Protein 8U12 (pdb70)

InterPro domains:
  IPR002145 Ribbon-helix-helix protein, CopG [PF01402] (5-42)

Sequence (384 aa):
TKEKISVTVDAAVLAAIDADARAAGLNRSEIEQALRRNEHLRVALRDYTTKEKISVTVDAAVLAAIDADARAAGLNRSEIEQALRRNEHLRVALRRDYTTTKEKISVTVDAAVLAAIDADARRAAGLNRSEIEQALRRNEHLRVALRRDYTTTKEKISVTVDAAVLAAIDADARAAGLNRSEIEQALRRNEHLRVALRDYTTKEKISVTVDAAVLAAIDADARAAGLNRSEIEQALRRNEHLRVALRRDYTTKEKISVTVDAAVLAAIDADARAAGLNRSEIEQALRRNEHLRVALRDYTTKEKISVTVDAAVLAAIDADARAAGLNRSEIEQALRRNEHLRVALRDYTTKEKISVTVDAAVLAAIDADARAAGLNRSEIEQALRRNEHLRVALRRDYTT

Nearest PDB structures (foldseek):
  5x3t-assembly1_G  TM=7.445E-01  e=2.206E+00  Mycobacterium tuberculosis H37Rv
  2bsq-assembly1_E  TM=6.549E-01  e=2.206E+00  Neisseria gonorrhoeae
  6gts-assembly1_C-2  TM=6.121E-01  e=2.206E+00  Escherichia coli
  2bsq-assembly1_F  TM=6.072E-01  e=2.760E+00  Neisseria gonorrhoeae
  5x3t-assembly1_G  TM=7.439E-01  e=2.206E+00  Mycobacterium tuberculosis H37Rv

GO terms:
  GO:0045927 positive regulation of growth (P, IMP)

Organism: Mycobacterium tuberculosis (strain ATCC 25618 / H37Rv) (NCBI:txid83332)

Secondary structure (DSSP, 8-state):
-EEEEEEEEEHHHHHHHHHHHHHHT--S---HHHHHHHHHHHHHHH--/-EEEEEEEEEHHHHHHHHHHHHHHT--S---HHHHHHHHHHTT-----/-EEEEEEEEEHHHHHHHHHHHHHHT--S---HHHHHHHHHHTT-----/-EEEEEEEEEHHHHHHHHHHHHHHT--S---HHHHHHHHHHHHHHH--/-EEEEEEEEEHHHHHHHHHHHHHHT--S---HHHHHHHHHHTT-----/-EEEEEEEEEHHHHHHHHHHHHHHT--S---HHHHHHHHHHHHHHH--/-EEEEEEEEEHHHHHHHHHHHHHHT--S---HHHHHHHHHHHHHHH--/-EEEEEEEEEHHHHHHHHHHHHHHT--S---HHHHHHHHHHTT-----

B-factor: mean 27.21, std 13.11, range [11.88, 118.66]

Structure (mmCIF, N/CA/C/O backbone):
data_8U12
#
_entry.id   8U12
#
_cell.length_a   141.237
_cell.length_b   141.237
_cell.length_c   86.677
_cell.angle_alpha   90.000
_cell.angle_beta   90.000
_cell.angle_gamma   120.000
#
_symmetry.space_group_name_H-M   'H 3'
#
loop_
_entity.id
_entity.type
_entity.pdbx_description
1 polymer 'Antitoxin Rv0298'
2 non-polymer 'SULFATE ION'
3 water water
#
loop_
_atom_site.group_PDB
_atom_site.id
_atom_site.type_symbol
_atom_site.label_atom_id
_atom_site.label_alt_id
_atom_site.label_comp_id
_atom_site.label_asym_id
_atom_site.label_entity_id
_atom_site.label_seq_id
_atom_site.pdbx_PDB_ins_code
_atom_site.Cartn_x
_atom_site.Cartn_y
_atom_site.Cartn_z
_atom_site.occupancy
_atom_site.B_iso_or_equiv
_atom_site.auth_seq_id
_atom_site.auth_comp_id
_atom_site.auth_asym_id
_atom_site.auth_atom_id
_atom_site.pdbx_PDB_model_num
ATOM 9 N N . THR A 1 2 ? -12.12306 46.32560 26.77530 1.000 43.49856 2 THR A N 1
ATOM 10 C CA . THR A 1 2 ? -12.45183 45.48492 27.91890 1.000 37.17631 2 THR A CA 1
ATOM 11 C C . THR A 1 2 ? -11.54325 44.27157 28.04724 1.000 36.14367 2 THR A C 1
ATOM 12 O O . THR A 1 2 ? -11.02280 43.74218 27.06164 1.000 41.40247 2 THR A O 1
ATOM 16 N N . LYS A 1 3 ? -11.31258 43.85610 29.29256 1.000 34.66436 3 LYS A N 1
ATOM 17 C CA . LYS A 1 3 ? -10.45220 42.73190 29.60140 1.000 30.03063 3 LYS A CA 1
ATOM 18 C C . LYS A 1 3 ? -11.25914 41.64523 30.30395 1.000 35.54079 3 LYS A C 1
ATOM 19 O O . LYS A 1 3 ? -12.38113 41.86282 30.76710 1.000 40.41959 3 LYS A O 1
ATOM 25 N N . GLU A 1 4 ? -10.68955 40.45334 30.33253 1.000 29.09272 4 GLU A N 1
ATOM 26 C CA . GLU A 1 4 ? -11.30778 39.28170 30.93334 1.000 32.10843 4 GLU A CA 1
ATOM 27 C C . GLU A 1 4 ? -10.24146 38.61091 31.79183 1.000 30.36409 4 GLU A C 1
ATOM 28 O O . GLU A 1 4 ? -9.08040 38.52250 31.37747 1.000 31.07887 4 GLU A O 1
ATOM 34 N N . LYS A 1 5 ? -10.61044 38.19791 33.00953 1.000 33.29884 5 LYS A N 1
ATOM 35 C CA . LYS A 1 5 ? -9.67543 37.47338 33.86577 1.000 31.40535 5 LYS A CA 1
ATOM 36 C C . LYS A 1 5 ? -9.88266 35.98211 33.66287 1.000 32.45536 5 LYS A C 1
ATOM 37 O O . LYS A 1 5 ? -11.01681 35.50145 33.75388 1.000 38.19453 5 LYS A O 1
ATOM 43 N N . ILE A 1 6 ? -8.79304 35.24834 33.39139 1.000 29.36864 6 ILE A N 1
ATOM 44 C CA . ILE A 1 6 ? -8.89836 33.83714 33.03763 1.000 28.92423 6 ILE A CA 1
ATOM 45 C C . ILE A 1 6 ? -7.85491 33.04662 33.80200 1.000 25.39681 6 ILE A C 1
ATOM 46 O O . ILE A 1 6 ? -6.84556 33.57639 34.24505 1.000 27.20650 6 ILE A O 1
ATOM 51 N N . SER A 1 7 ? -8.11699 31.75594 33.91243 1.000 28.47008 7 SER A N 1
ATOM 52 C CA . SER A 1 7 ? -7.20646 30.80577 34.52531 1.000 32.99695 7 SER A CA 1
ATOM 53 C C . SER A 1 7 ? -6.66877 29.90701 33.42667 1.000 26.76433 7 SER A C 1
ATOM 54 O O . SER A 1 7 ? -7.45572 29.33487 32.66259 1.000 39.57640 7 SER A O 1
ATOM 57 N N . VAL A 1 8 ? -5.33596 29.76849 33.33896 1.000 26.83333 8 VAL A N 1
ATOM 58 C CA . VAL A 1 8 ? -4.75531 28.86386 32.36202 1.000 27.95942 8 VAL A CA 1
ATOM 59 C C . VAL A 1 8 ? -3.61224 28.07598 32.96840 1.000 29.25312 8 VAL A C 1
ATOM 60 O O . VAL A 1 8 ? -2.95165 28.51670 33.90390 1.000 29.08950 8 VAL A O 1
ATOM 64 N N . THR A 1 9 ? -3.33447 26.93997 32.33292 1.000 32.46719 9 THR A N 1
ATOM 65 C CA . THR A 1 9 ? -2.27105 26.04205 32.73482 1.000 32.85770 9 THR A CA 1
ATOM 66 C C . THR A 1 9 ? -1.19501 26.06028 31.66650 1.000 30.16795 9 THR A C 1
ATOM 67 O O . THR A 1 9 ? -1.45873 25.69245 30.52201 1.000 35.50740 9 THR A O 1
ATOM 71 N N . VAL A 1 10 ? 0.02066 26.40745 32.05526 1.000 28.11005 10 VAL A N 1
ATOM 72 C CA . VAL A 1 10 ? 1.12255 26.62328 31.12068 1.000 28.33364 10 VAL A CA 1
ATOM 73 C C . VAL A 1 10 ? 2.36491 25.90031 31.64272 1.000 26.74260 10 VAL A C 1
ATOM 74 O O . VAL A 1 10 ? 2.64104 25.89515 32.84411 1.000 29.83298 10 VAL A O 1
ATOM 78 N N . ASP A 1 11 ? 3.08683 25.27679 30.72419 1.000 27.24136 11 ASP A N 1
ATOM 79 C CA . ASP A 1 11 ? 4.39886 24.69856 31.02386 1.000 25.46950 11 ASP A CA 1
ATOM 80 C C . ASP A 1 11 ? 5.29197 25.67783 31.80118 1.000 24.28353 11 ASP A C 1
ATOM 81 O O . ASP A 1 11 ? 5.38698 26.85264 31.46467 1.000 23.72809 11 ASP A O 1
ATOM 86 N N . ALA A 1 12 ? 5.91854 25.17552 32.87864 1.000 25.33335 12 ALA A N 1
ATOM 87 C CA . ALA A 1 12 ? 6.66374 26.04690 33.78597 1.000 25.32204 12 ALA A CA 1
ATOM 88 C C . ALA A 1 12 ? 7.86177 26.68563 33.08968 1.000 25.82056 12 ALA A C 1
ATOM 89 O O . ALA A 1 12 ? 8.22177 27.82999 33.39316 1.000 24.65078 12 ALA A O 1
ATOM 91 N N . ALA A 1 13 ? 8.52360 25.95195 32.18631 1.000 23.85853 13 ALA A N 1
ATOM 92 C CA . ALA A 1 13 ? 9.68290 26.55810 31.53263 1.000 21.89737 13 ALA A CA 1
ATOM 93 C C . ALA A 1 13 ? 9.25380 27.61056 30.52313 1.000 20.40308 13 ALA A C 1
ATOM 94 O O . ALA A 1 13 ? 9.91250 28.64805 30.37410 1.000 22.94319 13 ALA A O 1
ATOM 96 N N . VAL A 1 14 ? 8.15336 27.35012 29.81742 1.000 19.82229 14 VAL A N 1
ATOM 97 C CA . VAL A 1 14 ? 7.61192 28.36569 28.89695 1.000 18.17682 14 VAL A CA 1
ATOM 98 C C . VAL A 1 14 ? 7.24765 29.63729 29.65423 1.000 22.13597 14 VAL A C 1
ATOM 99 O O . VAL A 1 14 ? 7.52842 30.75798 29.20355 1.000 19.71768 14 VAL A O 1
ATOM 103 N N . LEU A 1 15 ? 6.60614 29.48850 30.80960 1.000 19.50489 15 LEU A N 1
ATOM 104 C CA . LEU A 1 15 ? 6.20188 30.65188 31.60457 1.000 21.19155 15 LEU A CA 1
ATOM 105 C C . LEU A 1 15 ? 7.41833 31.39678 32.14456 1.000 18.56246 15 LEU A C 1
ATOM 106 O O . LEU A 1 15 ? 7.46436 32.63141 32.10901 1.000 18.82594 15 LEU A O 1
ATOM 111 N N . ALA A 1 16 ? 8.40529 30.65801 32.65283 1.000 20.14472 16 ALA A N 1
ATOM 112 C CA . ALA A 1 16 ? 9.57974 31.31698 33.20279 1.000 19.82524 16 ALA A CA 1
ATOM 113 C C . ALA A 1 16 ? 10.27127 32.13751 32.12102 1.000 21.34911 16 ALA A C 1
ATOM 114 O O . ALA A 1 16 ? 10.73797 33.23937 32.38403 1.000 18.17547 16 ALA A O 1
ATOM 116 N N . ALA A 1 17 ? 10.32392 31.61858 30.89447 1.000 16.61713 17 ALA A N 1
ATOM 117 C CA . ALA A 1 17 ? 11.01782 32.33794 29.82244 1.000 17.45260 17 ALA A CA 1
ATOM 118 C C . ALA A 1 17 ? 10.26889 33.59617 29.44446 1.000 18.72462 17 ALA A C 1
ATOM 119 O O . ALA A 1 17 ? 10.87727 34.64644 29.24936 1.000 18.45532 17 ALA A O 1
ATOM 121 N N . ILE A 1 18 ? 8.94506 33.51693 29.33694 1.000 18.56346 18 ILE A N 1
ATOM 122 C CA . ILE A 1 18 ? 8.24744 34.72728 28.90908 1.000 18.47362 18 ILE A CA 1
ATOM 123 C C . ILE A 1 18 ? 8.15820 35.72213 30.06449 1.000 18.28834 18 ILE A C 1
ATOM 124 O O . ILE A 1 18 ? 8.11576 36.93319 29.83114 1.000 18.22563 18 ILE A O 1
ATOM 129 N N . ASP A 1 19 ? 8.19683 35.24966 31.32086 1.000 16.20627 19 ASP A N 1
ATOM 130 C CA . ASP A 1 19 ? 8.31320 36.17521 32.44332 1.000 17.42429 19 ASP A CA 1
ATOM 131 C C . ASP A 1 19 ? 9.64361 36.91142 32.38891 1.000 18.01002 19 ASP A C 1
ATOM 132 O O . ASP A 1 19 ? 9.71095 38.11187 32.69286 1.000 16.78735 19 ASP A O 1
ATOM 137 N N . ALA A 1 20 ? 10.72389 36.20103 32.02441 1.000 15.74575 20 ALA A N 1
ATOM 138 C CA . ALA A 1 20 ? 12.01163 36.89162 31.92347 1.000 16.94573 20 ALA A CA 1
ATOM 139 C C . ALA A 1 20 ? 11.98914 37.91252 30.79851 1.000 14.41794 20 ALA A C 1
ATOM 140 O O . ALA A 1 20 ? 12.53179 39.01265 30.95714 1.000 17.09015 20 ALA A O 1
ATOM 142 N N . ASP A 1 21 ? 11.29347 37.59280 29.69328 1.000 13.89826 21 ASP A N 1
ATOM 143 C CA . ASP A 1 21 ? 11.16701 38.58207 28.60714 1.000 13.89271 21 ASP A CA 1
ATOM 144 C C . ASP A 1 21 ? 10.34629 39.78219 29.05019 1.000 16.14569 21 ASP A C 1
ATOM 145 O O . ASP A 1 21 ? 10.64240 40.92054 28.65492 1.000 17.19866 21 ASP A O 1
ATOM 150 N N . ALA A 1 22 ? 9.26706 39.54068 29.80116 1.000 17.66807 22 ALA A N 1
ATOM 151 C CA . ALA A 1 22 ? 8.45191 40.63282 30.32213 1.000 18.13161 22 ALA A CA 1
ATOM 152 C C . ALA A 1 22 ? 9.29505 41.56931 31.17170 1.000 17.31049 22 ALA A C 1
ATOM 153 O O . ALA A 1 22 ? 9.24839 42.79777 31.02165 1.000 18.03635 22 ALA A O 1
ATOM 155 N N . ARG A 1 23 ? 10.10974 41.00237 32.06838 1.000 16.29102 23 ARG A N 1
ATOM 156 C CA . ARG A 1 23 ? 10.95607 41.87129 32.88218 1.000 16.94688 23 ARG A CA 1
ATOM 157 C C . ARG A 1 23 ? 11.89909 42.71703 32.02539 1.000 18.38606 23 ARG A C 1
ATOM 158 O O . ARG A 1 23 ? 12.10381 43.90383 32.30687 1.000 22.59716 23 ARG A O 1
ATOM 166 N N . ALA A 1 24 ? 12.50478 42.11385 31.00034 1.000 16.71828 24 ALA A N 1
ATOM 167 C CA . ALA A 1 24 ? 13.41836 42.85366 30.13054 1.000 18.12972 24 ALA A CA 1
ATOM 168 C C . ALA A 1 24 ? 12.69924 43.97331 29.38825 1.000 22.68584 24 ALA A C 1
ATOM 169 O O . ALA A 1 24 ? 13.30720 45.00413 29.05216 1.000 21.21073 24 ALA A O 1
ATOM 171 N N . ALA A 1 25 ? 11.42854 43.75919 29.07721 1.000 18.68287 25 ALA A N 1
ATOM 172 C CA . ALA A 1 25 ? 10.64629 44.72474 28.30447 1.000 19.27145 25 ALA A CA 1
ATOM 173 C C . ALA A 1 25 ? 9.94174 45.74336 29.17933 1.000 24.84275 25 ALA A C 1
ATOM 174 O O . ALA A 1 25 ? 9.26685 46.64102 28.64434 1.000 26.87768 25 ALA A O 1
ATOM 176 N N . GLY A 1 26 ? 10.03942 45.61098 30.49669 1.000 22.86075 26 GLY A N 1
ATOM 177 C CA . GLY A 1 26 ? 9.29223 46.49006 31.38241 1.000 23.01031 26 GLY A CA 1
ATOM 178 C C . GLY A 1 26 ? 7.79924 46.24365 31.41513 1.000 25.25972 26 GLY A C 1
ATOM 179 O O . GLY A 1 26 ? 7.03196 47.18501 31.67227 1.000 28.20876 26 GLY A O 1
ATOM 180 N N . LEU A 1 27 ? 7.35156 45.02180 31.11091 1.000 21.10260 27 LEU A N 1
ATOM 181 C CA . LEU A 1 27 ? 5.92242 44.68798 31.07121 1.000 21.05396 27 LEU A CA 1
ATOM 182 C C . LEU A 1 27 ? 5.57458 43.80946 32.25697 1.000 24.35697 27 LEU A C 1
ATOM 183 O O . LEU A 1 27 ? 6.41894 43.05647 32.73764 1.000 22.01572 27 LEU A O 1
ATOM 188 N N . ASN A 1 28 ? 4.32879 43.88089 32.72726 1.000 20.60587 28 ASN A N 1
ATOM 189 C CA . ASN A 1 28 ? 3.94126 42.86116 33.68201 1.000 21.70708 28 ASN A CA 1
ATOM 190 C C . ASN A 1 28 ? 3.53080 41.58627 32.93115 1.000 25.08573 28 ASN A C 1
ATOM 191 O O . ASN A 1 28 ? 3.50836 41.53335 31.69274 1.000 23.51778 28 ASN A O 1
ATOM 196 N N . ARG A 1 29 ? 3.21166 40.53902 33.68903 1.000 23.65061 29 ARG A N 1
ATOM 197 C CA . ARG A 1 29 ? 2.92913 39.25805 33.05383 1.000 22.63422 29 ARG A CA 1
ATOM 198 C C . ARG A 1 29 ? 1.73019 39.34963 32.11207 1.000 21.73343 29 ARG A C 1
ATOM 199 O O . ARG A 1 29 ? 1.78119 38.83025 30.98207 1.000 23.17631 29 ARG A O 1
ATOM 207 N N . SER A 1 30 ? 0.62711 39.94672 32.56750 1.000 23.10589 30 SER A N 1
ATOM 208 C CA . SER A 1 30 ? -0.55199 39.98991 31.70432 1.000 23.25666 30 SER A CA 1
ATOM 209 C C . SER A 1 30 ? -0.28450 40.80578 30.44717 1.000 23.24482 30 SER A C 1
ATOM 210 O O . SER A 1 30 ? -0.77044 40.45431 29.36123 1.000 22.69608 30 SER A O 1
ATOM 213 N N . GLU A 1 31 ? 0.51483 41.88042 30.56473 1.000 21.71938 31 GLU A N 1
ATOM 214 C CA . GLU A 1 31 ? 0.80896 42.68552 29.37991 1.000 21.59817 31 GLU A CA 1
ATOM 215 C C . GLU A 1 31 ? 1.61727 41.89902 28.37484 1.000 20.11142 31 GLU A C 1
ATOM 216 O O . GLU A 1 31 ? 1.39877 42.00310 27.15634 1.000 18.66756 31 GLU A O 1
ATOM 230 N N . ILE A 1 33 ? 1.67100 38.58712 28.14555 1.000 16.93410 33 ILE A N 1
ATOM 231 C CA . ILE A 1 33 ? 0.87136 37.51994 27.55479 1.000 16.54895 33 ILE A CA 1
ATOM 232 C C . ILE A 1 33 ? -0.03589 38.09198 26.46988 1.000 18.73789 33 ILE A C 1
ATOM 233 O O . ILE A 1 33 ? -0.18093 37.49056 25.39952 1.000 17.54654 33 ILE A O 1
ATOM 238 N N . GLU A 1 34 ? -0.60850 39.28121 26.70135 1.000 20.31017 34 GLU A N 1
ATOM 239 C CA . GLU A 1 34 ? -1.45876 39.87244 25.67316 1.000 19.97050 34 GLU A CA 1
ATOM 240 C C . GLU A 1 34 ? -0.66556 40.12284 24.39629 1.000 18.78065 34 GLU A C 1
ATOM 241 O O . GLU A 1 34 ? -1.15321 39.86220 23.28132 1.000 19.62824 34 GLU A O 1
ATOM 247 N N . GLN A 1 35 ? 0.58750 40.61392 24.53440 1.000 15.81316 35 GLN A N 1
ATOM 248 C CA . GLN A 1 35 ? 1.41993 40.84611 23.36903 1.000 15.87649 35 GLN A CA 1
ATOM 249 C C . GLN A 1 35 ? 1.63271 39.53469 22.60888 1.000 17.02441 35 GLN A C 1
ATOM 250 O O . GLN A 1 35 ? 1.55318 39.48970 21.37050 1.000 16.52790 35 GLN A O 1
ATOM 256 N N . ALA A 1 36 ? 1.96483 38.46904 23.34716 1.000 15.27574 36 ALA A N 1
ATOM 257 C CA . ALA A 1 36 ? 2.16856 37.16906 22.72422 1.000 14.50743 36 ALA A CA 1
ATOM 258 C C . ALA A 1 36 ? 0.94335 36.68850 21.96387 1.000 15.07653 36 ALA A C 1
ATOM 259 O O . ALA A 1 36 ? 1.06158 36.14225 20.85625 1.000 15.45760 36 ALA A O 1
ATOM 261 N N . LEU A 1 37 ? -0.24393 36.88740 22.54403 1.000 14.83589 37 LEU A N 1
ATOM 262 C CA . LEU A 1 37 ? -1.47065 36.38905 21.91230 1.000 13.44525 37 LEU A CA 1
ATOM 263 C C . LEU A 1 37 ? -1.79205 37.20228 20.66868 1.000 15.91242 37 LEU A C 1
ATOM 264 O O . LEU A 1 37 ? -2.22030 36.63430 19.65698 1.000 15.74967 37 LEU A O 1
ATOM 269 N N A ARG A 1 38 ? -1.59379 38.51927 20.73931 0.437 15.63638 38 ARG A N 1
ATOM 270 N N B ARG A 1 38 ? -1.61503 38.52979 20.72034 0.563 15.68336 38 ARG A N 1
ATOM 271 C CA A ARG A 1 38 ? -1.80293 39.38966 19.58412 0.437 16.65826 38 ARG A CA 1
ATOM 272 C CA B ARG A 1 38 ? -1.84964 39.34004 19.51890 0.563 16.54146 38 ARG A CA 1
ATOM 273 C C A ARG A 1 38 ? -0.90696 38.97271 18.42925 0.437 17.98993 38 ARG A C 1
ATOM 274 C C B ARG A 1 38 ? -0.91665 38.90486 18.40156 0.563 18.19504 38 ARG A C 1
ATOM 275 O O A ARG A 1 38 ? -1.35157 38.85726 17.27769 0.437 16.95348 38 ARG A O 1
ATOM 276 O O B ARG A 1 38 ? -1.34044 38.70630 17.25096 0.563 16.46654 38 ARG A O 1
ATOM 291 N N . ASN A 1 39 ? 0.37515 38.73504 18.72193 1.000 15.53204 39 ASN A N 1
ATOM 292 C CA . ASN A 1 39 ? 1.29507 38.36281 17.66489 1.000 15.32055 39 ASN A CA 1
ATOM 293 C C . ASN A 1 39 ? 1.01646 36.95293 17.14098 1.000 13.95775 39 ASN A C 1
ATOM 294 O O . ASN A 1 39 ? 1.30796 36.67053 15.96184 1.000 16.83012 39 ASN A O 1
ATOM 299 N N . GLU A 1 40 ? 0.57630 36.04422 18.01190 1.000 12.78073 40 GLU A N 1
ATOM 300 C CA . GLU A 1 40 ? 0.28841 34.70061 17.55024 1.000 13.11688 40 GLU A CA 1
ATOM 301 C C . GLU A 1 40 ? -0.93725 34.71570 16.65168 1.000 16.33511 40 GLU A C 1
ATOM 302 O O . GLU A 1 40 ? -0.97907 33.97757 15.67431 1.000 16.64904 40 GLU A O 1
ATOM 308 N N . HIS A 1 41 ? -1.95728 35.50571 17.00476 1.000 13.67344 41 HIS A N 1
ATOM 309 C CA . HIS A 1 41 ? -3.11034 35.58635 16.09354 1.000 13.68998 41 HIS A CA 1
ATOM 310 C C . HIS A 1 41 ? -2.66341 36.05269 14.70863 1.000 16.26904 41 HIS A C 1
ATOM 311 O O . HIS A 1 41 ? -3.14005 35.54084 13.68020 1.000 17.95757 41 HIS A O 1
ATOM 318 N N . LEU A 1 42 ? -1.78061 37.04581 14.65870 1.000 15.27152 42 LEU A N 1
ATOM 319 C CA . LEU A 1 42 ? -1.29646 37.50967 13.35971 1.000 15.97269 42 LEU A CA 1
ATOM 320 C C . LEU A 1 42 ? -0.52295 36.41159 12.63788 1.000 16.29829 42 LEU A C 1
ATOM 321 O O . LEU A 1 42 ? -0.68195 36.22789 11.42873 1.000 19.51900 42 LEU A O 1
ATOM 326 N N . ARG A 1 43 ? 0.30869 35.65788 13.36971 1.000 16.46433 43 ARG A N 1
ATOM 327 C CA . ARG A 1 43 ? 1.01344 34.53079 12.76501 1.000 17.86317 43 ARG A CA 1
ATOM 328 C C . ARG A 1 43 ? 0.02815 33.59510 12.08343 1.000 15.63259 43 ARG A C 1
ATOM 329 O O . ARG A 1 43 ? 0.23588 33.18030 10.93879 1.000 19.59418 43 ARG A O 1
ATOM 337 N N . VAL A 1 44 ? -1.04697 33.22292 12.80454 1.000 14.83639 44 VAL A N 1
ATOM 338 C CA . VAL A 1 44 ? -2.00808 32.27432 12.25023 1.000 17.18728 44 VAL A CA 1
ATOM 339 C C . VAL A 1 44 ? -2.77249 32.90237 11.08632 1.000 18.70909 44 VAL A C 1
ATOM 340 O O . VAL A 1 44 ? -3.01627 32.24709 10.05500 1.000 20.44891 44 VAL A O 1
ATOM 344 N N . ALA A 1 45 ? -3.14870 34.17090 11.20453 1.000 16.32183 45 ALA A N 1
ATOM 345 C CA . ALA A 1 45 ? -3.88102 34.78721 10.09138 1.000 19.02697 45 ALA A CA 1
ATOM 346 C C . ALA A 1 45 ? -3.02849 34.83117 8.81834 1.000 19.71863 45 ALA A C 1
ATOM 347 O O . ALA A 1 45 ? -3.53003 34.57726 7.71521 1.000 23.37371 45 ALA A O 1
ATOM 349 N N . LEU A 1 46 ? -1.75121 35.22681 8.93834 1.000 19.09609 46 LEU A N 1
ATOM 350 C CA . LEU A 1 46 ? -0.91229 35.30097 7.74137 1.000 21.72154 46 LEU A CA 1
ATOM 351 C C . LEU A 1 46 ? -0.65605 33.92455 7.15109 1.000 23.54956 46 LEU A C 1
ATOM 352 O O . LEU A 1 46 ? -0.43731 33.79897 5.94266 1.000 28.67879 46 LEU A O 1
ATOM 357 N N . ARG A 1 47 ? -0.57390 32.89778 8.00532 1.000 19.33740 47 ARG A N 1
ATOM 358 C CA . ARG A 1 47 ? -0.34528 31.55264 7.50861 1.000 19.77757 47 ARG A CA 1
ATOM 359 C C . ARG A 1 47 ? -1.56477 31.01374 6.78572 1.000 20.20823 47 ARG A C 1
ATOM 360 O O . ARG A 1 47 ? -1.45344 30.37757 5.71373 1.000 22.33776 47 ARG A O 1
ATOM 368 N N . ASP A 1 48 ? -2.75378 31.22716 7.36301 1.000 19.92460 48 ASP A N 1
ATOM 369 C CA . ASP A 1 48 ? -3.92937 30.49546 6.90879 1.000 19.68258 48 ASP A CA 1
ATOM 370 C C . ASP A 1 48 ? -4.88812 31.31735 6.04736 1.000 21.35030 48 ASP A C 1
ATOM 371 O O . ASP A 1 48 ? -5.79417 30.72890 5.44723 1.000 25.37024 48 ASP A O 1
ATOM 376 N N . TYR A 1 49 ? -4.74940 32.64930 6.00507 1.000 20.41902 49 TYR A N 1
ATOM 377 C CA . TYR A 1 49 ? -5.75100 33.50171 5.35926 1.000 21.60446 49 TYR A CA 1
ATOM 378 C C . TYR A 1 49 ? -5.17230 34.34994 4.23839 1.000 29.97193 49 TYR A C 1
ATOM 379 O O . TYR A 1 49 ? -5.82883 35.30111 3.78628 1.000 29.45123 49 TYR A O 1
ATOM 388 N N . THR A 1 50 ? -3.99492 33.98542 3.72292 1.000 24.83378 50 THR A N 1
ATOM 389 C CA . THR A 1 50 ? -3.40080 34.74186 2.60953 1.000 26.45608 50 THR A CA 1
ATOM 390 C C . THR A 1 50 ? -3.36172 33.99981 1.26742 1.000 38.54152 50 THR A C 1
ATOM 391 O O . THR A 1 50 ? -3.54219 32.79817 1.23861 1.000 40.06404 50 THR A O 1
ATOM 395 N N . THR B 1 2 ? 5.54722 20.90584 36.98810 1.000 70.17176 2 THR B N 1
ATOM 396 C CA . THR B 1 2 ? 5.80206 20.81259 35.55010 1.000 64.07646 2 THR B CA 1
ATOM 397 C C . THR B 1 2 ? 4.92330 21.76702 34.71495 1.000 71.04800 2 THR B C 1
ATOM 398 O O . THR B 1 2 ? 5.41530 22.43639 33.79854 1.000 56.32273 2 THR B O 1
ATOM 402 N N . LYS B 1 3 ? 3.62606 21.81376 35.01404 1.000 65.08710 3 LYS B N 1
ATOM 403 C CA . LYS B 1 3 ? 2.72735 22.82779 34.47863 1.000 51.49429 3 LYS B CA 1
ATOM 404 C C . LYS B 1 3 ? 2.20819 23.65510 35.64264 1.000 51.76610 3 LYS B C 1
ATOM 405 O O . LYS B 1 3 ? 1.99172 23.12983 36.73500 1.000 58.93299 3 LYS B O 1
ATOM 411 N N . GLU B 1 4 ? 2.02407 24.95088 35.41298 1.000 46.50307 4 GLU B N 1
ATOM 412 C CA . GLU B 1 4 ? 1.62115 25.90204 36.44244 1.000 44.60124 4 GLU B CA 1
ATOM 413 C C . GLU B 1 4 ? 0.27498 26.51236 36.06697 1.000 42.67468 4 GLU B C 1
ATOM 414 O O . GLU B 1 4 ? 0.07979 26.92613 34.91971 1.000 41.88193 4 GLU B O 1
ATOM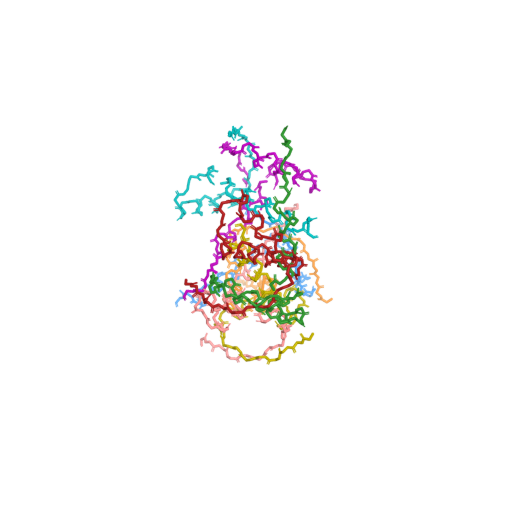 420 N N . LYS B 1 5 ? -0.64988 26.56174 37.02384 1.000 42.30943 5 LYS B N 1
ATOM 421 C CA . LYS B 1 5 ? -1.94268 27.20021 36.80599 1.000 42.64134 5 LYS B CA 1
ATOM 422 C C . LYS B 1 5 ? -1.87693 28.64824 37.28098 1.000 42.45651 5 LYS B C 1
ATOM 423 O O . LYS B 1 5 ? -1.55324 28.90137 38.44184 1.000 47.86221 5 LYS B O 1
ATOM 429 N N . ILE B 1 6 ? -2.18725 29.59749 36.38762 1.000 37.79120 6 ILE B N 1
ATOM 430 C CA . ILE B 1 6 ? -2.05179 31.01896 36.68146 1.000 37.00045 6 ILE B CA 1
ATOM 431 C C . ILE B 1 6 ? -3.31147 31.76949 36.26643 1.000 35.49004 6 ILE B C 1
ATOM 432 O O . ILE B 1 6 ? -4.07612 31.32685 35.40384 1.000 34.69206 6 ILE B O 1
ATOM 437 N N . SER B 1 7 ? -3.47726 32.94931 36.85287 1.000 35.49495 7 SER B N 1
ATOM 438 C CA . SER B 1 7 ? -4.55435 33.86477 36.50876 1.000 34.31735 7 SER B CA 1
ATOM 439 C C . SER B 1 7 ? -3.96887 35.08884 35.83407 1.000 33.56742 7 SER B C 1
ATOM 440 O O . SER B 1 7 ? -2.98177 35.65198 36.31390 1.000 35.69628 7 SER B O 1
ATOM 443 N N . VAL B 1 8 ? -4.56114 35.48265 34.71445 1.000 31.78464 8 VAL B N 1
ATOM 444 C CA . VAL B 1 8 ? -4.11009 36.64418 33.96763 1.000 31.29865 8 VAL B CA 1
ATOM 445 C C . VAL B 1 8 ? -5.32826 37.35748 33.41355 1.000 31.60226 8 VAL B C 1
ATOM 446 O O . VAL B 1 8 ? -6.41360 36.78423 33.28127 1.000 30.55625 8 VAL B O 1
ATOM 450 N N . THR B 1 9 ? -5.13867 38.63517 33.12223 1.000 29.73019 9 THR B N 1
ATOM 451 C CA . THR B 1 9 ? -6.20307 39.49839 32.64083 1.000 28.39526 9 THR B CA 1
ATOM 452 C C . THR B 1 9 ? -5.84073 39.96982 31.24609 1.000 29.26727 9 THR B C 1
ATOM 453 O O . THR B 1 9 ? -4.81239 40.62294 31.05877 1.000 35.05867 9 THR B O 1
ATOM 457 N N . VAL B 1 10 ? -6.66252 39.63721 30.26599 1.000 25.25427 10 VAL B N 1
ATOM 458 C CA . VAL B 1 10 ? -6.27359 39.90820 28.89333 1.000 24.57958 10 VAL B CA 1
ATOM 459 C C . VAL B 1 10 ? -7.44375 40.50997 28.14107 1.000 25.93685 10 VAL B C 1
ATOM 460 O O . VAL B 1 10 ? -8.61100 40.25618 28.44162 1.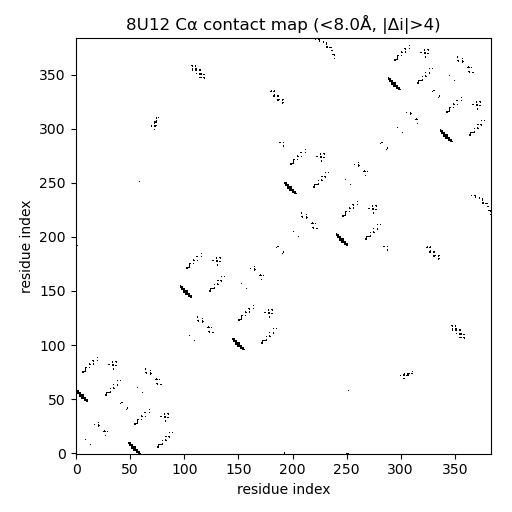000 29.11626 10 VAL B O 1
ATOM 464 N N . ASP B 1 11 ? -7.10876 41.30404 27.14959 1.000 23.66292 11 ASP B N 1
ATOM 465 C CA . ASP B 1 11 ? -8.11784 41.92440 26.30107 1.000 22.78135 11 ASP B CA 1
ATOM 466 C C . ASP B 1 11 ? -9.15002 40.91286 25.81288 1.000 20.96572 11 ASP B C 1
ATOM 467 O O . ASP B 1 11 ? -8.80038 39.87499 25.25684 1.000 22.99463 11 ASP B O 1
ATOM 472 N N . ALA B 1 12 ? -10.43171 41.26806 25.94137 1.000 22.05387 12 ALA B N 1
ATOM 473 C CA . ALA B 1 12 ? -11.47999 40.31188 25.56867 1.000 23.68088 12 ALA B CA 1
ATOM 474 C C . ALA B 1 12 ? -11.51300 40.02214 24.06907 1.000 24.25839 12 ALA B C 1
ATOM 475 O O . ALA B 1 12 ? -11.86217 38.90037 23.66924 1.000 23.79568 12 ALA B O 1
ATOM 477 N N . ALA B 1 13 ? -11.18862 40.99898 23.21951 1.000 21.81505 13 ALA B N 1
ATOM 478 C CA . ALA B 1 13 ? -11.25198 40.71974 21.78459 1.000 22.17198 13 ALA B CA 1
ATOM 479 C C . ALA B 1 13 ? -10.12439 39.77514 21.38689 1.000 25.39203 13 ALA B C 1
ATOM 480 O O . ALA B 1 13 ? -10.31463 38.87130 20.55771 1.000 22.41821 13 ALA B O 1
ATOM 482 N N . VAL B 1 14 ? -8.94044 39.98495 21.97034 1.000 21.59942 14 VAL B N 1
ATOM 483 C CA . VAL B 1 14 ? -7.79359 39.11534 21.68529 1.000 20.81219 14 VAL B CA 1
ATOM 484 C C . VAL B 1 14 ? -8.07725 37.69067 22.16601 1.000 21.42711 14 VAL B C 1
ATOM 485 O O . VAL B 1 14 ? -7.81052 36.69660 21.47262 1.000 20.73347 14 VAL B O 1
ATOM 489 N N . LEU B 1 15 ? -8.71311 37.57559 23.31581 1.000 19.00974 15 LEU B N 1
ATOM 490 C CA . LEU B 1 15 ? -9.03327 36.24807 23.82489 1.000 18.25905 15 LEU B CA 1
ATOM 491 C C . LEU B 1 15 ? -9.99365 35.52229 22.89212 1.000 19.85488 15 LEU B C 1
ATOM 492 O O . LEU B 1 15 ? -9.83162 34.32858 22.62332 1.000 21.05924 15 LEU B O 1
ATOM 497 N N . ALA B 1 16 ? -11.01433 36.22097 22.38868 1.000 19.17604 16 ALA B N 1
ATOM 498 C CA . ALA B 1 16 ? -11.95778 35.57081 21.49397 1.000 20.83283 16 ALA B CA 1
ATOM 499 C C . ALA B 1 16 ? -11.26056 35.11605 20.23525 1.000 21.12173 16 ALA B C 1
ATOM 500 O O . ALA B 1 16 ? -11.56642 34.04712 19.70786 1.000 20.58655 16 ALA B O 1
ATOM 502 N N . ALA B 1 17 ? -10.32017 35.92975 19.73417 1.000 19.69313 17 ALA B N 1
ATOM 503 C CA . ALA B 1 17 ? -9.59672 35.55935 18.50839 1.000 20.60503 17 ALA B CA 1
ATOM 504 C C . ALA B 1 17 ? -8.74736 34.31308 18.72862 1.000 24.01905 17 ALA B C 1
ATOM 505 O O . ALA B 1 17 ? -8.74434 33.39034 17.90208 1.000 19.17190 17 ALA B O 1
ATOM 507 N N . ILE B 1 18 ? -8.05623 34.26444 19.86703 1.000 19.85861 18 ILE B N 1
ATOM 508 C CA . ILE B 1 18 ? -7.20697 33.12508 20.21317 1.000 17.35323 18 ILE B CA 1
ATOM 509 C C . ILE B 1 18 ? -8.03931 31.86234 20.44940 1.000 17.36174 18 ILE B C 1
ATOM 510 O O . ILE B 1 18 ? -7.63060 30.75284 20.06075 1.000 19.45893 18 ILE B O 1
ATOM 515 N N . ASP B 1 19 ? -9.22758 32.01261 21.06118 1.000 19.37253 19 ASP B N 1
ATOM 516 C CA . ASP B 1 19 ? -10.13263 30.87097 21.20266 1.000 19.00671 19 ASP B CA 1
ATOM 517 C C . ASP B 1 19 ? -10.53001 30.30226 19.83969 1.000 20.22555 19 ASP B C 1
ATOM 518 O O . ASP B 1 19 ? -10.64794 29.07921 19.69089 1.000 19.53224 19 ASP B O 1
ATOM 523 N N . ALA B 1 20 ? -10.77057 31.17102 18.84046 1.000 18.94126 20 ALA B N 1
ATOM 524 C CA . ALA B 1 20 ? -11.15550 30.64669 17.53895 1.000 20.05134 20 ALA B CA 1
ATOM 525 C C . ALA B 1 20 ? -9.95995 29.99978 16.83749 1.000 20.44507 20 ALA B C 1
ATOM 526 O O . ALA B 1 20 ? -10.12383 29.01690 16.11175 1.000 22.54474 20 ALA B O 1
ATOM 528 N N . ASP B 1 21 ? -8.75880 30.57393 17.00705 1.000 19.00059 21 ASP B N 1
ATOM 529 C CA . ASP B 1 21 ? -7.57045 29.94502 16.44888 1.000 20.17565 21 ASP B CA 1
ATOM 530 C C . ASP B 1 21 ? -7.33468 28.58335 17.09797 1.000 18.08498 21 ASP B C 1
ATOM 531 O O . ASP B 1 21 ? -6.91710 27.62435 16.43320 1.000 19.16174 21 ASP B O 1
ATOM 536 N N . ALA B 1 22 ? -7.57710 28.49811 18.40440 1.000 18.05647 22 ALA B N 1
ATOM 537 C CA . ALA B 1 22 ? -7.44571 27.20666 19.09466 1.000 18.35902 22 ALA B CA 1
ATOM 538 C C . ALA B 1 22 ? -8.41152 26.18594 18.51438 1.000 19.73108 22 ALA B C 1
ATOM 539 O O . ALA B 1 22 ? -8.02633 25.03724 18.22675 1.000 19.16680 22 ALA B O 1
ATOM 541 N N . ARG B 1 23 ? -9.67304 26.59322 18.32307 1.000 18.87299 23 ARG B N 1
ATOM 542 C CA . ARG B 1 23 ? -10.62769 25.63485 17.77942 1.000 20.29672 23 ARG B CA 1
ATOM 543 C C . ARG B 1 23 ? -10.16254 25.14323 16.41793 1.000 21.50124 23 ARG B C 1
ATOM 544 O O . ARG B 1 23 ? -10.24968 23.94420 16.11370 1.000 24.14253 23 ARG B O 1
ATOM 552 N N . ALA B 1 24 ? -9.68753 26.06060 15.56812 1.000 22.08329 24 ALA B N 1
ATOM 553 C CA . ALA B 1 24 ? -9.26145 25.65878 14.23426 1.000 21.92284 24 ALA B CA 1
ATOM 554 C C . ALA B 1 24 ? -8.13671 24.63812 14.29289 1.000 24.88439 24 ALA B C 1
ATOM 555 O O . ALA B 1 24 ? -8.03924 23.74350 13.43435 1.000 27.51614 24 ALA B O 1
ATOM 557 N N . ALA B 1 25 ? -7.29429 24.75731 15.29920 1.000 19.64568 25 ALA B N 1
ATOM 558 C CA . ALA B 1 25 ? -6.11945 23.90422 15.45250 1.000 18.93912 25 ALA B CA 1
ATOM 559 C C . ALA B 1 25 ? -6.42015 22.63098 16.24855 1.000 21.73735 25 ALA B C 1
ATOM 560 O O . ALA B 1 25 ? -5.50993 21.81568 16.46604 1.000 22.60323 25 ALA B O 1
ATOM 562 N N . GLY B 1 26 ? -7.65141 22.46742 16.73183 1.000 19.77811 26 GLY B N 1
ATOM 563 C CA . GLY B 1 26 ? -7.93174 21.31332 17.57361 1.000 20.20264 26 GLY B CA 1
ATOM 564 C C . GLY B 1 26 ? -7.30923 21.42073 18.94794 1.000 19.00744 26 GLY B C 1
ATOM 565 O O . GLY B 1 26 ? -7.12073 20.39410 19.61300 1.000 19.33129 26 GLY B O 1
ATOM 566 N N 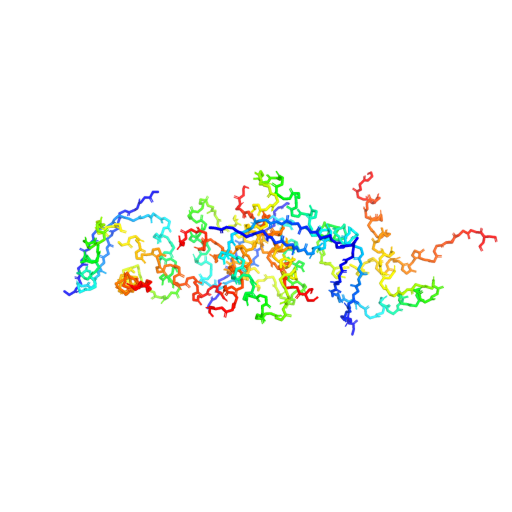. LEU B 1 27 ? -7.05771 22.63236 19.42224 1.000 17.97500 27 LEU B N 1
ATOM 567 C CA . LEU B 1 27 ? -6.44620 22.87853 20.71940 1.000 17.12554 27 LEU B CA 1
ATOM 568 C C . LEU B 1 27 ? -7.44358 23.49691 21.67340 1.000 17.31577 27 LEU B C 1
ATOM 569 O O . LEU B 1 27 ? -8.46434 24.06870 21.24866 1.000 17.79628 27 LEU B O 1
ATOM 574 N N . ASN B 1 28 ? -7.17130 23.34294 22.97171 1.000 17.16937 28 ASN B N 1
ATOM 575 C CA . ASN B 1 28 ? -7.90209 24.12926 23.94241 1.000 17.27525 28 ASN B CA 1
ATOM 576 C C . ASN B 1 28 ? -7.14489 25.44115 24.23917 1.000 16.64447 28 ASN B C 1
ATOM 577 O O . ASN B 1 28 ? -6.06428 25.69583 23.71446 1.000 16.33071 28 ASN B O 1
ATOM 582 N N . ARG B 1 29 ? -7.80804 26.31696 25.00093 1.000 16.56547 29 ARG B N 1
ATOM 583 C CA . ARG B 1 29 ? -7.24872 27.65203 25.26125 1.000 16.15889 29 ARG B CA 1
ATOM 584 C C . ARG B 1 29 ? -5.84243 27.55930 25.84488 1.000 16.51550 29 ARG B C 1
ATOM 585 O O . ARG B 1 29 ? -4.92760 28.28696 25.41616 1.000 18.11471 29 ARG B O 1
ATOM 593 N N . SER B 1 30 ? -5.65997 26.69414 26.85942 1.000 17.43217 30 SER B N 1
ATOM 594 C CA . SER B 1 30 ? -4.34663 26.65458 27.49939 1.000 16.41517 30 SER B CA 1
ATOM 595 C C . SER B 1 30 ? -3.26464 26.24881 26.50330 1.000 15.23528 30 SER B C 1
ATOM 596 O O . SER B 1 30 ? -2.14165 26.78722 26.54627 1.000 18.15086 30 SER B O 1
ATOM 599 N N . GLU B 1 31 ? -3.55986 25.27718 25.63405 1.000 14.94576 31 GLU B N 1
ATOM 600 C CA . GLU B 1 31 ? -2.55748 24.82872 24.65580 1.000 14.46260 31 GLU B CA 1
ATOM 601 C C . GLU B 1 31 ? -2.21286 25.92792 23.66079 1.000 15.62529 31 GLU B C 1
ATOM 602 O O . GLU B 1 31 ? -1.04072 26.12733 23.31700 1.000 16.11950 31 GLU B O 1
ATOM 616 N N . ILE B 1 33 ? -2.54107 29.15480 24.18215 1.000 15.28419 33 ILE B N 1
ATOM 617 C CA . ILE B 1 33 ? -1.74457 30.17013 24.87955 1.000 16.32486 33 ILE B CA 1
ATOM 618 C C . ILE B 1 33 ? -0.29814 29.69973 25.02139 1.000 19.68987 33 ILE B C 1
ATOM 619 O O . ILE B 1 33 ? 0.64288 30.47225 24.78625 1.000 17.36323 33 ILE B O 1
ATOM 624 N N . GLU B 1 34 ? -0.07737 28.42297 25.34123 1.000 16.62222 34 GLU B N 1
ATOM 625 C CA . GLU B 1 34 ? 1.30152 27.93348 25.39298 1.000 15.47985 34 GLU B CA 1
ATOM 626 C C . GLU B 1 34 ? 2.01383 28.08940 24.04298 1.000 17.54835 34 GLU B C 1
ATOM 627 O O . GLU B 1 34 ? 3.18601 28.49516 23.99125 1.000 16.42709 34 GLU B O 1
ATOM 633 N N . GLN B 1 35 ? 1.31861 27.78302 22.93843 1.000 15.58173 35 GLN B N 1
ATOM 634 C CA . GLN B 1 35 ? 1.91664 27.96852 21.61776 1.000 14.69326 35 GLN B CA 1
ATOM 635 C C . GLN B 1 35 ? 2.37352 29.41586 21.45430 1.000 14.04799 35 GLN B C 1
ATOM 636 O O . GLN B 1 35 ? 3.48645 29.69469 20.96288 1.000 14.31814 35 GLN B O 1
ATOM 642 N N . ALA B 1 36 ? 1.48647 30.35236 21.80052 1.000 13.75388 36 ALA B N 1
ATOM 643 C CA . ALA B 1 36 ? 1.80187 31.77995 21.64959 1.000 13.49216 36 ALA B CA 1
ATOM 644 C C . ALA B 1 36 ? 2.98423 32.18510 22.51141 1.000 14.90918 36 ALA B C 1
ATOM 645 O O . ALA B 1 36 ? 3.83029 32.96309 22.06817 1.000 14.91511 36 ALA B O 1
ATOM 647 N N . LEU B 1 37 ? 3.03110 31.70498 23.76256 1.000 12.81229 37 LEU B N 1
ATOM 648 C CA . LEU B 1 37 ? 4.12095 32.15107 24.66058 1.000 12.50664 37 LEU B CA 1
ATOM 649 C C . LEU B 1 37 ? 5.45816 31.56953 24.24670 1.000 15.60475 37 LEU B C 1
ATOM 650 O O . LEU B 1 37 ? 6.50585 32.23176 24.40232 1.000 15.01952 37 LEU B O 1
ATOM 655 N N A ARG B 1 38 ? 5.47536 30.32307 23.78168 0.529 13.39667 38 ARG B N 1
ATOM 656 N N B ARG B 1 38 ? 5.48194 30.30474 23.80623 0.471 13.36917 38 ARG B N 1
ATOM 657 C CA A ARG B 1 38 ? 6.73323 29.75246 23.29746 0.529 14.06252 38 ARG B CA 1
ATOM 658 C CA B ARG B 1 38 ? 6.72495 29.73247 23.27179 0.471 14.12249 38 ARG B CA 1
ATOM 659 C C A ARG B 1 38 ? 7.23626 30.50496 22.06818 0.529 14.15264 38 ARG B C 1
ATOM 660 C C B ARG B 1 38 ? 7.22394 30.55096 22.08828 0.471 14.10614 38 ARG B C 1
ATOM 661 O O A ARG B 1 38 ? 8.44094 30.78048 21.93872 0.529 15.66497 38 ARG B O 1
ATOM 662 O O B ARG B 1 38 ? 8.41112 30.90373 22.00021 0.471 15.65945 38 ARG B O 1
ATOM 677 N N . ASN B 1 39 ? 6.32973 30.83205 21.14421 1.000 12.71688 39 ASN B N 1
ATOM 678 C CA . ASN B 1 39 ? 6.75547 31.56466 19.95267 1.000 12.78905 39 ASN B CA 1
ATOM 679 C C . ASN B 1 39 ? 7.11692 33.00025 20.27554 1.000 14.79507 39 ASN B C 1
ATOM 680 O O . ASN B 1 39 ? 8.00778 33.57570 19.63095 1.000 15.13049 39 ASN B O 1
ATOM 685 N N . GLU B 1 40 ? 6.47143 33.60547 21.27666 1.000 12.20638 40 GLU B N 1
ATOM 686 C CA . GLU B 1 40 ? 6.81660 35.00721 21.53105 1.000 12.34641 40 GLU B CA 1
ATOM 687 C C . GLU B 1 40 ? 8.22882 35.13547 22.07564 1.000 15.61799 40 GLU B C 1
ATOM 688 O O . GLU B 1 40 ? 8.87395 36.17567 21.88088 1.000 14.14734 40 GLU B O 1
ATOM 694 N N . HIS B 1 41 ? 8.71019 34.12562 22.80351 1.000 13.65639 41 HIS B N 1
ATOM 695 C CA . HIS B 1 41 ? 10.08922 34.16957 23.30648 1.000 13.69378 41 HIS B CA 1
ATOM 696 C C . HIS B 1 41 ? 11.07741 34.29555 22.14699 1.000 15.38837 41 HIS B C 1
ATOM 697 O O . HIS B 1 41 ? 12.16226 34.89707 22.29205 1.000 18.19661 41 HIS B O 1
ATOM 704 N N . LEU B 1 42 ? 10.70247 33.74184 20.98118 1.000 13.41032 42 LEU B N 1
ATOM 705 C CA . LEU B 1 42 ? 11.54935 33.85028 19.78459 1.000 15.51395 42 LEU B CA 1
ATOM 706 C C . LEU B 1 42 ? 11.34009 35.20232 19.12887 1.000 15.34891 42 LEU B C 1
ATOM 707 O O . LEU B 1 42 ? 12.29599 35.86344 18.73200 1.000 16.25558 42 LEU B O 1
ATOM 712 N N . ARG B 1 43 ? 10.09023 35.62979 18.98013 1.000 12.37352 43 ARG B N 1
ATOM 713 C CA . ARG B 1 43 ? 9.83623 36.89452 18.29131 1.000 13.16187 43 ARG B CA 1
ATOM 714 C C . ARG B 1 43 ? 10.47350 38.10521 18.99877 1.000 13.86073 43 ARG B C 1
ATOM 715 O O . ARG B 1 43 ? 10.86785 39.09155 18.33136 1.000 15.85619 43 ARG B O 1
ATOM 723 N N . VAL B 1 44 ? 10.49167 38.11092 20.33808 1.000 13.64017 44 VAL B N 1
ATOM 724 C CA . VAL B 1 44 ? 11.05875 39.30865 20.98368 1.000 15.30435 44 VAL B CA 1
ATOM 725 C C . VAL B 1 44 ? 12.54475 39.44765 20.68429 1.000 13.99726 44 VAL B C 1
ATOM 726 O O . VAL B 1 44 ? 13.11536 40.52713 20.89473 1.000 17.26289 44 VAL B O 1
ATOM 730 N N . ALA B 1 45 ? 13.18052 38.39116 20.20839 1.000 14.47139 45 ALA B N 1
ATOM 731 C CA . ALA B 1 45 ? 14.59471 38.41359 19.88208 1.000 14.37260 45 ALA B CA 1
ATOM 732 C C . ALA B 1 45 ? 14.87017 38.83159 18.44267 1.000 14.36023 45 ALA B C 1
ATOM 733 O O . ALA B 1 45 ? 16.04187 39.04387 18.09466 1.000 15.97579 45 ALA B O 1
ATOM 735 N N . LEU B 1 46 ? 13.82601 39.02169 17.61855 1.000 13.23393 46 LEU B N 1
ATOM 736 C CA . LEU B 1 46 ? 14.04221 39.52253 16.25976 1.000 13.15555 46 LEU B CA 1
ATOM 737 C C . LEU B 1 46 ? 14.57594 40.94674 16.35562 1.000 16.70997 46 LEU B C 1
ATOM 738 O O . LEU B 1 46 ? 14.20891 41.69641 17.26008 1.000 18.16335 46 LEU B O 1
ATOM 743 N N A ARG B 1 47 ? 15.47406 41.30995 15.42545 0.553 14.60691 47 ARG B N 1
ATOM 744 N N B ARG B 1 47 ? 15.41907 41.34448 15.40707 0.447 14.67703 47 ARG B N 1
ATOM 745 C CA A ARG B 1 47 ? 16.20617 42.57064 15.52231 0.553 18.72184 47 ARG B CA 1
ATOM 746 C CA B ARG B 1 47 ? 15.94422 42.69376 15.55289 0.447 16.90720 47 ARG B CA 1
ATOM 747 C C A ARG B 1 47 ? 16.35825 43.20587 14.14267 0.553 15.98991 47 ARG B C 1
ATOM 748 C C B ARG B 1 47 ? 16.45147 43.19574 14.21540 0.447 16.05565 47 ARG B C 1
ATOM 749 O O A ARG B 1 47 ? 16.30248 42.53058 13.11163 0.553 17.49195 47 ARG B O 1
ATOM 750 O O B ARG B 1 47 ? 16.74060 42.41565 13.30075 0.447 15.79226 47 ARG B O 1
ATOM 765 N N . ASP B 1 48 ? 16.57463 44.51709 14.13986 1.000 17.63186 48 ASP B N 1
ATOM 766 C CA . ASP B 1 48 ? 17.18066 45.17023 12.98437 1.000 18.76024 48 ASP B CA 1
ATOM 767 C C . ASP B 1 48 ? 18.70662 45.10764 13.09736 1.000 23.38601 48 ASP B C 1
ATOM 768 O O . ASP B 1 48 ? 19.26325 45.02915 14.19331 1.000 26.05698 48 ASP B O 1
ATOM 773 N N . TYR B 1 49 ? 19.38771 45.18712 11.96227 1.000 20.54409 49 TYR B N 1
ATOM 774 C CA . TYR B 1 49 ? 20.84144 45.38190 11.97560 1.000 22.69486 49 TYR B CA 1
ATOM 775 C C . TYR B 1 49 ? 21.16315 46.80601 12.43053 1.000 34.13312 49 TYR B C 1
ATOM 776 O O . TYR B 1 49 ? 20.52996 47.75759 11.95493 1.000 44.66633 49 TYR B O 1
ATOM 785 N N A THR B 1 50 ? 22.13893 46.96311 13.34406 0.518 49.67955 50 THR B N 1
ATOM 786 N N B THR B 1 50 ? 22.19765 46.98077 13.24336 0.482 49.70936 50 THR B N 1
ATOM 787 C CA A THR B 1 50 ? 22.84133 45.88265 14.07165 0.518 27.96379 50 THR B CA 1
ATOM 788 C CA B THR B 1 50 ? 22.67825 48.35413 13.47810 0.482 35.23857 50 THR B CA 1
ATOM 789 C C A THR B 1 50 ? 22.11804 45.58978 15.37135 0.518 57.56062 50 THR B C 1
ATOM 790 C C B THR B 1 50 ? 24.16278 48.54114 13.13742 0.482 35.38545 50 THR B C 1
ATOM 791 O O A THR B 1 50 ? 22.61583 45.95297 16.44059 0.518 46.70608 50 THR B O 1
ATOM 792 O O B THR B 1 50 ? 25.03523 47.91269 13.73584 0.482 46.11635 50 THR B O 1
ATOM 799 N N . THR C 1 2 ? -57.12833 -8.72543 39.36408 1.000 75.67525 2 THR C N 1
ATOM 800 C CA . THR C 1 2 ? -55.97614 -8.14104 40.05201 1.000 65.47355 2 THR C CA 1
ATOM 801 C C . THR C 1 2 ? -55.15720 -7.19048 39.16105 1.000 67.46261 2 THR C C 1
ATOM 802 O O . THR C 1 2 ? -54.88265 -6.04717 39.55001 1.000 53.05800 2 THR C O 1
ATOM 806 N N . LYS C 1 3 ? -54.73901 -7.67251 37.98930 1.000 64.73911 3 LYS C N 1
ATOM 807 C CA . LYS C 1 3 ? -54.16130 -6.83224 36.94610 1.000 48.49280 3 LYS C CA 1
ATOM 808 C C . LYS C 1 3 ? -55.06322 -6.90523 35.72355 1.000 50.91757 3 LYS C C 1
ATOM 809 O O . LYS C 1 3 ? -55.58425 -7.97470 35.39466 1.000 55.89438 3 LYS C O 1
ATOM 815 N N . GLU C 1 4 ? -55.24978 -5.76685 35.05410 1.000 44.32519 4 GLU C N 1
ATOM 816 C CA . GLU C 1 4 ? -56.14730 -5.64241 33.91124 1.000 42.98835 4 GLU C CA 1
ATOM 817 C C . GLU C 1 4 ? -55.34632 -5.31894 32.65540 1.000 40.62428 4 GLU C C 1
ATOM 818 O O . GLU C 1 4 ? -54.44979 -4.47342 32.69524 1.000 40.89963 4 GLU C O 1
ATOM 824 N N . LYS C 1 5 ? -55.66878 -5.99731 31.54825 1.000 40.32173 5 LYS C N 1
ATOM 825 C CA . LYS C 1 5 ? -55.03381 -5.72903 30.25972 1.000 38.48810 5 LYS C CA 1
ATOM 826 C C . LYS C 1 5 ? -55.87260 -4.70905 29.50095 1.000 42.47999 5 LYS C C 1
ATOM 827 O O . LYS C 1 5 ? -57.06357 -4.93063 29.28086 1.000 48.95395 5 LYS C O 1
ATOM 833 N N . ILE C 1 6 ? -55.25904 -3.58356 29.11761 1.000 35.65919 6 ILE C N 1
ATOM 834 C CA . ILE C 1 6 ? -55.98279 -2.50511 28.46234 1.000 35.05782 6 ILE C CA 1
ATOM 835 C C . ILE C 1 6 ? -55.23377 -2.05307 27.21525 1.000 35.29880 6 ILE C C 1
ATOM 836 O O . ILE C 1 6 ? -54.02252 -2.25027 27.06709 1.000 32.49044 6 ILE C O 1
ATOM 841 N N . SER C 1 7 ? -55.97188 -1.38102 26.34703 1.000 33.50366 7 SER C N 1
ATOM 842 C CA . SER C 1 7 ? -55.45601 -0.85504 25.10033 1.000 32.43249 7 SER C CA 1
ATOM 843 C C . SER C 1 7 ? -55.53084 0.66396 25.17379 1.000 36.70316 7 SER C C 1
ATOM 844 O O . SER C 1 7 ? -56.58844 1.21423 25.49460 1.000 35.90203 7 SER C O 1
ATOM 847 N N . VAL C 1 8 ? -54.39887 1.34151 24.94465 1.000 30.33489 8 VAL C N 1
ATOM 848 C CA . VAL C 1 8 ? -54.36175 2.79755 24.98749 1.000 30.91756 8 VAL C CA 1
ATOM 849 C C . VAL C 1 8 ? -53.50894 3.32882 23.84590 1.000 34.27888 8 VAL C C 1
ATOM 850 O O . VAL C 1 8 ? -52.65904 2.63158 23.28956 1.000 29.64494 8 VAL C O 1
ATOM 854 N N . THR C 1 9 ? -53.75013 4.58809 23.50552 1.000 28.77484 9 THR C N 1
ATOM 855 C CA . THR C 1 9 ? -53.07612 5.25124 22.39509 1.000 28.01290 9 THR C CA 1
ATOM 856 C C . THR C 1 9 ? -52.24643 6.40029 22.94323 1.000 31.45779 9 THR C C 1
ATOM 857 O O . THR C 1 9 ? -52.79064 7.31903 23.55815 1.000 36.73703 9 THR C O 1
ATOM 861 N N . VAL C 1 10 ? -50.93531 6.35481 22.74314 1.000 25.41617 10 VAL C N 1
ATOM 862 C CA . VAL C 1 10 ? -50.07677 7.35394 23.35876 1.000 24.58193 10 VAL C CA 1
ATOM 863 C C . VAL C 1 10 ? -49.04698 7.87169 22.36524 1.000 28.01344 10 VAL C C 1
ATOM 864 O O . VAL C 1 10 ? -48.65431 7.19407 21.41196 1.000 29.35763 10 VAL C O 1
ATOM 868 N N . ASP C 1 11 ? -48.64218 9.09797 22.59575 1.000 23.34453 11 ASP C N 1
ATOM 869 C CA . ASP C 1 11 ? -47.63540 9.74568 21.76524 1.000 22.51343 11 ASP C CA 1
ATOM 870 C C . ASP C 1 11 ? -46.42793 8.83630 21.55471 1.000 23.62804 11 ASP C C 1
ATOM 871 O O . ASP C 1 11 ? -45.84483 8.34947 22.51515 1.000 23.95681 11 ASP C O 1
ATOM 876 N N . ALA C 1 12 ? -46.01353 8.66719 20.29794 1.000 22.95723 12 ALA C N 1
ATOM 877 C CA . ALA C 1 12 ? -44.89785 7.75028 20.02234 1.000 26.02474 12 ALA C CA 1
ATOM 878 C C . ALA C 1 12 ? -43.57903 8.19871 20.64382 1.000 25.22045 12 ALA C C 1
ATOM 879 O O . ALA C 1 12 ? -42.75158 7.34134 21.00541 1.000 23.40133 12 ALA C O 1
ATOM 881 N N . ALA C 1 13 ? -43.32223 9.50939 20.74201 1.000 20.66193 13 ALA C N 1
ATOM 882 C CA . ALA C 1 13 ? -42.03416 9.93544 21.29412 1.000 19.01407 13 ALA C CA 1
ATOM 883 C C . ALA C 1 13 ? -41.99936 9.66945 22.79639 1.000 21.67002 13 ALA C C 1
ATOM 884 O O . ALA C 1 13 ? -40.96943 9.24547 23.34152 1.000 22.24398 13 ALA C O 1
ATOM 886 N N . VAL C 1 14 ? -43.12755 9.91942 23.46861 1.000 21.23246 14 VAL C N 1
ATOM 887 C CA . VAL C 1 14 ? -43.21304 9.66195 24.90701 1.000 19.45920 14 VAL C CA 1
ATOM 888 C C . VAL C 1 14 ? -43.04815 8.17478 25.18029 1.000 20.23256 14 VAL C C 1
ATOM 889 O O . VAL C 1 14 ? -42.36907 7.75862 26.12499 1.000 20.25370 14 VAL C O 1
ATOM 893 N N . LEU C 1 15 ? -43.62207 7.34816 24.32490 1.000 17.35420 15 LEU C N 1
ATOM 894 C CA . LEU C 1 15 ? -43.50820 5.91264 24.54567 1.000 16.99871 15 LEU C CA 1
ATOM 895 C C . LEU C 1 15 ? -42.06653 5.44971 24.38961 1.000 18.27566 15 LEU C C 1
ATOM 896 O O . LEU C 1 15 ? -41.59235 4.60592 25.16338 1.000 21.05563 15 LEU C O 1
ATOM 901 N N . ALA C 1 16 ? -41.34124 5.98840 23.40384 1.000 19.49507 16 ALA C N 1
ATOM 902 C CA . ALA C 1 16 ? -39.95365 5.58552 23.23602 1.000 21.82868 16 ALA C CA 1
ATOM 903 C C . 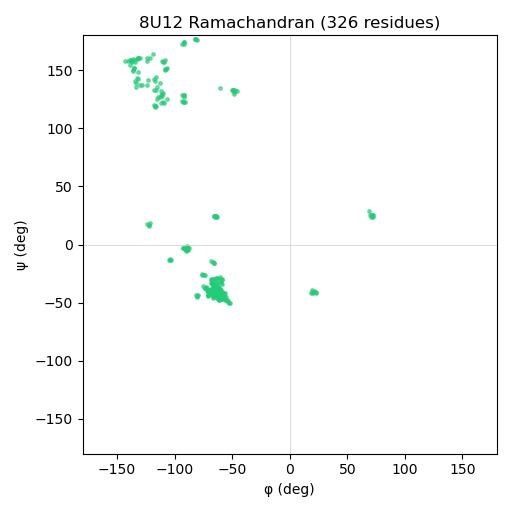ALA C 1 16 ? -39.12511 6.00706 24.43454 1.000 18.10059 16 ALA C C 1
ATOM 904 O O . ALA C 1 16 ? -38.25769 5.25567 24.88060 1.000 20.21825 16 ALA C O 1
ATOM 906 N N . ALA C 1 17 ? -39.41109 7.19410 24.99209 1.000 18.40660 17 ALA C N 1
ATOM 907 C CA . ALA C 1 17 ? -38.67951 7.66738 26.17121 1.000 20.04250 17 ALA C CA 1
ATOM 908 C C . ALA C 1 17 ? -38.94398 6.77709 27.38668 1.000 22.48915 17 ALA C C 1
ATOM 909 O O . ALA C 1 17 ? -38.01290 6.40777 28.12066 1.000 20.26893 17 ALA C O 1
ATOM 911 N N . ILE C 1 18 ? -40.21061 6.40549 27.59184 1.000 19.65327 18 ILE C N 1
ATOM 912 C CA . ILE C 1 18 ? -40.57782 5.53321 28.70867 1.000 15.82391 18 ILE C CA 1
ATOM 913 C C . ILE C 1 18 ? -39.98903 4.12942 28.54305 1.000 17.71092 18 ILE C C 1
ATOM 914 O O . ILE C 1 18 ? -39.56103 3.50854 29.53626 1.000 19.78182 18 ILE C O 1
ATOM 919 N N . ASP C 1 19 ? -39.93840 3.61222 27.29771 1.000 18.38540 19 ASP C N 1
ATOM 920 C CA . ASP C 1 19 ? -39.28356 2.32734 27.03940 1.000 18.73478 19 ASP C CA 1
ATOM 921 C C . ASP C 1 19 ? -37.80853 2.37823 27.42084 1.000 20.16960 19 ASP C C 1
ATOM 922 O O . ASP C 1 19 ? -37.27334 1.40815 27.96716 1.000 20.14198 19 ASP C O 1
ATOM 927 N N . ALA C 1 20 ? -37.13788 3.51385 27.15848 1.000 18.50074 20 ALA C N 1
ATOM 928 C CA . ALA C 1 20 ? -35.73247 3.58717 27.52973 1.000 19.23992 20 ALA C CA 1
ATOM 929 C C . ALA C 1 20 ? -35.57336 3.72185 29.04914 1.000 22.27179 20 ALA C C 1
ATOM 930 O O . ALA C 1 20 ? -34.63242 3.16750 29.63358 1.000 21.95388 20 ALA C O 1
ATOM 932 N N . ASP C 1 21 ? -36.46961 4.47868 29.70199 1.000 18.06385 21 ASP C N 1
ATOM 933 C CA . ASP C 1 21 ? -36.40365 4.55728 31.15424 1.000 17.73477 21 ASP C CA 1
ATOM 934 C C . ASP C 1 21 ? -36.65314 3.17685 31.77176 1.000 17.14006 21 ASP C C 1
ATOM 935 O O . ASP C 1 21 ? -36.05004 2.81578 32.78958 1.000 19.05551 21 ASP C O 1
ATOM 940 N N . ALA C 1 22 ? -37.58508 2.41656 31.19109 1.000 17.38638 22 ALA C N 1
ATOM 941 C CA . ALA C 1 22 ? -37.83045 1.06000 31.68513 1.000 18.00687 22 ALA C CA 1
ATOM 942 C C . ALA C 1 22 ? -36.58330 0.20422 31.56606 1.000 19.17364 22 ALA C C 1
ATOM 943 O O . ALA C 1 22 ? -36.21517 -0.51351 32.51195 1.000 19.10262 22 ALA C O 1
ATOM 945 N N A ARG C 1 23 ? -35.90481 0.25611 30.41267 0.605 18.51723 23 ARG C N 1
ATOM 946 N N B ARG C 1 23 ? -35.91685 0.27643 30.41413 0.395 18.49399 23 ARG C N 1
ATOM 947 C CA A ARG C 1 23 ? -34.70738 -0.57442 30.29246 0.605 19.31721 23 ARG C CA 1
ATOM 948 C CA B ARG C 1 23 ? -34.70527 -0.50867 30.22708 0.395 19.37995 23 ARG C CA 1
ATOM 949 C C A ARG C 1 23 ? -33.68454 -0.18993 31.35236 0.605 21.88671 23 ARG C C 1
ATOM 950 C C B ARG C 1 23 ? -33.67239 -0.17479 31.29498 0.395 21.99620 23 ARG C C 1
ATOM 951 O O A ARG C 1 23 ? -33.06906 -1.06699 31.97435 0.605 23.96847 23 ARG C O 1
ATOM 952 O O B ARG C 1 23 ? -33.04760 -1.07433 31.87320 0.395 24.01928 23 ARG C O 1
ATOM 967 N N . ALA C 1 24 ? -33.48917 1.11709 31.57679 1.000 21.35659 24 ALA C N 1
ATOM 968 C CA . ALA C 1 24 ? -32.49383 1.53041 32.56328 1.000 20.70123 24 ALA C CA 1
ATOM 969 C C . ALA C 1 24 ? -32.82279 0.98243 33.94177 1.000 25.36696 24 ALA C C 1
ATOM 970 O O . ALA C 1 24 ? -31.92026 0.67259 34.73873 1.000 25.69942 24 ALA C O 1
ATOM 972 N N . ALA C 1 25 ? -34.10152 0.86552 34.23339 1.000 18.45291 25 ALA C N 1
ATOM 973 C CA . ALA C 1 25 ? -34.58107 0.41072 35.53636 1.000 19.39666 25 ALA C CA 1
ATOM 974 C C . ALA C 1 25 ? -34.70894 -1.10581 35.62793 1.000 21.96719 25 ALA C C 1
ATOM 975 O O . ALA C 1 25 ? -35.08499 -1.62267 36.68838 1.000 22.12898 25 ALA C O 1
ATOM 977 N N . GLY C 1 26 ? -34.44750 -1.82235 34.53540 1.000 21.42844 26 GLY C N 1
ATOM 978 C CA . GLY C 1 26 ? -34.65264 -3.26321 34.54006 1.000 18.29692 26 GLY C CA 1
ATOM 979 C C . GLY C 1 26 ? -36.10697 -3.67157 34.54416 1.000 18.32222 26 GLY C C 1
ATOM 980 O O . GLY C 1 26 ? -36.42969 -4.77796 34.96911 1.000 20.49508 26 GLY C O 1
ATOM 981 N N . LEU C 1 27 ? -36.99268 -2.80434 34.05537 1.000 16.68374 27 LEU C N 1
ATOM 982 C CA . LEU C 1 27 ? -38.42526 -3.02788 34.00855 1.000 15.47797 27 LEU C CA 1
ATOM 983 C C . LEU C 1 27 ? -38.87435 -3.24672 32.57929 1.000 14.87441 27 LEU C C 1
ATOM 984 O O . LEU C 1 27 ? -38.16107 -2.88684 31.62025 1.000 16.90121 27 LEU C O 1
ATOM 989 N N . ASN C 1 28 ? -40.01970 -3.90557 32.43090 1.000 15.19054 28 ASN C N 1
ATOM 990 C CA . ASN C 1 28 ? -40.66207 -3.91479 31.13388 1.000 15.87322 28 ASN C CA 1
ATOM 991 C C . ASN C 1 28 ? -41.65371 -2.75071 31.03821 1.000 17.34527 28 ASN C C 1
ATOM 992 O O . ASN C 1 28 ? -41.84381 -1.99349 31.98826 1.000 16.22118 28 ASN C O 1
ATOM 997 N N . ARG C 1 29 ? -42.21981 -2.58408 29.83725 1.000 17.02052 29 ARG C N 1
ATOM 998 C CA . ARG C 1 29 ? -43.08712 -1.42929 29.57726 1.000 16.67698 29 ARG C CA 1
ATOM 999 C C . ARG C 1 29 ? -44.25445 -1.37472 30.56483 1.000 16.77323 29 ARG C C 1
ATOM 1000 O O . ARG C 1 29 ? -44.59309 -0.29326 31.07819 1.000 18.34424 29 ARG C O 1
ATOM 1008 N N . SER C 1 30 ? -44.92298 -2.51946 30.78833 1.000 17.27083 30 SER C N 1
ATOM 1009 C CA . SER C 1 30 ? -46.08814 -2.47610 31.67475 1.000 16.79158 30 SER C CA 1
ATOM 1010 C C . SER C 1 30 ? -45.70275 -2.02408 33.07293 1.000 15.80993 30 SER C C 1
ATOM 1011 O O . SER C 1 30 ? -46.45834 -1.26127 33.70857 1.000 17.58635 30 SER C O 1
ATOM 1014 N N . GLU C 1 31 ? -44.57553 -2.52709 33.59636 1.000 15.21041 31 GLU C N 1
ATOM 1015 C CA . GLU C 1 31 ? -44.13402 -2.13359 34.94464 1.000 14.56302 31 GLU C CA 1
ATOM 1016 C C . GLU C 1 31 ? -43.80700 -0.65440 35.02140 1.000 16.35440 31 GLU C C 1
ATOM 1017 O O . GLU C 1 31 ? -44.16646 0.02295 35.99083 1.000 16.00786 31 GLU C O 1
ATOM 1031 N N . ILE C 1 33 ? -44.99842 1.71219 33.08498 1.000 15.76383 33 ILE C N 1
ATOM 1032 C CA . ILE C 1 33 ? -46.26082 2.44584 33.01544 1.000 15.26139 33 ILE C CA 1
ATOM 1033 C C . ILE C 1 33 ? -46.96785 2.41497 34.36474 1.000 17.95232 33 ILE C C 1
ATOM 1034 O O . ILE C 1 33 ? -47.46832 3.44641 34.84159 1.000 16.96578 33 ILE C O 1
ATOM 1039 N N . GLU C 1 34 ? -46.95698 1.26546 35.05262 1.000 15.72911 34 GLU C N 1
ATOM 1040 C CA . GLU C 1 34 ? -47.56737 1.23541 36.38452 1.000 15.36959 34 GLU C CA 1
ATOM 1041 C C . GLU C 1 34 ? -46.86021 2.19426 37.34912 1.000 16.71448 34 GLU C C 1
ATOM 1042 O O . GLU C 1 34 ? -47.52027 2.91025 38.11850 1.000 15.46631 34 GLU C O 1
ATOM 1048 N N . GLN C 1 35 ? -45.51487 2.26652 37.27689 1.000 14.65700 35 GLN C N 1
ATOM 1049 C CA . GLN C 1 35 ? -44.78376 3.20831 38.13319 1.000 13.58501 35 GLN C CA 1
ATOM 1050 C C . GLN C 1 35 ? -45.29952 4.62497 37.89119 1.000 13.90192 35 GLN C C 1
ATOM 1051 O O . GLN C 1 35 ? -45.52233 5.40402 38.82784 1.000 15.08641 35 GLN C O 1
ATOM 1057 N N . ALA C 1 36 ? -45.43066 4.99023 36.61747 1.000 12.99060 36 ALA C N 1
ATOM 1058 C CA . ALA C 1 36 ? -45.86621 6.34509 36.26140 1.000 12.57123 36 ALA C CA 1
ATOM 1059 C C . ALA C 1 36 ? -47.27278 6.62176 36.76034 1.000 12.75350 36 ALA C C 1
ATOM 1060 O O . ALA C 1 36 ? -47.55824 7.73129 37.22546 1.000 14.36714 36 ALA C O 1
ATOM 1062 N N . LEU C 1 37 ? -48.17964 5.64263 36.58401 1.000 12.97021 37 LEU C N 1
ATOM 1063 C CA . LEU C 1 37 ? -49.58430 5.88980 36.96481 1.000 12.33397 37 LEU C CA 1
ATOM 1064 C C . LEU C 1 37 ? -49.73649 5.98903 38.46615 1.000 14.67986 37 LEU C C 1
ATOM 1065 O O . LEU C 1 37 ? -50.57405 6.77639 38.95453 1.000 14.46981 37 LEU C O 1
ATOM 1070 N N A ARG C 1 38 ? -48.99140 5.18486 39.21826 0.513 13.65392 38 ARG C N 1
ATOM 1071 N N B ARG C 1 38 ? -49.00708 5.15996 39.22295 0.487 13.66449 38 ARG C N 1
ATOM 1072 C CA A ARG C 1 38 ? -49.07159 5.28552 40.67693 0.513 14.36330 38 ARG C CA 1
ATOM 1073 C CA B ARG C 1 38 ? -49.03089 5.28006 40.68734 0.487 14.37151 38 ARG C CA 1
ATOM 1074 C C A ARG C 1 38 ? -48.53706 6.63024 41.15653 0.513 14.83564 38 ARG C C 1
ATOM 1075 C C B ARG C 1 38 ? -48.56501 6.66083 41.11029 0.487 14.79439 38 ARG C C 1
ATOM 1076 O O A ARG C 1 38 ? -49.12549 7.25532 42.05483 0.513 16.71357 38 ARG C O 1
ATOM 1077 O O B ARG C 1 38 ? -49.20399 7.32631 41.94018 0.487 16.63668 38 ARG C O 1
ATOM 1092 N N . ASN C 1 39 ? -47.42486 7.09512 40.55958 1.000 12.14251 39 ASN C N 1
ATOM 1093 C CA . ASN C 1 39 ? -46.90235 8.38967 40.97186 1.000 12.61585 39 ASN C CA 1
ATOM 1094 C C . ASN C 1 39 ? -47.77369 9.52527 40.47911 1.000 13.75566 39 ASN C C 1
ATOM 1095 O O . ASN C 1 39 ? -47.85262 10.58005 41.14082 1.000 14.40708 39 ASN C O 1
ATOM 1100 N N . GLU C 1 40 ? -48.42621 9.35787 39.32642 1.000 12.38410 40 GLU C N 1
ATOM 1101 C CA . GLU C 1 40 ? -49.20448 10.51104 38.85531 1.000 11.87947 40 GLU C CA 1
ATOM 1102 C C . GLU C 1 40 ? -50.39918 10.77621 39.76163 1.000 14.62247 40 GLU C C 1
ATOM 1103 O O . GLU C 1 40 ? -50.83456 11.92783 39.88866 1.000 14.20137 40 GLU C O 1
ATOM 1109 N N . HIS C 1 41 ? -50.94798 9.73435 40.38953 1.000 13.67792 41 HIS C N 1
ATOM 1110 C CA . HIS C 1 41 ? -52.04201 9.94719 41.34011 1.000 12.57028 41 HIS C CA 1
ATOM 1111 C C . HIS C 1 41 ? -51.60825 10.87064 42.48341 1.000 15.06151 41 HIS C C 1
ATOM 1112 O O . HIS C 1 41 ? -52.43523 11.60945 43.05339 1.000 17.38907 41 HIS C O 1
ATOM 1119 N N . LEU C 1 42 ? -50.32220 10.82917 42.83904 1.000 12.81795 42 LEU C N 1
ATOM 1120 C CA . LEU C 1 42 ? -49.80352 11.74771 43.86594 1.000 15.17673 42 LEU C CA 1
ATOM 1121 C C . LEU C 1 42 ? -49.54829 13.11385 43.26467 1.000 16.12868 42 LEU C C 1
ATOM 1122 O O . LEU C 1 42 ? -49.88101 14.13038 43.86611 1.000 16.57901 42 LEU C O 1
ATOM 1127 N N . ARG C 1 43 ? -48.95450 13.17739 42.07364 1.000 12.39026 43 ARG C N 1
ATOM 1128 C CA . ARG C 1 43 ? -48.61446 14.48177 41.50710 1.000 12.70824 43 ARG C CA 1
ATOM 1129 C C . ARG C 1 43 ? -49.84239 15.35580 41.22318 1.000 13.73058 43 ARG C C 1
ATOM 1130 O O . ARG C 1 43 ? -49.75062 16.60072 41.28046 1.000 15.85179 43 ARG C O 1
ATOM 1138 N N . VAL C 1 44 ? -50.96780 14.74495 40.80963 1.000 14.67341 44 VAL C N 1
ATOM 1139 C CA . VAL C 1 44 ? -52.10841 15.60369 40.47670 1.000 15.13801 44 VAL C CA 1
ATOM 1140 C C . VAL C 1 44 ? -52.66121 16.26902 41.71354 1.000 14.54845 44 VAL C C 1
ATOM 1141 O O . VAL C 1 44 ? -53.41518 17.23717 41.59674 1.000 17.59153 44 VAL C O 1
ATOM 1145 N N . ALA C 1 45 ? -52.27533 15.78904 42.88688 1.000 13.95676 45 ALA C N 1
ATOM 1146 C CA . ALA C 1 45 ? -52.72307 16.37554 44.14219 1.000 15.13107 45 ALA C CA 1
ATOM 1147 C C . ALA C 1 45 ? -51.80704 17.48755 44.64333 1.000 14.07394 45 ALA C C 1
ATOM 1148 O O . ALA C 1 45 ? -52.15834 18.16807 45.62869 1.000 15.88759 45 ALA C O 1
ATOM 1150 N N . LEU C 1 46 ? -50.67554 17.74254 43.96523 1.000 13.75592 46 LEU C N 1
ATOM 1151 C CA . LEU C 1 46 ? -49.81957 18.85935 44.36816 1.000 13.76371 46 LEU C CA 1
ATOM 1152 C C . LEU C 1 46 ? -50.58534 20.15171 44.10107 1.000 16.16142 46 LEU C C 1
ATOM 1153 O O . LEU C 1 46 ? -51.37839 20.24038 43.14856 1.000 17.72305 46 LEU C O 1
ATOM 1158 N N A ARG C 1 47 ? -50.39152 21.14803 44.98076 0.553 16.05090 47 ARG C N 1
ATOM 1159 N N B ARG C 1 47 ? -50.34330 21.17054 44.92059 0.447 16.08435 47 ARG C N 1
ATOM 1160 C CA A ARG C 1 47 ? -51.20636 22.36136 44.97293 0.553 18.36623 47 ARG C CA 1
ATOM 1161 C CA B ARG C 1 47 ? -51.10853 22.38291 44.68387 0.447 17.97844 47 ARG C CA 1
ATOM 1162 C C A ARG C 1 47 ? -50.34494 23.58070 45.28072 0.553 16.15290 47 ARG C C 1
ATOM 1163 C C B ARG C 1 47 ? -50.40140 23.57363 45.29494 0.447 16.19744 47 ARG C C 1
ATOM 1164 O O A ARG C 1 47 ? -49.31571 23.48531 45.94960 0.553 18.23856 47 ARG C O 1
ATOM 1165 O O B ARG C 1 47 ? -49.55501 23.44144 46.18283 0.447 16.30739 47 ARG C O 1
ATOM 1180 N N . ASP C 1 48 ? -50.81053 24.74256 44.82179 1.000 18.24974 48 ASP C N 1
ATOM 1181 C CA . ASP C 1 48 ? -50.34362 25.98682 45.38435 1.000 19.57369 48 ASP C CA 1
ATOM 1182 C C . ASP C 1 48 ? -51.19016 26.33264 46.60569 1.000 23.76350 48 ASP C C 1
ATOM 1183 O O . ASP C 1 48 ? -52.34402 25.92267 46.72003 1.000 26.89426 48 ASP C O 1
ATOM 1188 N N . TYR C 1 49 ? -50.63193 27.14161 47.49546 1.000 21.50350 49 TYR C N 1
ATOM 1189 C CA . TYR C 1 49 ? -51.42601 27.73089 48.57423 1.000 23.44553 49 TYR C CA 1
ATOM 1190 C C . TYR C 1 49 ? -52.34634 28.81319 48.00873 1.000 34.04681 49 TYR C C 1
ATOM 1191 O O . TYR C 1 49 ? -51.90242 29.63853 47.20155 1.000 45.01767 49 TYR C O 1
ATOM 1200 N N A THR C 1 50 ? -53.62202 28.81110 48.42566 0.517 48.21407 50 THR C N 1
ATOM 1201 N N B THR C 1 50 ? -53.57559 28.90048 48.50411 0.483 48.28885 50 THR C N 1
ATOM 1202 C CA A THR C 1 50 ? -54.25092 27.73951 49.21940 0.517 27.71657 50 THR C CA 1
ATOM 1203 C CA B THR C 1 50 ? -54.37766 30.10014 48.19479 0.483 36.97339 50 THR C CA 1
ATOM 1204 C C A THR C 1 50 ? -54.80963 26.69682 48.26823 0.517 56.81797 50 THR C C 1
ATOM 1205 C C B THR C 1 50 ? -54.89626 30.80450 49.45022 0.483 34.56940 50 THR C C 1
ATOM 1206 O O A THR C 1 50 ? -56.02759 26.62329 48.08552 0.517 44.16135 50 THR C O 1
ATOM 1207 O O B THR C 1 50 ? -55.84848 30.35187 50.08037 0.483 44.31382 50 THR C O 1
ATOM 1222 N N . THR D 1 2 ? -47.32643 11.88520 16.17724 1.000 44.85309 2 THR D N 1
ATOM 1223 C CA . THR D 1 2 ? -47.99227 10.60804 15.97292 1.000 37.70308 2 THR D CA 1
ATOM 1224 C C . THR D 1 2 ? -48.13433 9.82895 17.26966 1.000 34.37677 2 THR D C 1
ATOM 1225 O O . THR D 1 2 ? -47.41749 10.04424 18.25027 1.000 35.62034 2 THR D O 1
ATOM 1229 N N . LYS D 1 3 ? -49.07181 8.89352 17.25131 1.000 33.12578 3 LYS D N 1
ATOM 1230 C CA . LYS D 1 3 ? -49.42802 8.09167 18.40619 1.000 30.36272 3 LYS D CA 1
ATOM 1231 C C . LYS D 1 3 ? -49.28982 6.62155 18.03525 1.000 34.33212 3 LYS D C 1
ATOM 1232 O O . LYS D 1 3 ? -49.26753 6.25679 16.85723 1.000 41.40729 3 LYS D O 1
ATOM 1238 N N . GLU D 1 4 ? -49.12917 5.78599 19.04778 1.000 28.03047 4 GLU D N 1
ATOM 1239 C CA . GLU D 1 4 ? -49.06615 4.34072 18.90388 1.000 28.73364 4 GLU D CA 1
ATOM 1240 C C . GLU D 1 4 ? -50.14568 3.73859 19.78911 1.000 30.00246 4 GLU D C 1
ATOM 1241 O O . GLU D 1 4 ? -50.35055 4.20310 20.91089 1.000 29.82149 4 GLU D O 1
ATOM 1247 N N . LYS D 1 5 ? -50.86251 2.73465 19.28138 1.000 29.79954 5 LYS D N 1
ATOM 1248 C CA . LYS D 1 5 ? -51.79676 1.98504 20.11423 1.000 31.15447 5 LYS D CA 1
ATOM 1249 C C . LYS D 1 5 ? -51.06712 0.78371 20.69029 1.000 35.83098 5 LYS D C 1
ATOM 1250 O O . LYS D 1 5 ? -50.42297 0.03844 19.94504 1.000 38.44391 5 LYS D O 1
ATOM 1256 N N . ILE D 1 6 ? -51.15561 0.61053 22.01731 1.000 29.02991 6 ILE D N 1
ATOM 1257 C CA . ILE D 1 6 ? -50.38914 -0.40026 22.73348 1.000 29.35127 6 ILE D CA 1
ATOM 1258 C C . ILE D 1 6 ? -51.31264 -1.11231 23.70834 1.000 25.92622 6 ILE D C 1
ATOM 1259 O O . ILE D 1 6 ? -52.32744 -0.57818 24.13341 1.000 27.09721 6 ILE D O 1
ATOM 1264 N N . SER D 1 7 ? -50.91402 -2.31807 24.07746 1.000 27.75203 7 SER D N 1
ATOM 1265 C CA . SER D 1 7 ? -51.60161 -3.11283 25.08089 1.000 34.08559 7 SER D CA 1
ATOM 1266 C C . SER D 1 7 ? -50.70211 -3.19269 26.30204 1.000 29.49920 7 SER D C 1
ATOM 1267 O O . SER D 1 7 ? -49.52270 -3.52582 26.17161 1.000 41.52417 7 SER D O 1
ATOM 1270 N N . VAL D 1 8 ? -51.24134 -2.87877 27.49269 1.000 27.43734 8 VAL D N 1
ATOM 1271 C CA . VAL D 1 8 ? -50.46209 -3.01403 28.71165 1.000 28.99446 8 VAL D CA 1
ATOM 1272 C C . VAL D 1 8 ? -51.30877 -3.64073 29.80258 1.000 34.35631 8 VAL D C 1
ATOM 1273 O O . VAL D 1 8 ? -52.53064 -3.54862 29.79904 1.000 28.55652 8 VAL D O 1
ATOM 1277 N N . THR D 1 9 ? -50.61873 -4.23233 30.76950 1.000 29.83143 9 THR D N 1
ATOM 1278 C CA . THR D 1 9 ? -51.24062 -4.86154 31.91729 1.000 29.81461 9 THR D CA 1
ATOM 1279 C C . THR D 1 9 ? -50.92611 -4.00752 33.13115 1.000 26.77154 9 THR D C 1
ATOM 1280 O O . THR D 1 9 ? -49.75305 -3.75327 33.41664 1.000 35.45194 9 THR D O 1
ATOM 1284 N N . VAL D 1 10 ? -51.95403 -3.55040 33.82419 1.000 29.59746 10 VAL D N 1
ATOM 1285 C CA . VAL D 1 10 ? -51.77402 -2.63952 34.95299 1.000 28.51042 10 VAL D CA 1
ATOM 1286 C C . VAL D 1 10 ? -52.59941 -3.10842 36.15407 1.000 24.99331 10 VAL D C 1
ATOM 1287 O O . VAL D 1 10 ? -53.71397 -3.60700 36.00594 1.000 28.74908 10 VAL D O 1
ATOM 1291 N N . ASP D 1 11 ? -52.03189 -2.93539 37.33943 1.000 27.03135 11 ASP D N 1
ATOM 1292 C CA . ASP D 1 11 ? -52.74631 -3.22268 38.58562 1.000 29.30766 11 ASP D CA 1
ATOM 1293 C C . ASP D 1 11 ? -54.12754 -2.55367 38.60147 1.000 29.55573 11 ASP D C 1
ATOM 1294 O O . ASP D 1 11 ? -54.25614 -1.38401 38.24901 1.000 29.28866 11 ASP D O 1
ATOM 1299 N N . ALA D 1 12 ? -55.16947 -3.31334 38.97607 1.000 25.79303 12 ALA D N 1
ATOM 1300 C CA . ALA D 1 12 ? -56.52376 -2.77864 38.86818 1.000 27.71915 12 ALA D CA 1
ATOM 1301 C C . ALA D 1 12 ? -56.73239 -1.57053 39.78315 1.000 29.73043 12 ALA D C 1
ATOM 1302 O O . ALA D 1 12 ? -57.49402 -0.65687 39.43535 1.000 23.61877 12 ALA D O 1
ATOM 1304 N N . ALA D 1 13 ? -56.09715 -1.55479 40.96166 1.000 24.69196 13 ALA D N 1
ATOM 1305 C CA . ALA D 1 13 ? -56.32328 -0.41171 41.85307 1.000 26.91341 13 ALA D CA 1
ATOM 1306 C C . ALA D 1 13 ? -55.60702 0.83049 41.34166 1.000 24.87833 13 ALA D C 1
ATOM 1307 O O . ALA D 1 13 ? -56.13929 1.94128 41.43729 1.000 22.79711 13 ALA D O 1
ATOM 1309 N N . VAL D 1 14 ? -54.40417 0.66386 40.78677 1.000 19.99722 14 VAL D N 1
ATOM 1310 C CA . VAL D 1 14 ? -53.68771 1.80166 40.19109 1.000 18.11782 14 VAL D CA 1
ATOM 1311 C C . VAL D 1 14 ? -54.49855 2.37619 39.04025 1.000 19.11022 14 VAL D C 1
ATOM 1312 O O . VAL D 1 14 ? -54.60093 3.60079 38.87170 1.000 19.59495 14 VAL D O 1
ATOM 1316 N N . LEU D 1 15 ? -55.06733 1.49241 38.21133 1.000 18.95360 15 LEU D N 1
ATOM 1317 C CA . LEU D 1 15 ? -55.86229 1.94581 37.06489 1.000 23.03047 15 LEU D CA 1
ATOM 1318 C C . LEU D 1 15 ? -57.11729 2.67470 37.52385 1.000 19.71768 15 LEU D C 1
ATOM 1319 O O . LEU D 1 15 ? -57.49326 3.72153 36.97532 1.000 18.26974 15 LEU D O 1
ATOM 1324 N N . ALA D 1 16 ? -57.80313 2.11745 38.51756 1.000 18.82555 16 ALA D N 1
ATOM 1325 C CA . ALA D 1 16 ? -59.02850 2.75837 38.94808 1.000 18.77090 16 ALA D CA 1
ATOM 1326 C C . ALA D 1 16 ? -58.73635 4.14539 39.50806 1.000 18.19415 16 ALA D C 1
ATOM 1327 O O . ALA D 1 16 ? -59.49952 5.08577 39.28930 1.000 17.96475 16 ALA D O 1
ATOM 1329 N N . ALA D 1 17 ? -57.62191 4.28926 40.21347 1.000 16.69478 17 ALA D N 1
ATOM 1330 C CA . ALA D 1 17 ? -57.28659 5.59544 40.79059 1.000 16.85479 17 ALA D CA 1
ATOM 1331 C C . ALA D 1 17 ? -56.98057 6.61309 39.71276 1.000 18.44370 17 ALA D C 1
ATOM 1332 O O . ALA D 1 17 ? -57.42741 7.75753 39.78318 1.000 17.80803 17 ALA D O 1
ATOM 1334 N N . ILE D 1 18 ? -56.17073 6.24131 38.72228 1.000 16.96380 18 ILE D N 1
ATOM 1335 C CA . ILE D 1 18 ? -55.86368 7.25319 37.71108 1.000 18.10833 18 ILE D CA 1
ATOM 1336 C C . ILE D 1 18 ? -57.06251 7.49409 36.78618 1.000 18.03137 18 ILE D C 1
ATOM 1337 O O . ILE D 1 18 ? -57.22417 8.60599 36.25409 1.000 17.28880 18 ILE D O 1
ATOM 1342 N N . ASP D 1 19 ? -57.95572 6.50751 36.61492 1.000 18.01640 19 ASP D N 1
ATOM 1343 C CA . ASP D 1 19 ? -59.20423 6.78670 35.90459 1.000 18.18770 19 ASP D CA 1
ATOM 1344 C C . ASP D 1 19 ? -60.04161 7.80757 36.66446 1.000 18.60155 19 ASP D C 1
ATOM 1345 O O . ASP D 1 19 ? -60.63720 8.70406 36.05257 1.000 17.83942 19 ASP D O 1
ATOM 1350 N N . ALA D 1 20 ? -60.08408 7.70541 38.00517 1.000 15.77480 20 ALA D N 1
ATOM 1351 C CA . ALA D 1 20 ? -60.82161 8.70924 38.77762 1.000 15.79545 20 ALA D CA 1
ATOM 1352 C C . ALA D 1 20 ? -60.18530 10.07958 38.64574 1.000 14.72885 20 ALA D C 1
ATOM 1353 O O . ALA D 1 20 ? -60.88570 11.09155 38.54054 1.000 16.66847 20 ALA D O 1
ATOM 1355 N N . ASP D 1 21 ? -58.83388 10.12822 38.59069 1.000 14.69151 21 ASP D N 1
ATOM 1356 C CA . ASP D 1 21 ? -58.17131 11.41652 38.38052 1.000 16.47353 21 ASP D CA 1
ATOM 1357 C C . ASP D 1 21 ? -58.45324 11.96413 36.98945 1.000 15.02303 21 ASP D C 1
ATOM 1358 O O . ASP D 1 21 ? -58.61865 13.17488 36.83560 1.000 17.09967 21 ASP D O 1
ATOM 1363 N N . ALA D 1 22 ? -58.48254 11.09325 35.96991 1.000 16.79883 22 ALA D N 1
ATOM 1364 C CA . ALA D 1 22 ? -58.82247 11.53675 34.61671 1.000 16.25670 22 ALA D CA 1
ATOM 1365 C C . ALA D 1 22 ? -60.20667 12.16661 34.57907 1.000 18.14571 22 ALA D C 1
ATOM 1366 O O . ALA D 1 22 ? -60.39889 13.25752 34.03470 1.000 18.14060 22 ALA D O 1
ATOM 1368 N N . ARG D 1 23 ? -61.19328 11.50792 35.20838 1.000 17.16604 23 ARG D N 1
ATOM 1369 C CA . ARG D 1 23 ? -62.53033 12.10050 35.23794 1.000 17.08851 23 ARG D CA 1
ATOM 1370 C C . ARG D 1 23 ? -62.52247 13.48138 35.89812 1.000 20.66787 23 ARG D C 1
ATOM 1371 O O . ARG D 1 23 ? -63.16258 14.41515 35.40668 1.000 22.20782 23 ARG D O 1
ATOM 1379 N N . ALA D 1 24 ? -61.80672 13.63359 37.02103 1.000 16.96485 24 ALA D N 1
ATOM 1380 C CA . ALA D 1 24 ? -61.77435 14.92138 37.69930 1.000 19.98224 24 ALA D CA 1
ATOM 1381 C C . ALA D 1 24 ? -61.12050 15.99715 36.83525 1.000 23.47036 24 ALA D C 1
ATOM 1382 O O . ALA D 1 24 ? -61.44046 17.19594 36.95830 1.000 23.01887 24 ALA D O 1
ATOM 1384 N N . ALA D 1 25 ? -60.20086 15.58684 35.97349 1.000 20.73829 25 ALA D N 1
ATOM 1385 C CA . ALA D 1 25 ? -59.44674 16.52730 35.14735 1.000 21.32607 25 ALA D CA 1
ATOM 1386 C C . ALA D 1 25 ? -60.09497 16.74880 33.79723 1.000 25.67112 25 ALA D C 1
ATOM 1387 O O . ALA D 1 25 ? -59.59151 17.57096 33.01368 1.000 26.81889 25 ALA D O 1
ATOM 1389 N N . GLY D 1 26 ? -61.18937 16.04682 33.51245 1.000 23.99992 26 GLY D N 1
ATOM 1390 C CA . GLY D 1 26 ? -61.82158 16.12183 32.20634 1.000 25.32884 26 GLY D CA 1
ATOM 1391 C C . GLY D 1 26 ? -61.00717 15.50560 31.08533 1.000 26.15968 26 GLY D C 1
ATOM 1392 O O . GLY D 1 26 ? -61.09013 15.97053 29.93131 1.000 29.98784 26 GLY D O 1
ATOM 1393 N N . LEU D 1 27 ? -60.18828 14.50471 31.38840 1.000 20.39573 27 LEU D N 1
ATOM 1394 C CA . LEU D 1 27 ? -59.34036 13.83837 30.39602 1.000 22.60654 27 LEU D CA 1
ATOM 1395 C C . LEU D 1 27 ? -59.89275 12.44920 30.12433 1.000 24.07008 27 LEU D C 1
ATOM 1396 O O . LEU D 1 27 ? -60.49983 11.84476 31.00882 1.000 22.85793 27 LEU D O 1
ATOM 1401 N N . ASN D 1 28 ? -59.68808 11.92814 28.90921 1.000 22.00776 28 ASN D N 1
ATOM 1402 C CA . ASN D 1 28 ? -59.96591 10.51310 28.75335 1.000 25.09140 28 ASN D CA 1
ATOM 1403 C C . ASN D 1 28 ? -58.77491 9.69454 29.26689 1.000 26.71650 28 ASN D C 1
ATOM 1404 O O . ASN D 1 28 ? -57.74050 10.22500 29.68922 1.000 23.32103 28 ASN D O 1
ATOM 1409 N N . ARG D 1 29 ? -58.92172 8.37401 29.24925 1.000 22.49913 29 ARG D N 1
ATOM 1410 C CA . ARG D 1 29 ? -57.88754 7.53648 29.85117 1.000 20.43986 29 ARG D CA 1
ATOM 1411 C C . ARG D 1 29 ? -56.54494 7.69352 29.13702 1.000 20.79989 29 ARG D C 1
ATOM 1412 O O . ARG D 1 29 ? -55.49526 7.80455 29.80274 1.000 24.58290 29 ARG D O 1
ATOM 1420 N N . SER D 1 30 ? -56.54820 7.64847 27.80046 1.000 22.78923 30 SER D N 1
ATOM 1421 C CA . SER D 1 30 ? -55.27892 7.74597 27.07654 1.000 23.54526 30 SER D CA 1
ATOM 1422 C C . SER D 1 30 ? -54.60468 9.08882 27.34387 1.000 23.05624 30 SER D C 1
ATOM 1423 O O . SER D 1 30 ? -53.37534 9.15508 27.49218 1.000 22.90049 30 SER D O 1
ATOM 1426 N N . GLU D 1 31 ? -55.39974 10.16763 27.45169 1.000 20.94126 31 GLU D N 1
ATOM 1427 C CA . GLU D 1 31 ? -54.80931 11.48229 27.70614 1.000 21.38599 31 GLU D CA 1
ATOM 1428 C C . GLU D 1 31 ? -54.16479 11.54057 29.07887 1.000 19.56356 31 GLU D C 1
ATOM 1429 O O . GLU D 1 31 ? -53.10589 12.16593 29.25527 1.000 19.34370 31 GLU D O 1
ATOM 1443 N N . ILE D 1 33 ? -53.06200 8.91318 30.75945 1.000 16.33562 33 ILE D N 1
ATOM 1444 C CA . ILE D 1 33 ? -51.87098 8.07113 30.78221 1.000 16.88690 33 ILE D CA 1
ATOM 1445 C C . ILE D 1 33 ? -50.69506 8.79740 30.14422 1.000 19.43174 33 ILE D C 1
ATOM 1446 O O . ILE D 1 33 ? -49.56509 8.75121 30.66675 1.000 18.21265 33 ILE D O 1
ATOM 1451 N N . GLU D 1 34 ? -50.93619 9.49074 29.01976 1.000 19.76192 34 GLU D N 1
ATOM 1452 C CA . GLU D 1 34 ? -49.85097 10.23846 28.39170 1.000 18.06910 34 GLU D CA 1
ATOM 1453 C C . GLU D 1 34 ? -49.28078 11.27020 29.36096 1.000 19.65777 34 GLU D C 1
ATOM 1454 O O . GLU D 1 34 ? -48.05374 11.45198 29.45669 1.000 19.79907 34 GLU D O 1
ATOM 1460 N N . GLN D 1 35 ? -50.16441 11.95810 30.09969 1.000 16.24216 35 GLN D N 1
ATOM 1461 C CA . GLN D 1 35 ? -49.69869 12.94259 31.06820 1.000 15.03012 35 GLN D CA 1
ATOM 1462 C C . GLN D 1 35 ? -48.80663 12.28155 32.12889 1.000 16.69402 35 GLN D C 1
ATOM 1463 O O . GLN D 1 35 ? -47.74709 12.81854 32.48893 1.000 16.49052 35 GLN D O 1
ATOM 1469 N N . ALA D 1 36 ? -49.25673 11.13910 32.66588 1.000 14.80151 36 ALA D N 1
ATOM 1470 C CA . ALA D 1 36 ? -48.46899 10.39782 33.64881 1.000 13.71228 36 ALA D CA 1
ATOM 1471 C C . ALA D 1 36 ? -47.10342 10.00564 33.10654 1.000 13.56107 36 ALA D C 1
ATOM 1472 O O . ALA D 1 36 ? -46.09366 10.09626 33.83101 1.000 14.73110 36 ALA D O 1
ATOM 1474 N N . LEU D 1 37 ? -47.05609 9.55226 31.84533 1.000 15.47184 37 LEU D N 1
ATOM 1475 C CA . LEU D 1 37 ? -45.77616 9.10862 31.27910 1.000 14.49765 37 LEU D CA 1
ATOM 1476 C C . LEU D 1 37 ? -44.84124 10.28831 31.08266 1.000 16.30262 37 LEU D C 1
ATOM 1477 O O . LEU D 1 37 ? -43.63344 10.17223 31.33346 1.000 16.62025 37 LEU D O 1
ATOM 1482 N N A ARG D 1 38 ? -45.36033 11.41142 30.57215 0.525 15.89504 38 ARG D N 1
ATOM 1483 N N B ARG D 1 38 ? -45.36264 11.41483 30.58325 0.475 15.89664 38 ARG D N 1
ATOM 1484 C CA A ARG D 1 38 ? -44.52712 12.60236 30.39819 0.525 15.79625 38 ARG D CA 1
ATOM 1485 C CA B ARG D 1 38 ? -44.51501 12.59116 30.39702 0.475 15.84104 38 ARG D CA 1
ATOM 1486 C C A ARG D 1 38 ? -43.92855 13.03803 31.72492 0.525 15.96814 38 ARG D C 1
ATOM 1487 C C B ARG D 1 38 ? -43.93286 13.05347 31.72156 0.475 15.93690 38 ARG D C 1
ATOM 1488 O O A ARG D 1 38 ? -42.72348 13.32495 31.82098 0.525 16.02154 38 ARG D O 1
ATOM 1489 O O B ARG D 1 38 ? -42.73615 13.37069 31.81002 0.475 16.09749 38 ARG D O 1
ATOM 1504 N N . ASN D 1 39 ? -44.76343 13.08650 32.77597 1.000 15.61629 39 ASN D N 1
ATOM 1505 C CA . ASN D 1 39 ? -44.25564 13.54138 34.05549 1.000 15.37100 39 ASN D CA 1
ATOM 1506 C C . ASN D 1 39 ? -43.28026 12.54786 34.66822 1.000 15.00831 39 ASN D C 1
ATOM 1507 O O . ASN D 1 39 ? -42.39308 12.96191 35.43854 1.000 16.81787 39 ASN D O 1
ATOM 1512 N N . GLU D 1 40 ? -43.50997 11.25096 34.45355 1.000 13.31528 40 GLU D N 1
ATOM 1513 C CA . GLU D 1 40 ? -42.60061 10.25392 34.99984 1.000 14.00011 40 GLU D CA 1
ATOM 1514 C C . GLU D 1 40 ? -41.25920 10.33210 34.28341 1.000 15.80005 40 GLU D C 1
ATOM 1515 O O . GLU D 1 40 ? -40.21563 10.16832 34.90729 1.000 15.43856 40 GLU D O 1
ATOM 1521 N N . HIS D 1 41 ? -41.27534 10.55285 32.97257 1.000 13.55944 41 HIS D N 1
ATOM 1522 C CA . HIS D 1 41 ? -39.98586 10.69851 32.27702 1.000 14.45497 41 HIS D CA 1
ATOM 1523 C C . HIS D 1 41 ? -39.20187 11.86426 32.86705 1.000 16.26954 41 HIS D C 1
ATOM 1524 O O . HIS D 1 41 ? -37.98505 11.77808 33.07436 1.000 18.10759 41 HIS D O 1
ATOM 1531 N N . LEU D 1 42 ? -39.88962 12.97063 33.14037 1.000 14.77467 42 LEU D N 1
ATOM 1532 C CA . LEU D 1 42 ? -39.20397 14.10763 33.74758 1.000 15.82600 42 LEU D CA 1
ATOM 1533 C C . LEU D 1 42 ? -38.68003 13.75170 35.13783 1.000 16.90732 42 LEU D C 1
ATOM 1534 O O . LEU D 1 42 ? -37.55817 14.11653 35.48920 1.000 19.22361 42 LEU D O 1
ATOM 1539 N N . ARG D 1 43 ? -39.48025 13.02715 35.93449 1.000 16.28999 43 ARG D N 1
ATOM 1540 C CA . ARG D 1 43 ? -39.01079 12.58043 37.24658 1.000 17.92129 43 ARG D CA 1
ATOM 1541 C C . ARG D 1 43 ? -37.70007 11.83311 37.11303 1.000 15.44270 43 ARG D C 1
ATOM 1542 O O . ARG D 1 43 ? -36.73783 12.11364 37.83924 1.000 18.73437 43 ARG D O 1
ATOM 1550 N N . VAL D 1 44 ? -37.64763 10.87450 36.16236 1.000 14.91849 44 VAL D N 1
ATOM 1551 C CA . VAL D 1 44 ? -36.44622 10.06461 36.00462 1.000 16.74957 44 VAL D CA 1
ATOM 1552 C C . VAL D 1 44 ? -35.30019 10.90796 35.46985 1.000 18.97577 44 VAL D C 1
ATOM 1553 O O . VAL D 1 44 ? -34.14516 10.76834 35.91622 1.000 20.08265 44 VAL D O 1
ATOM 1557 N N . ALA D 1 45 ? -35.58330 11.82688 34.54650 1.000 17.90548 45 ALA D N 1
ATOM 1558 C CA . ALA D 1 45 ? -34.48391 12.64406 34.02665 1.000 19.78119 45 ALA D CA 1
ATOM 1559 C C . ALA D 1 45 ? -33.87849 13.52145 35.12228 1.000 18.03858 45 ALA D C 1
ATOM 1560 O O . ALA D 1 45 ? -32.64990 13.67948 35.18823 1.000 23.32334 45 ALA D O 1
ATOM 1562 N N . LEU D 1 46 ? -34.72255 14.15245 35.95404 1.000 18.05891 46 LEU D N 1
ATOM 1563 C CA . LEU D 1 46 ? -34.18319 15.02819 36.99578 1.000 19.77174 46 LEU D CA 1
ATOM 1564 C C . LEU D 1 46 ? -33.42567 14.24023 38.04181 1.000 24.20167 46 LEU D C 1
ATOM 1565 O O . LEU D 1 46 ? -32.49472 14.76067 38.65882 1.000 26.75873 46 LEU D O 1
ATOM 1570 N N . ARG D 1 47 ? -33.85945 13.01675 38.30863 1.000 20.40318 47 ARG D N 1
ATOM 1571 C CA . ARG D 1 47 ? -33.17628 12.19828 39.29613 1.000 20.08513 47 ARG D CA 1
ATOM 1572 C C . ARG D 1 47 ? -31.82421 11.72756 38.78992 1.000 20.64193 47 ARG D C 1
ATOM 1573 O O . ARG D 1 47 ? -30.82384 11.74851 39.52871 1.000 22.81895 47 ARG D O 1
ATOM 1581 N N . ASP D 1 48 ? -31.76885 11.27526 37.52926 1.000 19.83463 48 ASP D N 1
ATOM 1582 C CA . ASP D 1 48 ? -30.59486 10.54542 37.05620 1.000 20.23618 48 ASP D CA 1
ATOM 1583 C C . ASP D 1 48 ? -29.65628 11.35760 36.16383 1.000 23.19613 48 ASP D C 1
ATOM 1584 O O . ASP D 1 48 ? -28.53967 10.89762 35.90271 1.000 25.29007 48 ASP D O 1
ATOM 1589 N N . TYR D 1 49 ? -30.08080 12.52154 35.66690 1.000 20.88183 49 TYR D N 1
ATOM 1590 C CA . TYR D 1 49 ? -29.28925 13.24712 34.66712 1.000 22.24993 49 TYR D CA 1
ATOM 1591 C C . TYR D 1 49 ? -28.92190 14.64967 35.11282 1.000 30.33370 49 TYR D C 1
ATOM 1592 O O . TYR D 1 49 ? -28.51733 15.47541 34.28894 1.000 31.42229 49 TYR D O 1
ATOM 1601 N N . THR D 1 50 ? -29.04554 14.92991 36.40391 1.000 23.56767 50 THR D N 1
ATOM 1602 C CA . THR D 1 50 ? -28.55764 16.16266 36.95951 1.000 25.10231 50 THR D CA 1
ATOM 1603 C C . THR D 1 50 ? -27.30796 15.79958 37.79198 1.000 27.33152 50 THR D C 1
ATOM 1604 O O . THR D 1 50 ? -26.82429 16.63143 38.51653 1.000 41.08508 50 THR D O 1
ATOM 1608 N N . THR E 1 2 ? -15.19386 50.58946 30.33708 1.000 75.35304 2 THR E N 1
ATOM 1609 C CA . THR E 1 2 ? -15.03658 49.17755 30.67823 1.000 64.54621 2 THR E CA 1
ATOM 1610 C C . THR E 1 2 ? -16.36538 48.51454 31.11565 1.000 80.89885 2 THR E C 1
ATOM 1611 O O . THR E 1 2 ? -16.68405 47.40142 30.67903 1.000 57.10207 2 THR E O 1
ATOM 1615 N N . LYS E 1 3 ? -17.12179 49.18456 31.98856 1.000 63.19003 3 LYS E N 1
ATOM 1616 C CA . LYS E 1 3 ? -18.46480 48.76754 32.37174 1.000 52.06145 3 LYS E CA 1
ATOM 1617 C C . LYS E 1 3 ? -19.41640 49.91214 32.06562 1.000 51.95580 3 LYS E C 1
ATOM 1618 O O . LYS E 1 3 ? -19.06016 51.07713 32.24844 1.000 62.69268 3 LYS E O 1
ATOM 1624 N N . GLU E 1 4 ? -20.62018 49.59024 31.58574 1.000 43.02053 4 GLU E N 1
ATOM 1625 C CA . GLU E 1 4 ? -21.62984 50.59267 31.27273 1.000 40.68233 4 GLU E CA 1
ATOM 1626 C C . GLU E 1 4 ? -22.81097 50.45915 32.22670 1.000 37.76572 4 GLU E C 1
ATOM 1627 O O . GLU E 1 4 ? -23.23576 49.34648 32.55313 1.000 40.85472 4 GLU E O 1
ATOM 1633 N N . LYS E 1 5 ? -23.32764 51.60431 32.67061 1.000 36.80901 5 LYS E N 1
ATOM 1634 C CA . LYS E 1 5 ? -24.53700 51.65887 33.47809 1.000 38.29346 5 LYS E CA 1
ATOM 1635 C C . LYS E 1 5 ? -25.73507 51.81564 32.55067 1.000 43.86199 5 LYS E C 1
ATOM 1636 O O . LYS E 1 5 ? -25.78767 52.76166 31.76592 1.000 46.00956 5 LYS E O 1
ATOM 1642 N N . ILE E 1 6 ? -26.69290 50.88752 32.63455 1.000 30.86528 6 ILE E N 1
ATOM 1643 C CA . ILE E 1 6 ? -27.87500 50.90412 31.78354 1.000 32.80855 6 ILE E CA 1
ATOM 1644 C C . ILE E 1 6 ? -29.14127 50.76339 32.61486 1.000 35.50884 6 ILE E C 1
ATOM 1645 O O . ILE E 1 6 ? -29.13867 50.24200 33.73407 1.000 31.92348 6 ILE E O 1
ATOM 1650 N N . SER E 1 7 ? -30.24328 51.16759 32.00347 1.000 28.15396 7 SER E N 1
ATOM 1651 C CA . SER E 1 7 ? -31.56945 51.06412 32.58089 1.000 28.16360 7 SER E CA 1
ATOM 1652 C C . SER E 1 7 ? -32.36803 50.04742 31.77376 1.000 34.65689 7 SER E C 1
ATOM 1653 O O . SER E 1 7 ? -32.40990 50.12708 30.54056 1.000 35.43442 7 SER E O 1
ATOM 1656 N N . VAL E 1 8 ? -32.93859 49.04958 32.45629 1.000 29.81745 8 VAL E N 1
ATOM 1657 C CA . VAL E 1 8 ? -33.73604 48.02657 31.79305 1.000 30.88633 8 VAL E CA 1
ATOM 1658 C C . VAL E 1 8 ? -34.97860 47.73891 32.62303 1.000 33.84985 8 VAL E C 1
ATOM 1659 O O . VAL E 1 8 ? -35.03354 48.00346 33.82583 1.000 29.96650 8 VAL E O 1
ATOM 1663 N N . THR E 1 9 ? -35.98387 47.18454 31.95627 1.000 24.80857 9 THR E N 1
ATOM 1664 C CA . THR E 1 9 ? -37.27551 46.88595 32.56022 1.000 26.07814 9 THR E CA 1
ATOM 1665 C C . THR E 1 9 ? -37.48207 45.38289 32.49095 1.000 31.32099 9 THR E C 1
ATOM 1666 O O . THR E 1 9 ? -37.47821 44.80540 31.40097 1.000 34.82461 9 THR E O 1
ATOM 1670 N N . VAL E 1 10 ? -37.63226 44.74210 33.63923 1.000 24.74450 10 VAL E N 1
ATOM 1671 C CA . VAL E 1 10 ? -37.66171 43.28949 33.68447 1.000 24.22458 10 VAL E CA 1
ATOM 1672 C C . VAL E 1 10 ? -38.77366 42.82329 34.60701 1.000 25.04857 10 VAL E C 1
ATOM 1673 O O . VAL E 1 10 ? -39.16037 43.50351 35.56312 1.000 28.75378 10 VAL E O 1
ATOM 1677 N N . ASP E 1 11 ? -39.30407 41.66805 34.27693 1.000 21.82742 11 ASP E N 1
ATOM 1678 C CA . ASP E 1 11 ? -40.35705 41.05689 35.07051 1.000 21.57481 11 ASP E CA 1
ATOM 1679 C C . ASP E 1 11 ? -40.01244 41.04980 36.55437 1.000 21.15043 11 ASP E C 1
ATOM 1680 O O . ASP E 1 11 ? -38.94206 40.59274 36.95078 1.000 24.41529 11 ASP E O 1
ATOM 1685 N N . ALA E 1 12 ? -40.95594 41.50181 37.38334 1.000 24.89982 12 ALA E N 1
ATOM 1686 C CA . ALA E 1 12 ? -40.64094 41.62673 38.80619 1.000 25.85391 12 ALA E CA 1
ATOM 1687 C C . ALA E 1 12 ? -40.39761 40.27220 39.47040 1.000 23.71538 12 ALA E C 1
ATOM 1688 O O . ALA E 1 12 ? -39.59882 40.18335 40.41381 1.000 25.07838 12 ALA E O 1
ATOM 1690 N N . ALA E 1 13 ? -41.09294 39.21443 39.04310 1.000 21.47450 13 ALA E N 1
ATOM 1691 C CA . ALA E 1 13 ? -40.86703 37.92561 39.70290 1.000 21.92687 13 ALA E CA 1
ATOM 1692 C C . ALA E 1 13 ? -39.48924 37.38439 39.35206 1.000 22.93680 13 ALA E C 1
ATOM 1693 O O . ALA E 1 13 ? -38.80501 36.80079 40.20278 1.000 20.96957 13 ALA E O 1
ATOM 1695 N N . VAL E 1 14 ? -39.07514 37.56652 38.09633 1.000 22.14552 14 VAL E N 1
ATOM 1696 C CA . VAL E 1 14 ? -37.74989 37.10533 37.67361 1.000 20.13874 14 VAL E CA 1
ATOM 1697 C C . VAL E 1 14 ? -36.66326 37.88000 38.41675 1.000 19.78303 14 VAL E C 1
ATOM 1698 O O . VAL E 1 14 ? -35.65390 37.31362 38.86048 1.000 21.77145 14 VAL E O 1
ATOM 1702 N N . LEU E 1 15 ? -36.87968 39.17340 38.61055 1.000 18.59333 15 LEU E N 1
ATOM 1703 C CA . LEU E 1 15 ? -35.89167 39.96672 39.32346 1.000 18.28055 15 LEU E CA 1
ATOM 1704 C C . LEU E 1 15 ? -35.74976 39.49021 40.76607 1.000 18.87926 15 LEU E C 1
ATOM 1705 O O . LEU E 1 15 ? -34.63392 39.38499 41.28483 1.000 20.99682 15 LEU E O 1
ATOM 1710 N N . ALA E 1 16 ? -36.86693 39.17786 41.43583 1.000 20.10285 16 ALA E N 1
ATOM 1711 C CA . ALA E 1 16 ? -36.76827 38.71224 42.81062 1.000 21.89664 16 ALA E CA 1
ATOM 1712 C C . ALA E 1 16 ? -36.02257 37.39668 42.87764 1.000 21.69111 16 ALA E C 1
ATOM 1713 O O . ALA E 1 16 ? -35.25320 37.16828 43.81046 1.000 20.79180 16 ALA E O 1
ATOM 1715 N N . ALA E 1 17 ? -36.24238 36.51625 41.88609 1.000 20.30672 17 ALA E N 1
ATOM 1716 C CA . ALA E 1 17 ? -35.56782 35.21185 41.86663 1.000 21.94406 17 ALA E CA 1
ATOM 1717 C C . ALA E 1 17 ? -34.06401 35.37134 41.66015 1.000 19.73696 17 ALA E C 1
ATOM 1718 O O . ALA E 1 17 ? -33.26033 34.74827 42.37326 1.000 19.65392 17 ALA E O 1
ATOM 1720 N N . ILE E 1 18 ? -33.67618 36.26019 40.73865 1.000 19.64921 18 ILE E N 1
ATOM 1721 C CA . ILE E 1 18 ? -32.26731 36.53693 40.49197 1.000 17.76404 18 ILE E CA 1
ATOM 1722 C C . ILE E 1 18 ? -31.60046 37.21148 41.69518 1.000 18.33581 18 ILE E C 1
ATOM 1723 O O . ILE E 1 18 ? -30.42330 36.92427 41.99133 1.000 19.68321 18 ILE E O 1
ATOM 1728 N N . ASP E 1 19 ? -32.33841 38.08259 42.41595 1.000 18.93516 19 ASP E N 1
ATOM 1729 C CA . ASP E 1 19 ? -31.79819 38.69444 43.63258 1.000 18.79525 19 ASP E CA 1
ATOM 1730 C C . ASP E 1 19 ? -31.49180 37.63105 44.67533 1.000 19.46805 19 ASP E C 1
ATOM 1731 O O . ASP E 1 19 ? -30.49809 37.73756 45.39740 1.000 19.87953 19 ASP E O 1
ATOM 1736 N N . ALA E 1 20 ? -32.36074 36.60836 44.78747 1.000 20.09398 20 ALA E N 1
ATOM 1737 C CA . ALA E 1 20 ? -32.10613 35.56755 45.77035 1.000 20.94878 20 ALA E CA 1
ATOM 1738 C C . ALA E 1 20 ? -30.94480 34.68470 45.33736 1.000 22.18945 20 ALA E C 1
ATOM 1739 O O . ALA E 1 20 ? -30.18133 34.21133 46.18891 1.000 22.04847 20 ALA E O 1
ATOM 1741 N N . ASP E 1 21 ? -30.84308 34.39703 44.02816 1.000 19.55463 21 ASP E N 1
ATOM 1742 C CA . ASP E 1 21 ? -29.70960 33.61503 43.55628 1.000 19.15583 21 ASP E CA 1
ATOM 1743 C C . ASP E 1 21 ? -28.41236 34.37898 43.79759 1.000 18.95154 21 ASP E C 1
ATOM 1744 O O . ASP E 1 21 ? -27.38001 33.78223 44.12602 1.000 19.81035 21 ASP E O 1
ATOM 1749 N N . ALA E 1 22 ? -28.43776 35.69277 43.57503 1.000 18.23830 22 ALA E N 1
ATOM 1750 C CA . ALA E 1 22 ? -27.25487 36.50781 43.86170 1.000 18.53052 22 ALA E CA 1
ATOM 1751 C C . ALA E 1 22 ? -26.86579 36.41128 45.32425 1.000 19.70471 22 ALA E C 1
ATOM 1752 O O . ALA E 1 22 ? -25.68668 36.23004 45.65416 1.000 19.96952 22 ALA E O 1
ATOM 1754 N N . ARG E 1 23 ? -27.84418 36.53860 46.21994 1.000 19.54339 23 ARG E N 1
ATOM 1755 C CA . ARG E 1 23 ? -27.49095 36.47478 47.63886 1.000 20.52708 23 ARG E CA 1
ATOM 1756 C C . ARG E 1 23 ? -26.82902 35.14046 47.95210 1.000 21.54671 23 ARG E C 1
ATOM 1757 O O . ARG E 1 23 ? -25.82860 35.07923 48.68030 1.000 24.99834 23 ARG E O 1
ATOM 1765 N N . ALA E 1 24 ? -27.39922 34.05151 47.43579 1.000 21.80237 24 ALA E N 1
ATOM 1766 C CA . ALA E 1 24 ? -26.84286 32.73267 47.71575 1.000 21.67888 24 ALA E CA 1
ATOM 1767 C C . ALA E 1 24 ? -25.39083 32.63666 47.25270 1.000 23.99049 24 ALA E C 1
ATOM 1768 O O . ALA E 1 24 ? -24.55890 31.94683 47.87556 1.000 25.80435 24 ALA E O 1
ATOM 1770 N N . ALA E 1 25 ? -25.07833 33.31151 46.16614 1.000 19.74205 25 ALA E N 1
ATOM 1771 C CA . ALA E 1 25 ? -23.74838 33.25581 45.57295 1.000 19.30992 25 ALA E CA 1
ATOM 1772 C C . ALA E 1 25 ? -22.80398 34.31332 46.13538 1.000 19.34357 25 ALA E C 1
ATOM 1773 O O . ALA E 1 25 ? -21.64977 34.39743 45.68991 1.000 23.55451 25 ALA E O 1
ATOM 1775 N N . GLY E 1 26 ? -23.28056 35.15544 47.05453 1.000 19.73458 26 GLY E N 1
ATOM 1776 C CA . GLY E 1 26 ? -22.43037 36.22260 47.55185 1.000 19.91966 26 GLY E CA 1
ATOM 1777 C C . GLY E 1 26 ? -22.19949 37.32405 46.55324 1.000 19.24101 26 GLY E C 1
ATOM 1778 O O . GLY E 1 26 ? -21.21020 38.04552 46.66867 1.000 20.16959 26 GLY E O 1
ATOM 1779 N N . LEU E 1 27 ? -23.10560 37.48179 45.59132 1.000 18.63775 27 LEU E N 1
ATOM 1780 C CA . LEU E 1 27 ? -23.02270 38.49147 44.54578 1.000 18.12302 27 LEU E CA 1
ATOM 1781 C C . LEU E 1 27 ? -24.05584 39.57908 44.76470 1.000 18.19616 27 LEU E C 1
ATOM 1782 O O . LEU E 1 27 ? -25.05716 39.38482 45.46968 1.000 18.54817 27 LEU E O 1
ATOM 1787 N N . ASN E 1 28 ? -23.81115 40.73751 44.16183 1.000 18.05177 28 ASN E N 1
ATOM 1788 C CA . ASN E 1 28 ? -24.85709 41.74132 44.08576 1.000 18.09961 28 ASN E CA 1
ATOM 1789 C C . ASN E 1 28 ? -25.60569 41.58962 42.75375 1.000 18.26482 28 ASN E C 1
ATOM 1790 O O . ASN E 1 28 ? -25.27001 40.75093 41.92355 1.000 17.08236 28 ASN E O 1
ATOM 1795 N N . ARG E 1 29 ? -26.69763 42.34834 42.62126 1.000 17.40492 29 ARG E N 1
ATOM 1796 C CA . ARG E 1 29 ? -27.56550 42.20090 41.44184 1.000 16.30736 29 ARG E CA 1
ATOM 1797 C C . ARG E 1 29 ? -26.78277 42.37412 40.13421 1.000 17.90723 29 ARG E C 1
ATOM 1798 O O . ARG E 1 29 ? -26.97469 41.60393 39.18495 1.000 17.92183 29 ARG E O 1
ATOM 1806 N N . SER E 1 30 ? -25.91978 43.40454 40.05759 1.000 18.11087 30 SER E N 1
ATOM 1807 C CA . SER E 1 30 ? -25.22529 43.64763 38.79642 1.000 16.14386 30 SER E CA 1
ATOM 1808 C C . SER E 1 30 ? -24.34747 42.46054 38.42678 1.000 15.73516 30 SER E C 1
ATOM 1809 O O . SER E 1 30 ? -24.28218 42.08463 37.24609 1.000 18.35501 30 SER E O 1
ATOM 1812 N N . GLU E 1 31 ? -23.63770 41.89486 39.41145 1.000 15.26292 31 GLU E N 1
ATOM 1813 C CA . GLU E 1 31 ? -22.74938 40.75034 39.14171 1.000 14.44001 31 GLU E CA 1
ATOM 1814 C C . GLU E 1 31 ? -23.53696 39.53228 38.66871 1.000 15.42274 31 GLU E C 1
ATOM 1815 O O . GLU E 1 31 ? -23.14186 38.84917 37.70661 1.000 16.07647 31 GLU E O 1
ATOM 1829 N N . ILE E 1 33 ? -26.47762 39.58711 37.23357 1.000 15.92244 33 ILE E N 1
ATOM 1830 C CA . ILE E 1 33 ? -26.97307 39.83982 35.88235 1.000 15.01269 33 ILE E CA 1
ATOM 1831 C C . ILE E 1 33 ? -25.86406 39.63269 34.85919 1.000 18.01390 33 ILE E C 1
ATOM 1832 O O . ILE E 1 33 ? -26.08278 39.02642 33.78798 1.000 16.03544 33 ILE E O 1
ATOM 1837 N N . GLU E 1 34 ? -24.64295 40.06700 35.17608 1.000 15.86705 34 GLU E N 1
ATOM 1838 C CA . GLU E 1 34 ? -23.53646 39.81339 34.25517 1.000 16.31288 34 GLU E CA 1
ATOM 1839 C C . GLU E 1 34 ? -23.28908 38.31165 34.06038 1.000 16.66682 34 GLU E C 1
ATOM 1840 O O . GLU E 1 34 ? -23.05664 37.86304 32.93143 1.000 16.45212 34 GLU E O 1
ATOM 1846 N N . GLN E 1 35 ? -23.38002 37.51253 35.14075 1.000 13.97056 35 GLN E N 1
ATOM 1847 C CA . GLN E 1 35 ? -23.25489 36.06257 34.99960 1.000 14.06419 35 GLN E CA 1
ATOM 1848 C C . GLN E 1 35 ? -24.27908 35.54673 33.99661 1.000 14.26671 35 GLN E C 1
ATOM 1849 O O . GLN E 1 35 ? -23.96400 34.72885 33.11346 1.000 14.77168 35 GLN E O 1
ATOM 1855 N N . ALA E 1 36 ? -25.52816 35.99332 34.14653 1.000 13.30651 36 ALA E N 1
ATOM 1856 C CA . ALA E 1 36 ? -26.60585 35.50984 33.26889 1.000 12.72302 36 ALA E CA 1
ATOM 1857 C C . ALA E 1 36 ? -26.37578 35.91326 31.82706 1.000 14.15158 36 ALA E C 1
ATOM 1858 O O . ALA E 1 36 ? -26.61300 35.11556 30.91823 1.000 14.44289 36 ALA E O 1
ATOM 1860 N N . LEU E 1 37 ? -25.93258 37.15914 31.60319 1.000 13.25772 37 LEU E N 1
ATOM 1861 C CA . LEU E 1 37 ? -25.76869 37.62906 30.20608 1.000 13.15732 37 LEU E CA 1
ATOM 1862 C C . LEU E 1 37 ? -24.60028 36.94664 29.52771 1.000 16.64642 37 LEU E C 1
ATOM 1863 O O . LEU E 1 37 ? -24.65648 36.68670 28.30927 1.000 15.08360 37 LEU E O 1
ATOM 1868 N N A ARG E 1 38 ? -23.49253 36.72650 30.25694 0.495 14.02893 38 ARG E N 1
ATOM 1869 N N B ARG E 1 38 ? -23.50855 36.70038 30.26167 0.505 14.08579 38 ARG E N 1
ATOM 1870 C CA A ARG E 1 38 ? -22.37979 35.95873 29.68390 0.495 14.53660 38 ARG E CA 1
ATOM 1871 C CA B ARG E 1 38 ? -22.38966 35.97474 29.65832 0.505 14.51365 38 ARG E CA 1
ATOM 1872 C C A ARG E 1 38 ? -22.84741 34.56602 29.27985 0.495 14.41893 38 ARG E C 1
ATOM 1873 C C B ARG E 1 38 ? -22.79738 34.54936 29.29785 0.505 14.55164 38 ARG E C 1
ATOM 1874 O O A ARG E 1 38 ? -22.56222 34.08232 28.17306 0.495 16.25569 38 ARG E O 1
ATOM 1875 O O B ARG E 1 38 ? -22.42805 34.03157 28.23075 0.505 16.27845 38 ARG E O 1
ATOM 1890 N N . ASN E 1 39 ? -23.52553 33.88431 30.19582 1.000 12.14123 39 ASN E N 1
ATOM 1891 C CA . ASN E 1 39 ? -23.94833 32.52923 29.88203 1.000 12.60864 39 ASN E CA 1
ATOM 1892 C C . ASN E 1 39 ? -24.99502 32.51064 28.79478 1.000 14.15263 39 ASN E C 1
ATOM 1893 O O . ASN E 1 39 ? -25.05995 31.54226 28.01965 1.000 14.75418 39 ASN E O 1
ATOM 1898 N N . GLU E 1 40 ? -25.85355 33.52812 28.72927 1.000 13.06870 40 GLU E N 1
ATOM 1899 C CA . GLU E 1 40 ? -26.89982 33.44138 27.70780 1.000 13.31330 40 GLU E CA 1
ATOM 1900 C C . GLU E 1 40 ? -26.31789 33.51813 26.30312 1.000 14.93333 40 GLU E C 1
ATOM 1901 O O . GLU E 1 40 ? -26.89976 32.96142 25.35967 1.000 14.55702 40 GLU E O 1
ATOM 1907 N N . HIS E 1 41 ? -25.19724 34.22336 26.13103 1.000 13.48308 41 HIS E N 1
ATOM 1908 C CA . HIS E 1 41 ? -24.55264 34.28225 24.81787 1.000 12.71199 41 HIS E CA 1
ATOM 1909 C C . HIS E 1 41 ? -24.12661 32.89136 24.34489 1.000 15.40232 41 HIS E C 1
ATOM 1910 O O . HIS E 1 41 ? -24.10083 32.61212 23.12844 1.000 18.35681 41 HIS E O 1
ATOM 1917 N N . LEU E 1 42 ? -23.83973 31.99032 25.29181 1.000 12.94862 42 LEU E N 1
ATOM 1918 C CA . LEU E 1 42 ? -23.52206 30.59709 24.94245 1.000 15.78801 42 LEU E CA 1
ATOM 1919 C C . LEU E 1 42 ? -24.79074 29.80041 24.71478 1.000 14.96213 42 LEU E C 1
ATOM 1920 O O . LEU E 1 42 ? -24.88972 29.04070 23.74426 1.000 16.55500 42 LEU E O 1
ATOM 1925 N N . ARG E 1 43 ? -25.79901 29.97638 25.57595 1.000 12.95388 43 ARG E N 1
ATOM 1926 C CA . ARG E 1 43 ? -27.02160 29.18214 25.42978 1.000 13.31970 43 ARG E CA 1
ATOM 1927 C C . ARG E 1 43 ? -27.75447 29.45444 24.10694 1.000 13.31067 43 ARG E C 1
ATOM 1928 O O . ARG E 1 43 ? -28.41824 28.54371 23.56281 1.000 15.47327 43 ARG E O 1
ATOM 1936 N N . VAL E 1 44 ? -27.76278 30.71088 23.63058 1.000 14.16093 44 VAL E N 1
ATOM 1937 C CA . VAL E 1 44 ? -28.51821 30.95669 22.38570 1.000 14.54137 44 VAL E CA 1
ATOM 1938 C C . VAL E 1 44 ? -27.88891 30.23920 21.20646 1.000 14.50058 44 VAL E C 1
ATOM 1939 O O . VAL E 1 44 ? -28.54798 30.07251 20.16512 1.000 17.05507 44 VAL E O 1
ATOM 1943 N N . ALA E 1 45 ? -26.64478 29.79958 21.34452 1.000 14.26472 45 ALA E N 1
ATOM 1944 C CA . ALA E 1 45 ? -25.95356 29.05509 20.29567 1.000 15.35752 45 ALA E CA 1
ATOM 1945 C C . ALA E 1 45 ? -26.18460 27.55056 20.36171 1.000 14.71005 45 ALA E C 1
ATOM 1946 O O . ALA E 1 45 ? -25.78039 26.83332 19.42653 1.000 15.53096 45 ALA E O 1
ATOM 1948 N N . LEU E 1 46 ? -26.88880 27.05053 21.39007 1.000 15.50765 46 LEU E N 1
ATOM 1949 C CA . LEU E 1 46 ? -27.21967 25.62650 21.40959 1.000 14.42404 46 LEU E CA 1
ATOM 1950 C C . LEU E 1 46 ? -28.18893 25.33788 20.26717 1.000 16.76963 46 LEU E C 1
ATOM 1951 O O . LEU E 1 46 ? -29.01237 26.18525 19.89353 1.000 18.17159 46 LEU E O 1
ATOM 1956 N N A ARG E 1 47 ? -28.06906 24.13419 19.68913 0.555 16.24453 47 ARG E N 1
ATOM 1957 N N B ARG E 1 47 ? -28.13484 24.12226 19.73457 0.445 16.21208 47 ARG E N 1
ATOM 1958 C CA A ARG E 1 47 ? -28.76742 23.78812 18.45089 0.555 17.26562 47 ARG E CA 1
ATOM 1959 C CA B ARG E 1 47 ? -28.99622 23.87528 18.58856 0.445 17.28544 47 ARG E CA 1
ATOM 1960 C C A ARG E 1 47 ? -29.23846 22.33764 18.48667 0.555 17.53267 47 ARG E C 1
ATOM 1961 C C B ARG E 1 47 ? -29.16993 22.38407 18.37660 0.445 17.60014 47 ARG E C 1
ATOM 1962 O O A ARG E 1 47 ? -28.69301 21.49594 19.20454 0.555 17.40267 47 ARG E O 1
ATOM 1963 O O B ARG E 1 47 ? -28.35516 21.56972 18.82488 0.445 16.64209 47 ARG E O 1
ATOM 1978 N N . ASP E 1 48 ? -30.25943 22.05059 17.68240 1.000 19.66081 48 ASP E N 1
ATOM 1979 C CA . ASP E 1 48 ? -30.53888 20.68088 17.28560 1.000 21.06172 48 ASP E CA 1
ATOM 1980 C C . ASP E 1 48 ? -29.72564 20.33912 16.04458 1.000 22.69039 48 ASP E C 1
ATOM 1981 O O . ASP E 1 48 ? -29.36769 21.21861 15.25873 1.000 25.00510 48 ASP E O 1
ATOM 1986 N N . TYR E 1 49 ? -29.48537 19.04808 15.83521 1.000 22.98168 49 TYR E N 1
ATOM 1987 C CA . TYR E 1 49 ? -28.76665 18.63161 14.63080 1.000 24.44513 49 TYR E CA 1
ATOM 1988 C C . TYR E 1 49 ? -29.53083 19.04297 13.38848 1.000 36.73865 49 TYR E C 1
ATOM 1989 O O . TYR E 1 49 ? -30.73949 18.82302 13.28972 1.000 42.41065 49 TYR E O 1
ATOM 1998 N N . THR E 1 50 ? -28.80151 19.60498 12.42264 1.000 49.43796 50 THR E N 1
ATOM 1999 C CA . THR E 1 50 ? -29.38081 20.09358 11.17157 1.000 70.55616 50 THR E CA 1
ATOM 2000 C C . THR E 1 50 ? -28.85023 19.29709 9.97787 1.000 63.99362 50 THR E C 1
ATOM 2001 O O . THR E 1 50 ? -27.63591 19.19178 9.80243 1.000 50.45296 50 THR E O 1
ATOM 2013 N N . THR F 1 2 ? -46.20382 42.00313 36.03017 1.000 42.14682 2 THR F N 1
ATOM 2014 C CA . THR F 1 2 ? -45.60602 43.29435 36.34929 1.000 39.53605 2 THR F CA 1
ATOM 2015 C C . THR F 1 2 ? -44.09044 43.32805 36.14226 1.000 36.00428 2 THR F C 1
ATOM 2016 O O . THR F 1 2 ? -43.39106 42.32463 36.27685 1.000 38.03824 2 THR F O 1
ATOM 2020 N N . LYS F 1 3 ? -43.58904 44.50990 35.79951 1.000 34.58948 3 LYS F N 1
ATOM 2021 C CA . LYS F 1 3 ? -42.18714 44.73565 35.49974 1.000 31.79541 3 LYS F CA 1
ATOM 2022 C C . LYS F 1 3 ? -41.64296 45.82911 36.40915 1.000 37.43665 3 LYS F C 1
ATOM 2023 O O . LYS F 1 3 ? -42.38986 46.60398 37.01154 1.000 42.56261 3 LYS F O 1
ATOM 2029 N N . GLU F 1 4 ? -40.33080 45.85660 36.53729 1.000 28.30769 4 GLU F N 1
ATOM 2030 C CA . GLU F 1 4 ? -39.63184 46.81881 37.36932 1.000 28.42996 4 GLU F CA 1
ATOM 2031 C C . GLU F 1 4 ? -38.52879 47.42685 36.52363 1.000 29.04392 4 GLU F C 1
ATOM 2032 O O . GLU F 1 4 ? -37.87738 46.71246 35.76255 1.000 30.18144 4 GLU F O 1
ATOM 2038 N N . LYS F 1 5 ? -38.35157 48.74629 36.61321 1.000 31.74781 5 LYS F N 1
ATOM 2039 C CA . LYS F 1 5 ? -37.24922 49.40984 35.93232 1.000 30.63435 5 LYS F CA 1
ATOM 2040 C C . LYS F 1 5 ? -36.06696 49.48618 36.88405 1.000 34.78840 5 LYS F C 1
ATOM 2041 O O . LYS F 1 5 ? -36.21726 49.93947 38.02387 1.000 40.15809 5 LYS F O 1
ATOM 2047 N N . ILE F 1 6 ? -34.88929 49.04296 36.42406 1.000 29.03139 6 ILE F N 1
ATOM 2048 C CA . ILE F 1 6 ? -33.72251 48.97973 37.29239 1.000 28.10130 6 ILE F CA 1
ATOM 2049 C C . ILE F 1 6 ? -32.51824 49.51366 36.53944 1.000 25.76331 6 ILE F C 1
ATOM 2050 O O . ILE F 1 6 ? -32.49629 49.56825 35.31641 1.000 27.38508 6 ILE F O 1
ATOM 2055 N N . SER F 1 7 ? -31.52530 49.90852 37.30847 1.000 28.72499 7 SER F N 1
ATOM 2056 C CA . SER F 1 7 ? -30.25347 50.37476 36.78920 1.000 33.45732 7 SER F CA 1
ATOM 2057 C C . SER F 1 7 ? -29.21894 49.32142 37.13718 1.000 30.21986 7 SER F C 1
ATOM 2058 O O . SER F 1 7 ? -29.16269 48.87272 38.28508 1.000 39.13682 7 SER F O 1
ATOM 2061 N N . VAL F 1 8 ? -28.41648 48.90278 36.15341 1.000 28.94491 8 VAL F N 1
ATOM 2062 C CA . VAL F 1 8 ? -27.34583 47.95782 36.42096 1.000 29.13368 8 VAL F CA 1
ATOM 2063 C C . VAL F 1 8 ? -26.09567 48.35886 35.66466 1.000 32.22797 8 VAL F C 1
ATOM 2064 O O . VAL F 1 8 ? -26.16074 48.94888 34.58657 1.000 33.08747 8 VAL F O 1
ATOM 2068 N N . THR F 1 9 ? -24.96219 47.94101 36.20728 1.000 33.31738 9 THR F N 1
ATOM 2069 C CA . THR F 1 9 ? -23.66836 48.14628 35.59213 1.000 32.81771 9 THR F CA 1
ATOM 2070 C C . THR F 1 9 ? -23.18226 46.81440 35.04698 1.000 32.57910 9 THR F C 1
ATOM 2071 O O . THR F 1 9 ? -23.10323 45.83705 35.79138 1.000 40.47752 9 THR F O 1
ATOM 2075 N N . VAL F 1 10 ? -22.85326 46.77166 33.76332 1.000 31.84655 10 VAL F N 1
ATOM 2076 C CA . VAL F 1 10 ? -22.49723 45.51923 33.09866 1.000 27.25977 10 VAL F CA 1
ATOM 2077 C C . VAL F 1 10 ? -21.24142 45.74019 32.26163 1.000 28.08115 10 VAL F C 1
ATOM 2078 O O . VAL F 1 10 ? -21.07647 46.78833 31.64127 1.000 31.58594 10 VAL F O 1
ATOM 2082 N N . ASP F 1 11 ? -20.36660 44.74656 32.26115 1.000 29.09369 11 ASP F N 1
ATOM 2083 C CA . ASP F 1 11 ? -19.18976 44.75728 31.38405 1.000 30.40618 11 ASP F CA 1
ATOM 2084 C C . ASP F 1 11 ? -19.57668 45.09262 29.93571 1.000 28.59641 11 ASP F C 1
ATOM 2085 O O . ASP F 1 11 ? -20.53872 44.53935 29.40066 1.000 26.41676 11 ASP F O 1
ATOM 2090 N N . ALA F 1 12 ? -18.82937 46.01224 29.30664 1.000 26.06483 12 ALA F N 1
ATOM 2091 C CA . ALA F 1 12 ? -19.22423 46.50687 27.98968 1.000 26.91768 12 ALA F CA 1
ATOM 2092 C C . ALA F 1 12 ? -19.18802 45.39749 26.94233 1.000 26.56567 12 ALA F C 1
ATOM 2093 O O . ALA F 1 12 ? -19.98758 45.41218 25.99548 1.000 23.86749 12 ALA F O 1
ATOM 2095 N N . ALA F 1 13 ? -18.23257 44.46865 27.05775 1.000 24.37347 13 ALA F N 1
ATOM 2096 C CA . ALA F 1 13 ? -18.15805 43.44093 26.02008 1.000 23.74405 13 ALA F CA 1
ATOM 2097 C C . ALA F 1 13 ? -19.27560 42.43045 26.19611 1.000 23.00414 13 ALA F C 1
ATOM 2098 O O . ALA F 1 13 ? -19.82326 41.93189 25.20631 1.000 21.94796 13 ALA F O 1
ATOM 2100 N N . VAL F 1 14 ? -19.62672 42.12717 27.45249 1.000 19.65690 14 VAL F N 1
ATOM 2101 C CA . VAL F 1 14 ? -20.76507 41.23589 27.71690 1.000 18.17602 14 VAL F CA 1
ATOM 2102 C C . VAL F 1 14 ? -22.03526 41.84985 27.15121 1.000 20.22593 14 VAL F C 1
ATOM 2103 O O . VAL F 1 14 ? -22.88150 41.15882 26.55903 1.000 18.42874 14 VAL F O 1
ATOM 2107 N N . LEU F 1 15 ? -22.21330 43.15196 27.36996 1.000 19.87622 15 LEU F N 1
ATOM 2108 C CA . LEU F 1 15 ? -23.42052 43.82662 26.88964 1.000 22.92292 15 LEU F CA 1
ATOM 2109 C C . LEU F 1 15 ? -23.46956 43.84915 25.36594 1.000 18.51149 15 LEU F C 1
ATOM 2110 O O . LEU F 1 15 ? -24.51781 43.61244 24.75940 1.000 19.44884 15 LEU F O 1
ATOM 2115 N N . ALA F 1 16 ? -22.33236 44.14631 24.72496 1.000 19.05147 16 ALA F N 1
ATOM 2116 C CA . ALA F 1 16 ? -22.34283 44.21623 23.28081 1.000 18.67070 16 ALA F CA 1
ATOM 2117 C C . ALA F 1 16 ? -22.68190 42.85760 22.68551 1.000 18.16603 16 ALA F C 1
ATOM 2118 O O . ALA F 1 16 ? -23.41841 42.77028 21.70428 1.000 17.22297 16 ALA F O 1
ATOM 2120 N N . ALA F 1 17 ? -22.17839 41.78412 23.28931 1.000 16.76444 17 ALA F N 1
ATOM 2121 C CA . ALA F 1 17 ? -22.47685 40.45145 22.76152 1.000 16.21211 17 ALA F CA 1
ATOM 2122 C C . ALA F 1 17 ? -23.95317 40.11995 22.90371 1.000 18.18925 17 ALA F C 1
ATOM 2123 O O . ALA F 1 17 ? -24.56189 39.55630 21.98697 1.000 18.09026 17 ALA F O 1
ATOM 2125 N N . ILE F 1 18 ? -24.53872 40.38935 24.06901 1.000 18.04363 18 ILE F N 1
ATOM 2126 C CA . ILE F 1 18 ? -25.94118 39.99564 24.19913 1.000 17.20955 18 ILE F CA 1
ATOM 2127 C C . ILE F 1 18 ? -26.84003 40.95461 23.40751 1.000 19.77749 18 ILE F C 1
ATOM 2128 O O . ILE F 1 18 ? -27.90794 40.55302 22.92493 1.000 18.83416 18 ILE F O 1
ATOM 2133 N N . ASP F 1 19 ? -26.41455 42.20410 23.18986 1.000 16.17203 19 ASP F N 1
ATOM 2134 C CA . ASP F 1 19 ? -27.16351 43.07613 22.27951 1.000 16.43047 19 ASP F CA 1
ATOM 2135 C C . ASP F 1 19 ? -27.14932 42.50921 20.86063 1.000 16.51507 19 ASP F C 1
ATOM 2136 O O . ASP F 1 19 ? -28.16156 42.56251 20.14437 1.000 18.00405 19 ASP F O 1
ATOM 2141 N N . ALA F 1 20 ? -25.99901 41.97511 20.42598 1.000 16.67358 20 ALA F N 1
ATOM 2142 C CA . ALA F 1 20 ? -25.95828 41.38954 19.08685 1.000 16.36414 20 ALA F CA 1
ATOM 2143 C C . ALA F 1 20 ? -26.85174 40.17041 18.99752 1.000 16.19778 20 ALA F C 1
ATOM 2144 O O . ALA F 1 20 ? -27.51253 39.94244 17.98007 1.000 16.73024 20 ALA F O 1
ATOM 2146 N N . ASP F 1 21 ? -26.89730 39.36771 20.07402 1.000 15.67929 21 ASP F N 1
ATOM 2147 C CA . ASP F 1 21 ? -27.81882 38.22631 20.07805 1.000 15.85160 21 ASP F CA 1
ATOM 2148 C C . ASP F 1 21 ? -29.27126 38.68395 20.04023 1.000 16.11720 21 ASP F C 1
ATOM 2149 O O . ASP F 1 21 ? -30.10711 38.02763 19.40534 1.000 17.48396 21 ASP F O 1
ATOM 2154 N N . ALA F 1 22 ? -29.59641 39.75975 20.77147 1.000 17.48795 22 ALA F N 1
ATOM 2155 C CA . ALA F 1 22 ? -30.95724 40.28838 20.76102 1.000 16.80263 22 ALA F CA 1
ATOM 2156 C C . ALA F 1 22 ? -31.36767 40.69219 19.35505 1.000 17.74986 22 ALA F C 1
ATOM 2157 O O . ALA F 1 22 ? -32.45130 40.34718 18.87507 1.000 18.65973 22 ALA F O 1
ATOM 2159 N N . ARG F 1 23 ? -30.47324 41.39467 18.64893 1.000 17.75184 23 ARG F N 1
ATOM 2160 C CA . ARG F 1 23 ? -30.79545 41.76801 17.27132 1.000 18.74596 23 ARG F CA 1
ATOM 2161 C C . ARG F 1 23 ? -31.04670 40.53860 16.40486 1.000 19.16210 23 ARG F C 1
ATOM 2162 O O . ARG F 1 23 ? -31.98713 40.51604 15.60673 1.000 21.69938 23 ARG F O 1
ATOM 2170 N N . ALA F 1 24 ? -30.21343 39.50393 16.54287 1.000 18.50233 24 ALA F N 1
ATOM 2171 C CA . ALA F 1 24 ? -30.39873 38.30559 15.74693 1.000 19.86578 24 ALA F CA 1
ATOM 2172 C C . ALA F 1 24 ? -31.71810 37.61292 16.06881 1.000 22.89361 24 ALA F C 1
ATOM 2173 O O . ALA F 1 24 ? -32.30725 36.93964 15.20658 1.000 24.41036 24 ALA F O 1
ATOM 2175 N N . ALA F 1 25 ? -32.17553 37.76225 17.29822 1.000 19.45150 25 ALA F N 1
ATOM 2176 C CA . ALA F 1 25 ? -33.39371 37.08937 17.74638 1.000 20.01592 25 ALA F CA 1
ATOM 2177 C C . ALA F 1 25 ? -34.62963 37.94480 17.55146 1.000 26.51955 25 ALA F C 1
ATOM 2178 O O . ALA F 1 25 ? -35.74009 37.47561 17.84756 1.000 26.76110 25 ALA F O 1
ATOM 2180 N N . GLY F 1 26 ? -34.47397 39.17445 17.06984 1.000 25.92032 26 GLY F N 1
ATOM 2181 C CA . GLY F 1 26 ? -35.61492 40.07075 16.95337 1.000 27.29823 26 GLY F CA 1
ATOM 2182 C C . GLY F 1 26 ? -36.15946 40.57687 18.27605 1.000 27.58176 26 GLY F C 1
ATOM 2183 O O . GLY F 1 26 ? -37.36001 40.89700 18.36554 1.000 28.11453 26 GLY F O 1
ATOM 2184 N N . LEU F 1 27 ? -35.33991 40.59615 19.32821 1.000 21.76979 27 LEU F N 1
ATOM 2185 C CA . LEU F 1 27 ? -35.74901 41.05832 20.65983 1.000 22.33741 27 LEU F CA 1
ATOM 2186 C C . LEU F 1 27 ? -35.13915 42.42091 20.95940 1.000 24.05053 27 LEU F C 1
ATOM 2187 O O . LEU F 1 27 ? -34.04706 42.73207 20.48458 1.000 22.17942 27 LEU F O 1
ATOM 2192 N N . ASN F 1 28 ? -35.81124 43.22099 21.78845 1.000 23.02594 28 ASN F N 1
ATOM 2193 C CA . ASN F 1 28 ? -35.11922 44.39203 22.29089 1.000 23.77893 28 ASN F CA 1
ATOM 2194 C C . ASN F 1 28 ? -34.23634 43.99799 23.47878 1.000 26.34904 28 ASN F C 1
ATOM 2195 O O . ASN F 1 28 ? -34.20150 42.84021 23.91949 1.000 22.36229 28 ASN F O 1
ATOM 2200 N N . ARG F 1 29 ? -33.48735 44.96891 23.99254 1.000 22.79266 29 ARG F N 1
ATOM 2201 C CA . ARG F 1 29 ? -32.50964 44.64155 25.02523 1.000 22.53879 29 ARG F CA 1
ATOM 2202 C C . ARG F 1 29 ? -33.18219 44.10805 26.29066 1.000 23.49467 29 ARG F C 1
ATOM 2203 O O . ARG F 1 29 ? -32.71017 43.11850 26.88529 1.000 24.05132 29 ARG F O 1
ATOM 2211 N N . SER F 1 30 ? -34.24383 44.77594 26.75248 1.000 23.38340 30 SER F N 1
ATOM 2212 C CA . SER F 1 30 ? -34.89985 44.31601 27.98096 1.000 22.65109 30 SER F CA 1
ATOM 2213 C C . SER F 1 30 ? -35.46572 42.90663 27.80809 1.000 24.37561 30 SER F C 1
ATOM 2214 O O . SER F 1 30 ? -35.38431 42.08378 28.72785 1.000 22.74046 30 SER F O 1
ATOM 2217 N N . GLU F 1 3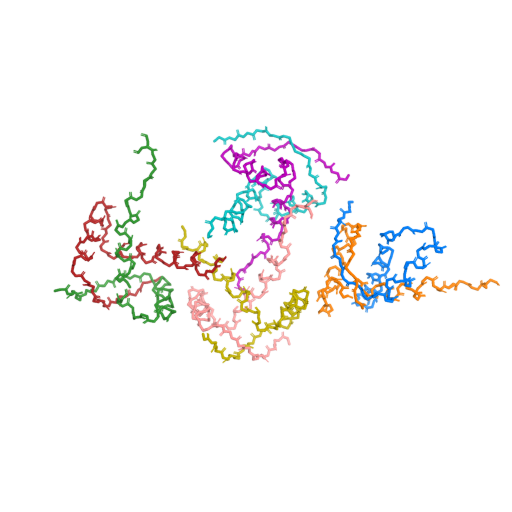1 ? -36.00312 42.59969 26.61964 1.000 22.12285 31 GLU F N 1
ATOM 2218 C CA . GLU F 1 31 ? -36.55103 41.26479 26.38240 1.000 22.36127 31 GLU F CA 1
ATOM 2219 C C . GLU F 1 31 ? -35.46525 40.21093 26.43057 1.000 19.59424 31 GLU F C 1
ATOM 2220 O O . GLU F 1 31 ? -35.67541 39.10177 26.95823 1.000 19.95456 31 GLU F O 1
ATOM 2234 N N . ILE F 1 33 ? -32.59577 40.54136 28.02634 1.000 16.54079 33 ILE F N 1
ATOM 2235 C CA . ILE F 1 33 ? -32.06390 40.38982 29.37188 1.000 17.96987 33 ILE F CA 1
ATOM 2236 C C . ILE F 1 33 ? -32.99896 39.52446 30.20994 1.000 20.81986 33 ILE F C 1
ATOM 2237 O O . ILE F 1 33 ? -32.55027 38.65905 30.98327 1.000 17.94212 33 ILE F O 1
ATOM 2242 N N . GLU F 1 34 ? -34.31195 39.74192 30.06775 1.000 21.22058 34 GLU F N 1
ATOM 2243 C CA . GLU F 1 34 ? -35.26655 38.91901 30.79459 1.000 19.39734 34 GLU F CA 1
ATOM 2244 C C . GLU F 1 34 ? -35.08242 37.44509 30.44635 1.000 21.14781 34 GLU F C 1
ATOM 2245 O O . GLU F 1 34 ? -35.08676 36.57423 31.32833 1.000 20.20331 34 GLU F O 1
ATOM 2251 N N . GLN F 1 35 ? -34.86876 37.14267 29.15604 1.000 17.20001 35 GLN F N 1
ATOM 2252 C CA . GLN F 1 35 ? -34.64267 35.76202 28.76279 1.000 16.92530 35 GLN F CA 1
ATOM 2253 C C . GLN F 1 35 ? -33.39651 35.19288 29.45260 1.000 17.03254 35 GLN F C 1
ATOM 2254 O O . GLN F 1 35 ? -33.40661 34.04614 29.93308 1.000 16.54833 35 GLN F O 1
ATOM 2260 N N . ALA F 1 36 ? -32.29681 35.95954 29.43277 1.000 15.33082 36 ALA F N 1
ATOM 2261 C CA . ALA F 1 36 ? -31.07517 35.53222 30.10176 1.000 14.98441 36 ALA F CA 1
ATOM 2262 C C . ALA F 1 36 ? -31.29559 35.24491 31.57674 1.000 15.64066 36 ALA F C 1
ATOM 2263 O O . ALA F 1 36 ? -30.74322 34.27755 32.12074 1.000 15.57061 36 ALA F O 1
ATOM 2265 N N . LEU F 1 37 ? -32.06953 36.09741 32.24567 1.000 15.50201 37 LEU F N 1
ATOM 2266 C CA . LEU F 1 37 ? -32.25163 35.94092 33.68747 1.000 15.14835 37 LEU F CA 1
ATOM 2267 C C . LEU F 1 37 ? -33.10406 34.72429 33.97698 1.000 15.29422 37 LEU F C 1
ATOM 2268 O O . LEU F 1 37 ? -32.83681 33.98780 34.93956 1.000 16.28070 37 LEU F O 1
ATOM 2273 N N A ARG F 1 38 ? -34.13822 34.50574 33.16861 0.397 15.70326 38 ARG F N 1
ATOM 2274 N N B ARG F 1 38 ? -34.17004 34.50680 33.19066 0.603 15.72504 38 ARG F N 1
ATOM 2275 C CA A ARG F 1 38 ? -34.99014 33.33730 33.34373 0.397 16.16873 38 ARG F CA 1
ATOM 2276 C CA B ARG F 1 38 ? -34.99446 33.30855 33.37852 0.603 16.17266 38 ARG F CA 1
ATOM 2277 C C A ARG F 1 38 ? -34.18670 32.05667 33.18699 0.397 17.14777 38 ARG F C 1
ATOM 2278 C C B ARG F 1 38 ? -34.15217 32.05432 33.22003 0.603 17.21353 38 ARG F C 1
ATOM 2279 O O A ARG F 1 38 ? -34.31456 31.12230 33.99231 0.397 16.21701 38 ARG F O 1
ATOM 2280 O O B ARG F 1 38 ? -34.22217 31.13124 34.04847 0.603 15.95341 38 ARG F O 1
ATOM 2295 N N . ASN F 1 39 ? -33.33140 32.00158 32.15663 1.000 16.47735 39 ASN F N 1
ATOM 2296 C CA . ASN F 1 39 ? -32.54151 30.80555 31.92497 1.000 15.60808 39 ASN F CA 1
ATOM 2297 C C . ASN F 1 39 ? -31.46034 30.63052 32.98208 1.000 15.96440 39 ASN F C 1
ATOM 2298 O O . ASN F 1 39 ? -31.07641 29.49116 33.29484 1.000 17.00602 39 ASN F O 1
ATOM 2303 N N . GLU F 1 40 ? -30.92288 31.73269 33.49268 1.000 14.51617 40 GLU F N 1
ATOM 2304 C CA . GLU F 1 40 ? -29.89793 31.59635 34.51445 1.000 14.55762 40 GLU F CA 1
ATOM 2305 C C . GLU F 1 40 ? -30.51808 31.09869 35.81661 1.000 14.92453 40 GLU F C 1
ATOM 2306 O O . GLU F 1 40 ? -29.90687 30.29642 36.52922 1.000 16.35105 40 GLU F O 1
ATOM 2312 N N . HIS F 1 41 ? -31.70215 31.59999 36.15897 1.000 15.11579 41 HIS F N 1
ATOM 2313 C CA . HIS F 1 41 ? -32.36603 31.06448 37.36147 1.000 15.62799 41 HIS F CA 1
ATOM 2314 C C . HIS F 1 41 ? -32.55300 29.56000 37.22905 1.000 15.96835 41 HIS F C 1
ATOM 2315 O O . HIS F 1 41 ? -32.33943 28.80429 38.18698 1.000 17.42353 41 HIS F O 1
ATOM 2322 N N . LEU F 1 42 ? -32.96626 29.10153 36.04757 1.000 15.97294 42 LEU F N 1
ATOM 2323 C CA . LEU F 1 42 ? -33.12266 27.65545 35.87336 1.000 16.60188 42 LEU F CA 1
ATOM 2324 C C . LEU F 1 42 ? -31.78349 26.93448 36.00182 1.000 16.63824 42 LEU F C 1
ATOM 2325 O O . LEU F 1 42 ? -31.70320 25.88288 36.63763 1.000 18.51803 42 LEU F O 1
ATOM 2330 N N . ARG F 1 43 ? -30.72012 27.49244 35.41059 1.000 16.80753 43 ARG F N 1
ATOM 2331 C CA . ARG F 1 43 ? -29.39100 26.91229 35.59401 1.000 17.53307 43 ARG F CA 1
ATOM 2332 C C . ARG F 1 43 ? -29.08503 26.71510 37.06094 1.000 16.87814 43 ARG F C 1
ATOM 2333 O O . ARG F 1 43 ? -28.62268 25.64541 37.46170 1.000 19.32837 43 ARG F O 1
ATOM 2341 N N . VAL F 1 44 ? -29.27946 27.77586 37.87723 1.000 16.46668 44 VAL F N 1
ATOM 2342 C CA . VAL F 1 44 ? -28.94975 27.68220 39.29809 1.000 16.98709 44 VAL F CA 1
ATOM 2343 C C . VAL F 1 44 ? -29.87107 26.69312 40.01196 1.000 19.25039 44 VAL F C 1
ATOM 2344 O O . VAL F 1 44 ? -29.41879 25.91190 40.86680 1.000 20.43327 44 VAL F O 1
ATOM 2348 N N . ALA F 1 45 ? -31.15776 26.68692 39.67782 1.000 17.33106 45 ALA F N 1
ATOM 2349 C CA . ALA F 1 45 ? -32.05891 25.75300 40.36073 1.000 19.22440 45 ALA F CA 1
ATOM 2350 C C . ALA F 1 45 ? -31.65947 24.31016 40.07828 1.000 19.62985 45 ALA F C 1
ATOM 2351 O O . ALA F 1 45 ? -31.67578 23.46816 40.98777 1.000 21.94184 45 ALA F O 1
ATOM 2353 N N . LEU F 1 46 ? -31.35611 23.99193 38.80798 1.000 19.82267 46 LEU F N 1
ATOM 2354 C CA . LEU F 1 46 ? -31.00646 22.61051 38.46922 1.000 21.43969 46 LEU F CA 1
ATOM 2355 C C . LEU F 1 46 ? -29.68489 22.20501 39.09613 1.000 26.85116 46 LEU F C 1
ATOM 2356 O O . LEU F 1 46 ? -29.47283 21.02480 39.39802 1.000 27.72363 46 LEU F O 1
ATOM 2361 N N . ARG F 1 47 ? -28.75448 23.15251 39.22998 1.000 19.95461 47 ARG F N 1
ATOM 2362 C CA . ARG F 1 47 ? -27.48033 22.83395 39.84787 1.000 20.85546 47 ARG F CA 1
ATOM 2363 C C . ARG F 1 47 ? -27.62572 22.59702 41.34893 1.000 21.40815 47 ARG F C 1
ATOM 2364 O O . ARG F 1 47 ? -27.01969 21.66475 41.91526 1.000 22.79517 47 ARG F O 1
ATOM 2372 N N . ASP F 1 48 ? -28.40778 23.44364 42.03107 1.000 20.60496 48 ASP F N 1
ATOM 2373 C CA . ASP F 1 48 ? -28.36642 23.48243 43.48561 1.000 21.19587 48 ASP F CA 1
ATOM 2374 C C . ASP F 1 48 ? -29.56128 22.81715 44.17790 1.000 21.55578 48 ASP F C 1
ATOM 2375 O O . ASP F 1 48 ? -29.50689 22.61121 45.39817 1.000 24.25372 48 ASP F O 1
ATOM 2380 N N . TYR F 1 49 ? -30.63713 22.50867 43.45083 1.000 21.53684 49 TYR F N 1
ATOM 2381 C CA . TYR F 1 49 ? -31.88591 22.06322 44.07614 1.000 22.15187 49 TYR F CA 1
ATOM 2382 C C . TYR F 1 49 ? -32.32903 20.69453 43.57383 1.000 26.99611 49 TYR F C 1
ATOM 2383 O O . TYR F 1 49 ? -33.48262 20.30656 43.77620 1.000 29.25467 49 TYR F O 1
ATOM 2392 N N . THR F 1 50 ? -31.42715 19.94347 42.94884 1.000 24.22297 50 THR F N 1
ATOM 2393 C CA . THR F 1 50 ? -31.76758 18.57665 42.50920 1.000 24.74634 50 THR F CA 1
ATOM 2394 C C . THR F 1 50 ? -31.04149 17.45389 43.27223 1.000 32.19951 50 THR F C 1
ATOM 2395 O O . THR F 1 50 ? -30.14738 17.73227 44.05757 1.000 42.23932 50 THR F O 1
ATOM 2407 N N . THR G 1 2 ? -23.24744 -0.53330 34.00207 1.000 44.86629 2 THR G N 1
ATOM 2408 C CA . THR G 1 2 ? -22.75713 -1.21954 32.81675 1.000 39.48816 2 THR G CA 1
ATOM 2409 C C . THR G 1 2 ? -22.57318 -0.27501 31.63060 1.000 37.06686 2 THR G C 1
ATOM 2410 O O . THR G 1 2 ? -23.28961 0.71592 31.47365 1.000 37.93853 2 THR G O 1
ATOM 2414 N N . LYS G 1 3 ? -21.58874 -0.59141 30.79458 1.000 35.25461 3 LYS G N 1
ATOM 2415 C CA . LYS G 1 3 ? -21.22871 0.20386 29.63423 1.000 33.18467 3 LYS G CA 1
ATOM 2416 C C . LYS G 1 3 ? -21.35209 -0.64610 28.37808 1.000 32.32068 3 LYS G C 1
ATOM 2417 O O . LYS G 1 3 ? -21.40193 -1.87949 28.43345 1.000 41.74392 3 LYS G O 1
ATOM 2423 N N . GLU G 1 4 ? -21.44844 0.02693 27.24774 1.000 29.32138 4 GLU G N 1
ATOM 2424 C CA . GLU G 1 4 ? -21.55459 -0.59668 25.93866 1.000 31.25880 4 GLU G CA 1
A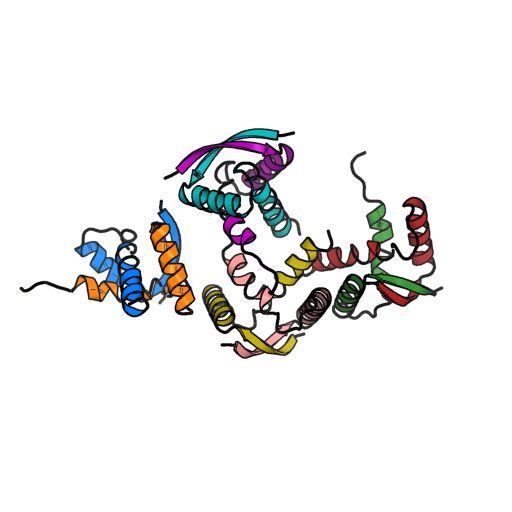TOM 2425 C C . GLU G 1 4 ? -20.49455 0.02584 25.04640 1.000 32.55542 4 GLU G C 1
ATOM 2426 O O . GLU G 1 4 ? -20.29388 1.23808 25.11004 1.000 29.47513 4 GLU G O 1
ATOM 2432 N N . LYS G 1 5 ? -19.78948 -0.79109 24.24785 1.000 30.89765 5 LYS G N 1
ATOM 2433 C CA . LYS G 1 5 ? -18.84884 -0.25992 23.25913 1.000 30.87992 5 LYS G CA 1
ATOM 2434 C C . LYS G 1 5 ? -19.57875 -0.08790 21.93780 1.000 30.69789 5 LYS G C 1
ATOM 2435 O O . LYS G 1 5 ? -20.19824 -1.03706 21.44515 1.000 38.24171 5 LYS G O 1
ATOM 2441 N N . ILE G 1 6 ? -19.50898 1.12446 21.36265 1.000 28.29244 6 ILE G N 1
ATOM 2442 C CA . ILE G 1 6 ? -20.24211 1.43130 20.14110 1.000 29.41213 6 ILE G CA 1
ATOM 2443 C C . ILE G 1 6 ? -19.31270 2.09586 19.14180 1.000 24.31881 6 ILE G C 1
ATOM 2444 O O . ILE G 1 6 ? -18.28225 2.65303 19.49764 1.000 27.58071 6 ILE G O 1
ATOM 2449 N N . SER G 1 7 ? -19.73299 2.04630 17.88872 1.000 28.95823 7 SER G N 1
ATOM 2450 C CA . SER G 1 7 ? -19.05304 2.70889 16.78925 1.000 35.77321 7 SER G CA 1
ATOM 2451 C C . SER G 1 7 ? -19.94926 3.83823 16.31478 1.000 28.79228 7 SER G C 1
ATOM 2452 O O . SER G 1 7 ? -21.13677 3.61970 16.05679 1.000 40.85803 7 SER G O 1
ATOM 2455 N N . VAL G 1 8 ? -19.38962 5.04766 16.20399 1.000 27.28576 8 VAL G N 1
ATOM 2456 C CA . VAL G 1 8 ? -20.16489 6.20727 15.80319 1.000 29.88790 8 VAL G CA 1
ATOM 2457 C C . VAL G 1 8 ? -19.34854 6.99922 14.79180 1.000 33.72237 8 VAL G C 1
ATOM 2458 O O . VAL G 1 8 ? -18.12204 7.01745 14.84573 1.000 29.80266 8 VAL G O 1
ATOM 2462 N N . THR G 1 9 ? -20.03954 7.67666 13.88653 1.000 29.89964 9 THR G N 1
ATOM 2463 C CA . THR G 1 9 ? -19.40360 8.55444 12.92022 1.000 33.16132 9 THR G CA 1
ATOM 2464 C C . THR G 1 9 ? -19.72606 9.99637 13.28048 1.000 31.64091 9 THR G C 1
ATOM 2465 O O . THR G 1 9 ? -20.90051 10.37078 13.32534 1.000 35.67207 9 THR G O 1
ATOM 2469 N N . VAL G 1 10 ? -18.69786 10.80913 13.50926 1.000 30.03078 10 VAL G N 1
ATOM 2470 C CA . VAL G 1 10 ? -18.88344 12.17588 13.98777 1.000 27.52288 10 VAL G CA 1
ATOM 2471 C C . VAL G 1 10 ? -18.04717 13.13711 13.14848 1.000 26.89231 10 VAL G C 1
ATOM 2472 O O . VAL G 1 10 ? -16.93778 12.81017 12.72180 1.000 29.77033 10 VAL G O 1
ATOM 2476 N N . ASP G 1 11 ? -18.61016 14.30907 12.89906 1.000 28.29682 11 ASP G N 1
ATOM 2477 C CA . ASP G 1 11 ? -17.88655 15.39224 12.22520 1.000 29.52088 11 ASP G CA 1
ATOM 2478 C C . ASP G 1 11 ? -16.51519 15.64077 12.86818 1.000 29.67613 11 ASP G C 1
ATOM 2479 O O . ASP G 1 11 ? -16.39503 15.72564 14.08921 1.000 30.00993 11 ASP G O 1
ATOM 2484 N N . ALA G 1 12 ? -15.47062 15.76075 12.02883 1.000 24.23793 12 ALA G N 1
ATOM 2485 C CA . ALA G 1 12 ? -14.11610 15.81249 12.56902 1.000 23.93335 12 ALA G CA 1
ATOM 2486 C C . ALA G 1 12 ? -13.88526 17.07360 13.38842 1.000 24.02688 12 ALA G C 1
ATOM 2487 O O . ALA G 1 12 ? -13.12001 17.05019 14.36576 1.000 22.69212 12 ALA G O 1
ATOM 2489 N N . ALA G 1 13 ? -14.49462 18.19855 12.99158 1.000 22.16723 13 ALA G N 1
ATOM 2490 C CA . ALA G 1 13 ? -14.28568 19.41750 13.76902 1.000 22.74796 13 ALA G CA 1
ATOM 2491 C C . ALA G 1 13 ? -15.00145 19.34349 15.11518 1.000 22.24884 13 ALA G C 1
ATOM 2492 O O . ALA G 1 13 ? -14.47446 19.80894 16.13314 1.000 22.59727 13 ALA G O 1
ATOM 2494 N N . VAL G 1 14 ? -16.21486 18.78230 15.12595 1.000 20.50522 14 VAL G N 1
ATOM 2495 C CA . VAL G 1 14 ? -16.94206 18.57313 16.39013 1.000 19.20666 14 VAL G CA 1
ATOM 2496 C C . VAL G 1 14 ? -16.12123 17.68704 17.31901 1.000 22.36839 14 VAL G C 1
ATOM 2497 O O . VAL G 1 14 ? -16.02034 17.93513 18.52763 1.000 19.05967 14 VAL G O 1
ATOM 2501 N N . LEU G 1 15 ? -15.53903 16.61673 16.76961 1.000 20.25249 15 LEU G N 1
ATOM 2502 C CA . LEU G 1 15 ? -14.76458 15.68945 17.59585 1.000 20.97056 15 LEU G CA 1
ATOM 2503 C C . LEU G 1 15 ? -13.50749 16.35184 18.13762 1.000 19.37440 15 LEU G C 1
ATOM 2504 O O . LEU G 1 15 ? -13.13983 16.17529 19.30775 1.000 20.22935 15 LEU G O 1
ATOM 2509 N N . ALA G 1 16 ? -12.80269 17.09786 17.27892 1.000 19.66645 16 ALA G N 1
ATOM 2510 C CA . ALA G 1 16 ? -11.58905 17.73027 17.75002 1.000 18.33021 16 ALA G CA 1
ATOM 2511 C C . ALA G 1 16 ? -11.88957 18.72242 18.86981 1.000 18.41777 16 ALA G C 1
ATOM 2512 O O . ALA G 1 16 ? -11.12294 18.83243 19.82112 1.000 17.48334 16 ALA G O 1
ATOM 2514 N N . ALA G 1 17 ? -13.00487 19.44590 18.76941 1.000 16.90927 17 ALA G N 1
ATOM 2515 C CA . ALA G 1 17 ? -13.33366 20.42812 19.79699 1.000 18.06690 17 ALA G CA 1
ATOM 2516 C C . ALA G 1 17 ? -13.65242 19.74611 21.11266 1.000 19.06511 17 ALA G C 1
ATOM 2517 O O . ALA G 1 17 ? -13.22229 20.20237 22.17694 1.000 18.09097 17 ALA G O 1
ATOM 2519 N N . ILE G 1 18 ? -14.42691 18.66543 21.08198 1.000 18.01319 18 ILE G N 1
ATOM 2520 C CA . ILE G 1 18 ? -14.77296 18.06355 22.36904 1.000 17.58588 18 ILE G CA 1
ATOM 2521 C C . ILE G 1 18 ? -13.57566 17.26917 22.91963 1.000 19.02660 18 ILE G C 1
ATOM 2522 O O . ILE G 1 18 ? -13.40876 17.14741 24.14604 1.000 18.43569 18 ILE G O 1
ATOM 2527 N N . ASP G 1 19 ? -12.67876 16.77228 22.05416 1.000 16.85154 19 ASP G N 1
ATOM 2528 C CA . ASP G 1 19 ? -11.43568 16.19279 22.56377 1.000 17.14537 19 ASP G CA 1
ATOM 2529 C C . ASP G 1 19 ? -10.59460 17.25191 23.27580 1.000 17.35037 19 ASP G C 1
ATOM 2530 O O . ASP G 1 19 ? -9.97131 16.97426 24.31544 1.000 17.89781 19 ASP G O 1
ATOM 2535 N N . ALA G 1 20 ? -10.54647 18.47224 22.72321 1.000 16.06869 20 ALA G N 1
ATOM 2536 C CA . ALA G 1 20 ? -9.80185 19.53018 23.40470 1.000 17.14295 20 ALA G CA 1
ATOM 2537 C C . ALA G 1 20 ? -10.43997 19.85688 24.74155 1.000 15.46152 20 ALA G C 1
ATOM 2538 O O . ALA G 1 20 ? -9.74036 20.11039 25.72573 1.000 17.06707 20 ALA G O 1
ATOM 2540 N N . ASP G 1 21 ? -11.78499 19.84401 24.80016 1.000 15.38918 21 ASP G N 1
ATOM 2541 C CA . ASP G 1 21 ? -12.44005 20.08785 26.08906 1.000 15.51448 21 ASP G CA 1
ATOM 2542 C C . ASP G 1 21 ? -12.14646 18.96176 27.06594 1.000 17.12371 21 ASP G C 1
ATOM 2543 O O . ASP G 1 21 ? -12.01188 19.19787 28.27234 1.000 17.78284 21 ASP G O 1
ATOM 2548 N N . ALA G 1 22 ? -12.12110 17.71978 26.57809 1.000 17.31860 22 ALA G N 1
ATOM 2549 C CA . ALA G 1 22 ? -11.80530 16.59921 27.45390 1.000 17.31052 22 ALA G CA 1
ATOM 2550 C C . ALA G 1 22 ? -10.42933 16.76221 28.05941 1.000 18.26410 22 ALA G C 1
ATOM 2551 O O . ALA G 1 22 ? -10.24204 16.58684 29.26421 1.000 18.09436 22 ALA G O 1
ATOM 2553 N N . ARG G 1 23 ? -9.43137 17.09997 27.22548 1.000 16.68677 23 ARG G N 1
ATOM 2554 C CA . ARG G 1 23 ? -8.09338 17.32877 27.77537 1.000 17.01730 23 ARG G CA 1
ATOM 2555 C C . ARG G 1 23 ? -8.08796 18.42353 28.84811 1.000 19.95783 23 ARG G C 1
ATOM 2556 O O . ARG G 1 23 ? -7.43527 18.26889 29.88527 1.000 21.86738 23 ARG G O 1
ATOM 2564 N N . ALA G 1 24 ? -8.80148 19.53223 28.61889 1.000 17.51614 24 ALA G N 1
ATOM 2565 C CA . ALA G 1 24 ? -8.85561 20.59447 29.61199 1.000 18.62816 24 ALA G CA 1
ATOM 2566 C C . ALA G 1 24 ? -9.51320 20.12450 30.90047 1.000 25.52943 24 ALA G C 1
ATOM 2567 O O . ALA G 1 24 ? -9.23236 20.65413 31.98659 1.000 23.41044 24 ALA G O 1
ATOM 2569 N N . ALA G 1 25 ? -10.41721 19.16772 30.79652 1.000 18.76143 25 ALA G N 1
ATOM 2570 C CA . ALA G 1 25 ? -11.18322 18.72441 31.96012 1.000 19.16371 25 ALA G CA 1
ATOM 2571 C C . ALA G 1 25 ? -10.52431 17.54461 32.64404 1.000 24.02478 25 ALA G C 1
ATOM 2572 O O . ALA G 1 25 ? -11.05547 17.06037 33.65088 1.000 26.51430 25 ALA G O 1
ATOM 2574 N N . GLY G 1 26 ? -9.42015 17.04205 32.09585 1.000 21.79437 26 GLY G N 1
ATOM 2575 C CA . GLY G 1 26 ? -8.81815 15.83084 32.63143 1.000 24.09598 26 GLY G CA 1
ATOM 2576 C C . GLY G 1 26 ? -9.60726 14.56445 32.39261 1.000 24.68136 26 GLY G C 1
ATOM 2577 O O . GLY G 1 26 ? -9.49922 13.60578 33.18536 1.000 28.43864 26 GLY G O 1
ATOM 2578 N N . LEU G 1 27 ? -10.43844 14.52888 31.35159 1.000 20.84317 27 LEU G N 1
ATOM 2579 C CA . LEU G 1 27 ? -11.26817 13.36577 31.04872 1.000 21.37745 27 LEU G CA 1
ATOM 2580 C C . LEU G 1 27 ? -10.71986 12.65599 29.82162 1.000 22.70085 27 LEU G C 1
ATOM 2581 O O . LEU G 1 27 ? -10.13343 13.30533 28.94332 1.000 21.51661 27 LEU G O 1
ATOM 2586 N N . ASN G 1 28 ? -10.92189 11.33712 29.73434 1.000 22.61213 28 ASN G N 1
ATOM 2587 C CA . ASN G 1 28 ? -10.65949 10.71671 28.44579 1.000 23.03331 28 ASN G CA 1
ATOM 2588 C C . ASN G 1 28 ? -11.85156 10.92548 27.49756 1.000 31.59914 28 ASN G C 1
ATOM 2589 O O . ASN G 1 28 ? -12.88698 11.49187 27.85720 1.000 24.92293 28 ASN G O 1
ATOM 2594 N N . ARG G 1 29 ? -11.70188 10.47338 26.25491 1.000 23.20077 29 ARG G N 1
ATOM 2595 C CA . ARG G 1 29 ? -12.73953 10.74834 25.26541 1.000 21.80933 29 ARG G CA 1
ATOM 2596 C C . ARG G 1 29 ? -14.07904 10.13682 25.66275 1.000 21.13816 29 ARG G C 1
ATOM 2597 O O . ARG G 1 29 ? -15.13098 10.79483 25.53522 1.000 23.36240 29 ARG G O 1
ATOM 2605 N N . SER G 1 30 ? -14.07644 8.86035 26.07123 1.000 23.17621 30 SER G N 1
ATOM 2606 C CA . SER G 1 30 ? -15.35058 8.22126 26.40690 1.000 22.00310 30 SER G CA 1
ATOM 2607 C C . SER G 1 30 ? -16.02186 8.91403 27.59017 1.000 20.69340 30 SER G C 1
ATOM 2608 O O . SER G 1 30 ? -17.25142 9.07781 27.60012 1.000 21.39550 30 SER G O 1
ATOM 2611 N N . GLU G 1 31 ? -15.23179 9.34217 28.59031 1.000 19.94764 31 GLU G N 1
ATOM 2612 C CA . GLU G 1 31 ? -15.82187 10.04147 29.72954 1.000 19.63999 31 GLU G CA 1
ATOM 2613 C C . GLU G 1 31 ? -16.46418 11.35248 29.30886 1.000 20.11950 31 GLU G C 1
ATOM 2614 O O . GLU G 1 31 ? -17.52560 11.73973 29.82685 1.000 18.07005 31 GLU G O 1
ATOM 2628 N N . ILE G 1 33 ? -17.56747 12.07411 26.27297 1.000 16.53437 33 ILE G N 1
ATOM 2629 C CA . ILE G 1 33 ? -18.75103 11.83857 25.45742 1.000 16.35416 33 ILE G CA 1
ATOM 2630 C C . ILE G 1 33 ? -19.93331 11.47177 26.35053 1.000 18.35325 33 ILE G C 1
ATOM 2631 O O . ILE G 1 33 ? -21.06506 11.92555 26.12403 1.000 18.08333 33 ILE G O 1
ATOM 2636 N N . GLU G 1 34 ? -19.69075 10.64226 27.37407 1.000 20.80589 34 GLU G N 1
ATOM 2637 C CA . GLU G 1 34 ? -20.76493 10.30580 28.30305 1.000 19.94058 34 GLU G CA 1
ATOM 2638 C C . GLU G 1 34 ? -21.32568 11.55755 28.96045 1.000 21.01858 34 GLU G C 1
ATOM 2639 O O . GLU G 1 34 ? -22.54731 11.70414 29.10852 1.000 20.46356 34 GLU G O 1
ATOM 2645 N N . GLN G 1 35 ? -20.45020 12.49028 29.36501 1.000 15.80504 35 GLN G N 1
ATOM 2646 C CA . GLN G 1 35 ? -20.93749 13.71363 29.97254 1.000 15.30898 35 GLN G CA 1
ATOM 2647 C C . GLN G 1 35 ? -21.83162 14.48011 28.98979 1.000 15.50043 35 GLN G C 1
ATOM 2648 O O . GLN G 1 35 ? -22.87982 15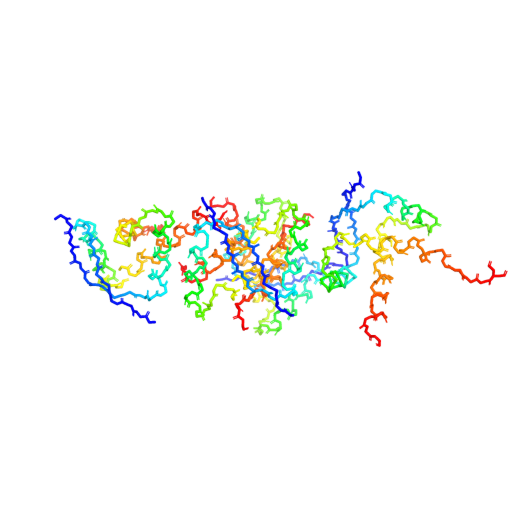.02623 29.38192 1.000 15.70347 35 GLN G O 1
ATOM 2654 N N . ALA G 1 36 ? -21.37416 14.60556 27.73962 1.000 15.82728 36 ALA G N 1
ATOM 2655 C CA . ALA G 1 36 ? -22.15390 15.30083 26.72182 1.000 13.77093 36 ALA G CA 1
ATOM 2656 C C . ALA G 1 36 ? -23.52483 14.66011 26.53763 1.000 14.67004 36 ALA G C 1
ATOM 2657 O O . ALA G 1 36 ? -24.53896 15.36903 26.38263 1.000 15.76014 36 ALA G O 1
ATOM 2659 N N . LEU G 1 37 ? -23.57021 13.32707 26.53515 1.000 15.08988 37 LEU G N 1
ATOM 2660 C CA . LEU G 1 37 ? -24.84221 12.64189 26.28180 1.000 14.74773 37 LEU G CA 1
ATOM 2661 C C . LEU G 1 37 ? -25.78603 12.83320 27.44866 1.000 15.37743 37 LEU G C 1
ATOM 2662 O O . LEU G 1 37 ? -26.99563 13.00828 27.24514 1.000 16.50251 37 LEU G O 1
ATOM 2667 N N A ARG G 1 38 ? -25.26367 12.75439 28.66791 0.402 15.55307 38 ARG G N 1
ATOM 2668 N N B ARG G 1 38 ? -25.28127 12.71900 28.68238 0.598 15.56548 38 ARG G N 1
ATOM 2669 C CA A ARG G 1 38 ? -26.08464 12.96239 29.85391 0.402 15.53188 38 ARG G CA 1
ATOM 2670 C CA B ARG G 1 38 ? -26.12083 12.96543 29.85890 0.598 15.47096 38 ARG G CA 1
ATOM 2671 C C A ARG G 1 38 ? -26.68027 14.36361 29.86457 0.402 16.46111 38 ARG G C 1
ATOM 2672 C C B ARG G 1 38 ? -26.70730 14.36866 29.81627 0.598 16.53126 38 ARG G C 1
ATOM 2673 O O A ARG G 1 38 ? -27.86978 14.54824 30.15885 0.402 16.31627 38 ARG G O 1
ATOM 2674 O O B ARG G 1 38 ? -27.90954 14.56558 30.05001 0.598 16.16502 38 ARG G O 1
ATOM 2689 N N . ASN G 1 39 ? -25.85740 15.37554 29.56031 1.000 16.22885 39 ASN G N 1
ATOM 2690 C CA . ASN G 1 39 ? -26.36650 16.73301 29.54337 1.000 15.84002 39 ASN G CA 1
ATOM 2691 C C . ASN G 1 39 ? -27.32607 16.98259 28.38340 1.000 15.53583 39 ASN G C 1
ATOM 2692 O O . ASN G 1 39 ? -28.21697 17.84803 28.49856 1.000 17.95998 39 ASN G O 1
ATOM 2697 N N . GLU G 1 40 ? -27.09512 16.33998 27.23701 1.000 13.25782 40 GLU G N 1
ATOM 2698 C CA . GLU G 1 40 ? -28.02029 16.52727 26.13115 1.000 13.07393 40 GLU G CA 1
ATOM 2699 C C . GLU G 1 40 ? -29.36203 15.88205 26.45517 1.000 15.59519 40 GLU G C 1
ATOM 2700 O O . GLU G 1 40 ? -30.40428 16.41082 26.07044 1.000 16.89546 40 GLU G O 1
ATOM 2706 N N . HIS G 1 41 ? -29.35142 14.70131 27.08171 1.000 13.90616 41 HIS G N 1
ATOM 2707 C CA . HIS G 1 41 ? -30.65096 14.11204 27.44299 1.000 14.39793 41 HIS G CA 1
ATOM 2708 C C . HIS G 1 41 ? -31.42211 15.06725 28.34968 1.000 15.53764 41 HIS G C 1
ATOM 2709 O O . HIS G 1 41 ? -32.63707 15.22403 28.22154 1.000 17.92590 41 HIS G O 1
ATOM 2716 N N . LEU G 1 42 ? -30.73032 15.69802 29.29502 1.000 14.48708 42 LEU G N 1
ATOM 2717 C CA . LEU G 1 42 ? -31.41984 16.63438 30.17338 1.000 15.71666 42 LEU G CA 1
ATOM 2718 C C . LEU G 1 42 ? -31.94351 17.83200 29.38558 1.000 16.05469 42 LEU G C 1
ATOM 2719 O O . LEU G 1 42 ? -33.06394 18.28653 29.61178 1.000 19.08501 42 LEU G O 1
ATOM 2724 N N . ARG G 1 43 ? -31.13844 18.34891 28.44929 1.000 14.61970 43 ARG G N 1
ATOM 2725 C CA . ARG G 1 43 ? -31.60772 19.42037 27.57423 1.000 17.20752 43 ARG G CA 1
ATOM 2726 C C . ARG G 1 43 ? -32.91946 19.03182 26.90898 1.000 17.32487 43 ARG G C 1
ATOM 2727 O O . ARG G 1 43 ? -33.88495 19.80389 26.93147 1.000 19.36243 43 ARG G O 1
ATOM 2735 N N . VAL G 1 44 ? -32.97000 17.83067 26.29576 1.000 15.23229 44 VAL G N 1
ATOM 2736 C CA . VAL G 1 44 ? -34.18820 17.42537 25.60290 1.000 16.21490 44 VAL G CA 1
ATOM 2737 C C . VAL G 1 44 ? -35.33502 17.19996 26.59062 1.000 19.21221 44 VAL G C 1
ATOM 2738 O O . VAL G 1 44 ? -36.49305 17.56167 26.31333 1.000 20.99155 44 VAL G O 1
ATOM 2742 N N . ALA G 1 45 ? -35.05970 16.61717 27.75823 1.000 17.70208 45 ALA G N 1
ATOM 2743 C CA . ALA G 1 45 ? -36.16205 16.40346 28.69945 1.000 20.96458 45 ALA G CA 1
ATOM 2744 C C . ALA G 1 45 ? -36.75698 17.73350 29.16573 1.000 18.72703 45 ALA G C 1
ATOM 2745 O O . ALA G 1 45 ? -37.98372 17.86513 29.28502 1.000 21.88352 45 ALA G O 1
ATOM 2747 N N . LEU G 1 46 ? -35.90655 18.71822 29.48329 1.000 18.96297 46 LEU G N 1
ATOM 2748 C CA . LEU G 1 46 ? -36.43471 19.99818 29.97230 1.000 21.36952 46 LEU G CA 1
ATOM 2749 C C . LEU G 1 46 ? -37.18076 20.73842 28.87939 1.000 24.53175 46 LEU G C 1
ATOM 2750 O O . LEU G 1 46 ? -38.12993 21.46861 29.16585 1.000 28.19203 46 LEU G O 1
ATOM 2755 N N . ARG G 1 47 ? -36.74682 20.58714 27.62843 1.000 19.62917 47 ARG G N 1
ATOM 2756 C CA . ARG G 1 47 ? -37.43496 21.23815 26.52843 1.000 19.97267 47 ARG G CA 1
ATOM 2757 C C . ARG G 1 47 ? -38.78926 20.60566 26.24999 1.000 21.17258 47 ARG G C 1
ATOM 2758 O O . ARG G 1 47 ? -39.78338 21.31565 26.01548 1.000 22.96733 47 ARG G O 1
ATOM 2766 N N . ASP G 1 48 ? -38.86276 19.26523 26.25337 1.000 20.85421 48 ASP G N 1
ATOM 2767 C CA . ASP G 1 48 ? -40.03724 18.58489 25.72115 1.000 22.31249 48 ASP G CA 1
ATOM 2768 C C . ASP G 1 48 ? -40.98587 18.01487 26.78365 1.000 23.45254 48 ASP G C 1
ATOM 2769 O O . ASP G 1 48 ? -42.08550 17.58000 26.42083 1.000 25.13843 48 ASP G O 1
ATOM 2774 N N . TYR G 1 49 ? -40.57090 17.93969 28.05736 1.000 22.93436 49 TYR G N 1
ATOM 2775 C CA . TYR G 1 49 ? -41.34009 17.22753 29.08341 1.000 24.29058 49 TYR G CA 1
ATOM 2776 C C . TYR G 1 49 ? -41.68031 18.11237 30.26732 1.000 30.03193 49 TYR G C 1
ATOM 2777 O O . TYR G 1 49 ? -42.05942 17.60184 31.32655 1.000 31.50908 49 TYR G O 1
ATOM 2786 N N . THR G 1 50 ? -41.59163 19.43308 30.10103 1.000 25.18602 50 THR G N 1
ATOM 2787 C CA . THR G 1 50 ? -42.01991 20.34609 31.18457 1.000 26.64571 50 THR G CA 1
ATOM 2788 C C . THR G 1 50 ? -43.31762 21.12450 30.92936 1.000 37.43295 50 THR G C 1
ATOM 2789 O O . THR G 1 50 ? -43.78338 21.18420 29.80355 1.000 41.33382 50 THR G O 1
ATOM 2793 N N . THR H 1 2 ? -13.64218 14.21341 6.56125 1.000 67.51289 2 THR H N 1
ATOM 2794 C CA . THR H 1 2 ? -14.58412 15.17312 7.14358 1.000 52.73066 2 THR H CA 1
ATOM 2795 C C . THR H 1 2 ? -15.41820 14.62829 8.30719 1.000 61.93769 2 THR H C 1
ATOM 2796 O O . THR H 1 2 ? -15.74579 15.37429 9.22684 1.000 48.49625 2 THR H O 1
ATOM 2800 N N . LYS H 1 3 ? -15.81003 13.35539 8.23954 1.000 62.78621 3 LYS H N 1
ATOM 2801 C CA . LYS H 1 3 ? -16.39328 12.64797 9.37319 1.000 48.10208 3 LYS H CA 1
ATOM 2802 C C . LYS H 1 3 ? -15.48229 11.48146 9.71859 1.000 52.56116 3 LYS H C 1
ATOM 2803 O O . LYS H 1 3 ? -14.90784 10.85051 8.82911 1.000 61.38119 3 LYS H O 1
ATOM 2809 N N . GLU H 1 4 ? -15.34582 11.20798 11.01191 1.000 43.58716 4 GLU H N 1
ATOM 2810 C CA . GLU H 1 4 ? -14.44679 10.18960 11.53859 1.000 43.17825 4 GLU H CA 1
ATOM 2811 C C . GLU H 1 4 ? -15.26470 9.10511 12.23184 1.000 41.24395 4 GLU H C 1
ATOM 2812 O O . GLU H 1 4 ? -16.16036 9.41809 13.02645 1.000 43.24203 4 GLU H O 1
ATOM 2818 N N . LYS H 1 5 ? -14.95738 7.84249 11.93660 1.000 42.16818 5 LYS H N 1
ATOM 2819 C CA . LYS H 1 5 ? -15.59443 6.72737 12.62371 1.000 42.32193 5 LYS H CA 1
ATOM 2820 C C . LYS H 1 5 ? -14.75113 6.33613 13.82991 1.000 40.72123 5 LYS H C 1
ATOM 2821 O O . LYS H 1 5 ? -13.57077 6.01948 13.68655 1.000 49.03735 5 LYS H O 1
ATOM 2827 N N . ILE H 1 6 ? -15.35692 6.35694 15.01877 1.000 36.81548 6 ILE H N 1
ATOM 2828 C CA . ILE H 1 6 ? -14.63942 6.08922 16.25427 1.000 36.01059 6 ILE H CA 1
ATOM 2829 C C . ILE H 1 6 ? -15.39761 5.07390 17.10362 1.000 34.09475 6 ILE H C 1
ATOM 2830 O O . ILE H 1 6 ? -16.61082 4.87817 16.96871 1.000 32.88869 6 ILE H O 1
ATOM 2835 N N . SER H 1 7 ? -14.66381 4.46837 18.02267 1.000 34.15563 7 SER H N 1
ATOM 2836 C CA . SER H 1 7 ? -15.19138 3.48390 18.94421 1.000 32.59031 7 SER H CA 1
ATOM 2837 C C . SER H 1 7 ? -15.10267 4.06335 20.34926 1.000 31.41791 7 SER H C 1
ATOM 2838 O O . SER H 1 7 ? -14.04642 4.57559 20.73839 1.000 34.79959 7 SER H O 1
ATOM 2841 N N . VAL H 1 8 ? -16.22614 4.06480 21.07430 1.000 30.51691 8 VAL H N 1
ATOM 2842 C CA . VAL H 1 8 ? -16.26362 4.59916 22.43088 1.000 31.37373 8 VAL H CA 1
ATOM 2843 C C . VAL H 1 8 ? -17.13353 3.71609 23.31609 1.000 31.09011 8 VAL H C 1
ATOM 2844 O O . VAL H 1 8 ? -17.98754 2.96048 22.84725 1.000 28.08191 8 VAL H O 1
ATOM 2848 N N . THR H 1 9 ? -16.89733 3.81805 24.61725 1.000 26.50178 9 THR H N 1
ATOM 2849 C CA . THR H 1 9 ? -17.58433 2.99144 25.60542 1.000 26.30409 9 THR H CA 1
ATOM 2850 C C . THR H 1 9 ? -18.40570 3.88715 26.51614 1.000 29.26666 9 THR H C 1
ATOM 2851 O O . THR H 1 9 ? -17.84403 4.72425 27.22540 1.000 34.44904 9 THR H O 1
ATOM 2855 N N . VAL H 1 10 ? -19.72260 3.70813 26.51659 1.000 24.07441 10 VAL H N 1
ATOM 2856 C CA . VAL H 1 10 ? -20.60907 4.63037 27.20634 1.000 24.67198 10 VAL H CA 1
ATOM 2857 C C . VAL H 1 10 ? -21.60071 3.84639 28.05672 1.000 28.45097 10 VAL H C 1
ATOM 2858 O O . VAL H 1 10 ? -21.99793 2.72246 27.73290 1.000 29.51825 10 VAL H O 1
ATOM 2862 N N . ASP H 1 11 ? -21.98024 4.45561 29.15741 1.000 22.05101 11 ASP H N 1
ATOM 2863 C CA . ASP H 1 11 ? -23.00462 3.89682 30.02679 1.000 20.87470 11 ASP H CA 1
ATOM 2864 C C . ASP H 1 11 ? -24.21188 3.41044 29.22754 1.000 19.83839 11 ASP H C 1
ATOM 2865 O O . ASP H 1 11 ? -24.79979 4.16966 28.45462 1.000 24.19102 11 ASP H O 1
ATOM 2870 N N . ALA H 1 12 ? -24.65531 2.19203 29.51992 1.000 23.52297 12 ALA H N 1
ATOM 2871 C CA . ALA H 1 12 ? -25.74779 1.61287 28.74287 1.000 27.75878 12 ALA H CA 1
ATOM 2872 C C . ALA H 1 12 ? -27.07095 2.33881 28.95643 1.000 25.31166 12 ALA H C 1
ATOM 2873 O O . ALA H 1 12 ? -27.89536 2.39434 28.02968 1.000 23.49712 12 ALA H O 1
ATOM 2875 N N . ALA H 1 13 ? -27.32668 2.85454 30.16418 1.000 21.31363 13 ALA H N 1
ATOM 2876 C CA . ALA H 1 13 ? -28.60951 3.51681 30.38737 1.000 21.35879 13 ALA H CA 1
ATOM 2877 C C . ALA H 1 13 ? -28.62822 4.83290 29.62611 1.000 24.81679 13 ALA H C 1
ATOM 2878 O O . ALA H 1 13 ? -29.65750 5.22165 29.04779 1.000 21.94405 13 ALA H O 1
ATOM 2880 N N . VAL H 1 14 ? -27.48380 5.53469 29.62006 1.000 20.55314 14 VAL H N 1
ATOM 2881 C CA . VAL H 1 14 ? -27.40532 6.80613 28.90932 1.000 20.05055 14 VAL H CA 1
ATOM 2882 C C . VAL H 1 14 ? -27.58552 6.57630 27.41419 1.000 20.42477 14 VAL H C 1
ATOM 2883 O O . VAL H 1 14 ? -28.27503 7.32927 26.71780 1.000 20.60638 14 VAL H O 1
ATOM 2887 N N . LEU H 1 15 ? -26.99758 5.50687 26.90225 1.000 18.27649 15 LEU H N 1
ATOM 2888 C CA . LEU H 1 15 ? -27.12416 5.23195 25.47633 1.000 18.04462 15 LEU H CA 1
ATOM 2889 C C . LEU H 1 15 ? -28.57122 4.93992 25.10833 1.000 19.77801 15 LEU H C 1
ATOM 2890 O O . LEU H 1 15 ? -29.06815 5.40685 24.07249 1.000 21.89414 15 LEU H O 1
ATOM 2895 N N . ALA H 1 16 ? -29.28345 4.19662 25.95745 1.000 19.91456 16 ALA H N 1
ATOM 2896 C CA . ALA H 1 16 ? -30.66741 3.89598 25.63651 1.000 22.22143 16 ALA H CA 1
ATOM 2897 C C . ALA H 1 16 ? -31.48587 5.16589 25.61369 1.000 21.21903 16 ALA H C 1
ATOM 2898 O O . ALA H 1 16 ? -32.35777 5.32668 24.75767 1.000 20.73933 16 ALA H O 1
ATOM 2900 N N . ALA H 1 17 ? -31.20973 6.08300 26.55173 1.000 19.75716 17 ALA H N 1
ATOM 2901 C CA . ALA H 1 17 ? -31.94833 7.35399 26.60917 1.000 20.40935 17 ALA H CA 1
ATOM 2902 C C . ALA H 1 17 ? -31.67580 8.20190 25.36794 1.000 21.21520 17 ALA H C 1
ATOM 2903 O O . ALA H 1 17 ? -32.60092 8.77674 24.77840 1.000 19.42359 17 ALA H O 1
ATOM 2905 N N . ILE H 1 18 ? -30.40930 8.26168 24.94635 1.000 20.22508 18 ILE H N 1
ATOM 2906 C CA . ILE H 1 18 ? -30.04581 9.01715 23.74450 1.000 17.15419 18 ILE H CA 1
ATOM 2907 C C . ILE H 1 18 ? -30.64529 8.39113 22.48081 1.000 17.85298 18 ILE H C 1
ATOM 2908 O O . ILE H 1 18 ? -31.05812 9.11720 21.55725 1.000 19.48788 18 ILE H O 1
ATOM 2913 N N . ASP H 1 19 ? -30.70681 7.04631 22.41360 1.000 19.42096 19 ASP H N 1
ATOM 2914 C CA . ASP H 1 19 ? -31.36610 6.39781 21.27682 1.000 19.49844 19 ASP H CA 1
ATOM 2915 C C . ASP H 1 19 ? -32.83833 6.79022 21.20487 1.000 18.77914 19 ASP H C 1
ATOM 2916 O O . ASP H 1 19 ? -33.38542 6.96097 20.11504 1.000 20.29500 19 ASP H O 1
ATOM 2921 N N . ALA H 1 20 ? -33.50887 6.91839 22.35969 1.000 19.36778 20 ALA H N 1
ATOM 2922 C CA . ALA H 1 20 ? -34.91665 7.27726 22.29444 1.000 20.94584 20 ALA H CA 1
ATOM 2923 C C . ALA H 1 20 ? -35.07249 8.74540 21.91055 1.000 21.07661 20 ALA H C 1
ATOM 2924 O O . ALA H 1 20 ? -36.03573 9.10337 21.22508 1.000 21.98846 20 ALA H O 1
ATOM 2926 N N . ASP H 1 21 ? -34.17845 9.61459 22.41373 1.000 19.21940 21 ASP H N 1
ATOM 2927 C CA . ASP H 1 21 ? -34.22698 11.01541 22.00787 1.000 18.79869 21 ASP H CA 1
ATOM 2928 C C . ASP H 1 21 ? -33.98306 11.14261 20.50326 1.000 17.79557 21 ASP H C 1
ATOM 2929 O O . ASP H 1 21 ? -34.59806 11.97688 19.81849 1.000 18.53419 21 ASP H O 1
ATOM 2934 N N . ALA H 1 22 ? -33.05175 10.35335 19.98309 1.000 17.81331 22 ALA H N 1
ATOM 2935 C CA . ALA H 1 22 ? -32.81442 10.35245 18.54180 1.000 18.32247 22 ALA H CA 1
ATOM 2936 C C . ALA H 1 22 ? -34.05870 9.95114 17.77738 1.000 18.54018 22 ALA H C 1
ATOM 2937 O O . ALA H 1 22 ? -34.41513 10.59140 16.76937 1.000 19.88730 22 ALA H O 1
ATOM 2939 N N . ARG H 1 23 ? -34.71924 8.87711 18.22452 1.000 18.86740 23 ARG H N 1
ATOM 2940 C CA . ARG H 1 23 ? -35.92118 8.45889 17.51065 1.000 20.34008 23 ARG H CA 1
ATOM 2941 C C . ARG H 1 23 ? -36.94965 9.58016 17.50448 1.000 23.44809 23 ARG H C 1
ATOM 2942 O O . ARG H 1 23 ? -37.57740 9.85486 16.47034 1.000 24.31314 23 ARG H O 1
ATOM 2950 N N . ALA H 1 24 ? -37.13321 10.24487 18.64926 1.000 21.18289 24 ALA H N 1
ATOM 2951 C CA . ALA H 1 24 ? -38.13105 11.30986 18.71174 1.000 22.15398 24 ALA H CA 1
ATOM 2952 C C . ALA H 1 24 ? -37.80815 12.42908 17.73562 1.000 24.83627 24 ALA H C 1
ATOM 2953 O O . ALA H 1 24 ? -38.71875 13.08596 17.19730 1.000 27.27225 24 ALA H O 1
ATOM 2955 N N . ALA H 1 25 ? -3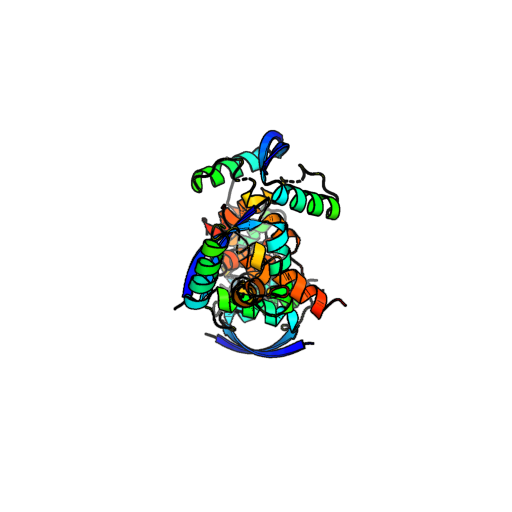6.52734 12.66390 17.50787 1.000 18.79849 25 ALA H N 1
ATOM 2956 C CA . ALA H 1 25 ? -36.05614 13.74890 16.65560 1.000 18.38994 25 ALA H CA 1
ATOM 2957 C C . ALA H 1 25 ? -35.92687 13.34688 15.18519 1.000 20.95442 25 ALA H C 1
ATOM 2958 O O . ALA H 1 25 ? -35.53126 14.18644 14.36308 1.000 23.15124 25 ALA H O 1
ATOM 2960 N N . GLY H 1 26 ? -36.18587 12.07782 14.85828 1.000 20.14730 26 GLY H N 1
ATOM 2961 C CA . GLY H 1 26 ? -35.98300 11.60585 13.49684 1.000 19.17629 26 GLY H CA 1
ATOM 2962 C C . GLY H 1 26 ? -34.52591 11.48649 13.11848 1.000 18.25030 26 GLY H C 1
ATOM 2963 O O . GLY H 1 26 ? -34.21076 11.48396 11.92780 1.000 20.62455 26 GLY H O 1
ATOM 2964 N N . LEU H 1 27 ? -33.64412 11.29751 14.10625 1.000 17.18508 27 LEU H N 1
ATOM 2965 C CA . LEU H 1 27 ? -32.20497 11.17338 13.91394 1.000 16.65262 27 LEU H CA 1
ATOM 2966 C C . LEU H 1 27 ? -31.74838 9.75430 14.18131 1.000 17.25915 27 LEU H C 1
ATOM 2967 O O . LEU H 1 27 ? -32.43969 8.97452 14.85641 1.000 18.46305 27 LEU H O 1
ATOM 2972 N N . ASN H 1 28 ? -30.60684 9.38383 13.60479 1.000 17.50568 28 ASN H N 1
ATOM 2973 C CA . ASN H 1 28 ? -29.96653 8.15324 14.02826 1.000 18.00047 28 ASN H CA 1
ATOM 2974 C C . ASN H 1 28 ? -28.96129 8.45122 15.16346 1.000 17.02245 28 ASN H C 1
ATOM 2975 O O . ASN H 1 28 ? -28.76924 9.59979 15.57013 1.000 16.65241 28 ASN H O 1
ATOM 2980 N N . ARG H 1 29 ? -28.39894 7.37870 15.72663 1.000 16.97113 29 ARG H N 1
ATOM 2981 C CA . ARG H 1 29 ? -27.53188 7.53407 16.90798 1.000 15.09721 29 ARG H CA 1
ATOM 2982 C C . ARG H 1 29 ? -26.36981 8.48335 16.62475 1.000 15.93567 29 ARG H C 1
ATOM 2983 O O . ARG H 1 29 ? -26.03605 9.33653 17.46129 1.000 17.68185 29 ARG H O 1
ATOM 2991 N N . SER H 1 30 ? -25.71035 8.31815 15.46743 1.000 17.08999 30 SER H N 1
ATOM 2992 C CA . SER H 1 30 ? -24.54255 9.16192 15.21060 1.000 16.00400 30 SER H CA 1
ATOM 2993 C C . SER H 1 30 ? -24.92723 10.63137 15.17271 1.000 14.92486 30 SER H C 1
ATOM 2994 O O . SER H 1 30 ? -24.17035 11.48247 15.68021 1.000 17.86147 30 SER H O 1
ATOM 2997 N N . GLU H 1 31 ? -26.06262 10.95785 14.53502 1.000 15.03654 31 GLU H N 1
ATOM 2998 C CA . GLU H 1 31 ? -26.50156 12.36012 14.45478 1.000 14.44556 31 GLU H CA 1
ATOM 2999 C C . GLU H 1 31 ? -26.82641 12.92348 15.82650 1.000 15.39748 31 GLU H C 1
ATOM 3000 O O . GLU H 1 31 ? -26.47067 14.06474 16.14037 1.000 15.76545 31 GLU H O 1
ATOM 3014 N N . ILE H 1 33 ? -25.63802 11.87412 18.67813 1.000 15.72397 33 ILE H N 1
ATOM 3015 C CA . ILE H 1 33 ? -24.38004 12.05065 19.39790 1.000 14.73513 33 ILE H CA 1
ATOM 3016 C C . ILE H 1 33 ? -23.67448 13.31673 18.92697 1.000 19.35759 33 ILE H C 1
ATOM 3017 O O . ILE H 1 33 ? -23.14883 14.09213 19.74429 1.000 17.36301 33 ILE H O 1
ATOM 3022 N N . GLU H 1 34 ? -23.66665 13.57650 17.61193 1.000 16.23583 34 GLU H N 1
ATOM 3023 C CA . GLU H 1 34 ? -23.06190 14.82863 17.14419 1.000 15.38932 34 GLU H CA 1
ATOM 3024 C C . GLU H 1 34 ? -23.76764 16.05291 17.72474 1.000 18.56893 34 GLU H C 1
ATOM 3025 O O . GLU H 1 34 ? -23.10547 17.02247 18.11467 1.000 15.77476 34 GLU H O 1
ATOM 3031 N N . GLN H 1 35 ? -25.10687 16.02144 17.80660 1.000 13.49056 35 GLN H N 1
ATOM 3032 C CA . GLN H 1 35 ? -25.83526 17.13055 18.43553 1.000 13.65543 35 GLN H CA 1
ATOM 3033 C C . GLN H 1 35 ? -25.31214 17.35842 19.84634 1.000 13.82119 35 GLN H C 1
ATOM 3034 O O . GLN H 1 35 ? -25.09304 18.50597 20.27906 1.000 14.96595 35 GLN H O 1
ATOM 3040 N N . ALA H 1 36 ? -25.18886 16.27073 20.60582 1.000 12.79242 36 ALA H N 1
ATOM 3041 C CA . ALA H 1 36 ? -24.75090 16.38411 22.00760 1.000 12.59908 36 ALA H CA 1
ATOM 3042 C C . ALA H 1 36 ? -23.34009 16.92296 22.10442 1.000 13.24647 36 ALA H C 1
ATOM 3043 O O . ALA H 1 36 ? -23.04728 17.75547 22.96681 1.000 14.58993 36 ALA H O 1
ATOM 3045 N N . LEU H 1 37 ? -22.45124 16.45955 21.22572 1.000 12.66829 37 LEU H N 1
ATOM 3046 C CA . LEU H 1 37 ? -21.04444 16.90943 21.33342 1.000 12.47350 37 LEU H CA 1
ATOM 3047 C C . LEU H 1 37 ? -20.88695 18.36166 20.92909 1.000 15.37274 37 LEU H C 1
ATOM 3048 O O . LEU H 1 37 ? -20.03993 19.07916 21.50483 1.000 14.69491 37 LEU H O 1
ATOM 3053 N N A ARG H 1 38 ? -21.62258 18.80630 19.90991 0.583 13.65520 38 ARG H N 1
ATOM 3054 N N B ARG H 1 38 ? -21.61930 18.81163 19.90717 0.417 13.74450 38 ARG H N 1
ATOM 3055 C CA A ARG H 1 38 ? -21.56498 20.22306 19.53281 0.583 14.25017 38 ARG H CA 1
ATOM 3056 C CA B ARG H 1 38 ? -21.55885 20.23086 19.54330 0.417 14.28396 38 ARG H CA 1
ATOM 3057 C C A ARG H 1 38 ? -22.06485 21.09839 20.67789 0.583 13.97020 38 ARG H C 1
ATOM 3058 C C B ARG H 1 38 ? -22.05434 21.09190 20.69582 0.417 13.98477 38 ARG H C 1
ATOM 3059 O O A ARG H 1 38 ? -21.47044 22.14572 20.99236 0.583 15.97096 38 ARG H O 1
ATOM 3060 O O B ARG H 1 38 ? -21.45094 22.12231 21.03521 0.417 16.01134 38 ARG H O 1
ATOM 3075 N N . ASN H 1 39 ? -23.18203 20.70034 21.28455 1.000 12.71661 39 ASN H N 1
ATOM 3076 C CA . ASN H 1 39 ? -23.71631 21.51244 22.37740 1.000 11.93754 39 ASN H CA 1
ATOM 3077 C C . ASN H 1 39 ? -22.84304 21.43728 23.61073 1.000 14.45363 39 ASN H C 1
ATOM 3078 O O . ASN H 1 39 ? -22.76393 22.41413 24.36261 1.000 14.89888 39 ASN H O 1
ATOM 3083 N N . GLU H 1 40 ? -22.20917 20.29246 23.86806 1.000 13.14724 40 GLU H N 1
ATOM 3084 C CA . GLU H 1 40 ? -21.41513 20.23256 25.09299 1.000 13.17588 40 GLU H CA 1
ATOM 3085 C C . GLU H 1 40 ? -20.22191 21.17304 25.02615 1.000 15.77720 40 GLU H C 1
ATOM 3086 O O . GLU H 1 40 ? -19.77421 21.66360 26.06801 1.000 14.33253 40 GLU H O 1
ATOM 3092 N N . HIS H 1 41 ? -19.68418 21.43485 23.82485 1.000 13.37565 41 HIS H N 1
ATOM 3093 C CA . HIS H 1 41 ? -18.58062 22.38662 23.71435 1.000 13.57337 41 HIS H CA 1
ATOM 3094 C C . HIS H 1 41 ? -18.99581 23.77533 24.20348 1.000 15.07002 41 HIS H C 1
ATOM 3095 O O . HIS H 1 41 ? -18.16208 24.55043 24.71755 1.000 18.08698 41 HIS H O 1
ATOM 3102 N N . LEU H 1 42 ? -20.28337 24.09994 24.06400 1.000 13.46693 42 LEU H N 1
ATOM 3103 C CA . LEU H 1 42 ? -20.79746 25.36799 24.59058 1.000 14.67694 42 LEU H CA 1
ATOM 3104 C C . LEU H 1 42 ? -21.05322 25.26090 26.08448 1.000 14.76250 42 LEU H C 1
ATOM 3105 O O . LEU H 1 42 ? -20.70400 26.17005 26.84511 1.000 16.15040 42 LEU H O 1
ATOM 3110 N N . ARG H 1 43 ? -21.67049 24.16190 26.53311 1.000 13.68695 43 ARG H N 1
ATOM 3111 C CA . ARG H 1 43 ? -22.01505 24.04946 27.95649 1.000 14.61745 43 ARG H CA 1
ATOM 3112 C C . ARG H 1 43 ? -20.77666 24.06766 28.86706 1.000 15.14586 43 ARG H C 1
ATOM 3113 O O . ARG H 1 43 ? -20.83872 24.57192 30.00975 1.000 16.40204 43 ARG H O 1
ATOM 3121 N N . VAL H 1 44 ? -19.66806 23.45751 28.42561 1.000 14.30718 44 VAL H N 1
ATOM 3122 C CA . VAL H 1 44 ? -18.51053 23.45880 29.33076 1.000 15.76924 44 VAL H CA 1
ATOM 3123 C C . VAL H 1 44 ? -17.96181 24.85723 29.54384 1.000 13.54352 44 VAL H C 1
ATOM 3124 O O . VAL H 1 44 ? -17.19170 25.07180 30.48836 1.000 17.49069 44 VAL H O 1
ATOM 3128 N N . ALA H 1 45 ? -18.34701 25.81008 28.71133 1.000 13.48698 45 ALA H N 1
ATOM 3129 C CA . ALA H 1 45 ? -17.89080 27.18759 28.84968 1.000 14.61428 45 ALA H CA 1
ATOM 3130 C C . ALA H 1 45 ? -18.81095 28.02853 29.71912 1.000 13.63416 45 ALA H C 1
ATOM 3131 O O . ALA H 1 45 ? -18.45118 29.17637 30.04714 1.000 15.81969 45 ALA H O 1
ATOM 3133 N N . LEU H 1 46 ? -19.94152 27.46579 30.17321 1.000 14.72088 46 LEU H N 1
ATOM 3134 C CA . LEU H 1 46 ? -20.78874 28.20615 31.10409 1.000 12.64630 46 LEU H CA 1
ATOM 3135 C C . LEU H 1 46 ? -20.02583 28.38457 32.42181 1.000 15.33666 46 LEU H C 1
ATOM 3136 O O . LEU H 1 46 ? -19.24945 27.50828 32.83986 1.000 17.43653 46 LEU H O 1
ATOM 3141 N N A ARG H 1 47 ? -20.24684 29.53082 33.08197 0.533 15.67790 47 ARG H N 1
ATOM 3142 N N B ARG H 1 47 ? -20.27743 29.49484 33.11345 0.467 15.61524 47 ARG H N 1
ATOM 3143 C CA A ARG H 1 47 ? -19.43729 29.91112 34.23529 0.533 16.03857 47 ARG H CA 1
ATOM 3144 C CA B ARG H 1 47 ? -19.50093 29.68471 34.32842 0.467 15.33627 47 ARG H CA 1
ATOM 3145 C C A ARG H 1 47 ? -20.29484 30.60096 35.29177 0.533 15.94322 47 ARG H C 1
ATOM 3146 C C B ARG H 1 47 ? -20.19493 30.66104 35.26363 0.467 15.96685 47 ARG H C 1
ATOM 3147 O O A ARG H 1 47 ? -21.34733 31.16898 34.99691 0.533 17.50321 47 ARG H O 1
ATOM 3148 O O B ARG H 1 47 ? -21.02377 31.47998 34.85275 0.467 15.55374 47 ARG H O 1
ATOM 3163 N N . ASP H 1 48 ? -19.80926 30.56879 36.53536 1.000 17.13372 48 ASP H N 1
ATOM 3164 C CA . ASP H 1 48 ? -20.25680 31.53158 37.52324 1.000 18.29542 48 ASP H CA 1
ATOM 3165 C C . ASP H 1 48 ? -19.40927 32.80295 37.43638 1.000 24.90382 48 ASP H C 1
ATOM 3166 O O . ASP H 1 48 ? -18.25502 32.78462 37.00378 1.000 25.12588 48 ASP H O 1
ATOM 3171 N N . TYR H 1 49 ? -19.96467 33.90606 37.90748 1.000 20.65842 49 TYR H N 1
ATOM 3172 C CA . TYR H 1 49 ? -19.16936 35.12293 38.06589 1.000 22.25686 49 TYR H CA 1
ATOM 3173 C C . TYR H 1 49 ? -18.20992 34.93042 39.23489 1.000 33.19702 49 TYR H C 1
ATOM 3174 O O . TYR H 1 49 ? -18.63620 34.48052 40.30821 1.000 43.97837 49 TYR H O 1
ATOM 3183 N N A THR H 1 50 ? -16.92108 35.23802 39.02934 0.531 48.54398 50 THR H N 1
ATOM 3184 N N B THR H 1 50 ? -16.98048 35.42268 39.11555 0.469 49.01126 50 THR H N 1
ATOM 3185 C CA A THR H 1 50 ? -16.37478 35.91916 37.83730 0.531 33.03180 50 THR H CA 1
ATOM 3186 C CA B THR H 1 50 ? -16.16660 35.55152 40.34049 0.469 40.17628 50 THR H CA 1
ATOM 3187 C C A THR H 1 50 ? -15.29287 35.12379 37.10116 0.531 53.65046 50 THR H C 1
ATOM 3188 C C B THR H 1 50 ? -15.57496 36.95856 40.57380 0.469 34.04573 50 THR H C 1
ATOM 3189 O O A THR H 1 50 ? -14.80599 34.09978 37.58429 0.531 47.36180 50 THR H O 1
ATOM 3190 O O B THR H 1 50 ? -14.94780 37.54524 39.68955 0.469 47.57941 50 THR H O 1
#

Foldseek 3Di:
DDDDDDDDDDPVVLVVVCVVCVVVVHHSVVVVVVVVVVVVVVCVVPPD/DDDDDDDDDDPVVQVVLCVVQVVVVHHSVVVVVVVVVVVVVVPDDDDD/DDDDDDDDDDPVVQVVLCVVCVVVVHHSVVVVVVVVVVVVVVPDDDDD/DDDDDDDDDDPVVLVVVCVVCVVVVHHSVVVVVVVVVVVVVVCVVPVD/DDDDDDDDDDPVVQVVLCVVQVVVVHHSVVVVVVVVVVVVVVPDDDDD/DDDDDDDDDDPVVLVVVCVVCVVVVHHSVVVVVVVVVVVVVVCVVPPD/DDDDDDDDDDPVVLVVVCVVCVVVVHHSVVVVVVVVVVVVVVCVVPPD/DDDDDDDDDDPVVQVVLCVVQVVVVHHSVVVVVVVVVVVVVVPDDDDD

Radius of gyration: 25.87 Å; Cα contacts (8 Å, |Δi|>4): 539; chains: 8; bounding box: 85×60×47 Å

Solvent-accessible surface area: 20986 Å² total